Protein AF-0000000083255013 (afdb_homodimer)

Sequence (426 aa):
MEKLIANLANKKSAVIVVDVQNDYCHPDGAIAKIGSDVSAVKTMMPALHGLLASAREHGVPVIFLQTNHEKATDSDVWVSRFADGINPICHTGSWGAEFYEVAPLPSETVVKKHRYSGFIHTRLASVLQTMKIETLIMTGVSTNLCVESTARDGFMLDYRIVLVKDACAAFTQPEHDMTLKTVDAYFGMVADTKQIVDFWQRQGAPAPQLVTTMEKLIANLANKKSAVIVVDVQNDYCHPDGAIAKIGSDVSAVKTMMPALHGLLASAREHGVPVIFLQTNHEKATDSDVWVSRFADGINPICHTGSWGAEFYEVAPLPSETVVKKHRYSGFIHTRLASVLQTMKIETLIMTGVSTNLCVESTARDGFMLDYRIVLVKDACAAFTQPEHDMTLKTVDAYFGMVADTKQIVDFWQRQGAPAPQLVTT

pLDDT: mean 94.53, std 11.44, range [30.5, 99.0]

Organism: NCBI:txid582686

Nearest PDB structures (foldseek):
  3hu5-assembly1_A  TM=8.691E-01  e=1.059E-17  Nitratidesulfovibrio vulgaris str. Hildenborough
  4l07-assembly1_A  TM=9.112E-01  e=6.504E-17  Pseudomonas putida S16
  4l08-assembly3_F  TM=8.973E-01  e=1.416E-16  Pseudomonas putida S16
  6a8l-assembly1_B  TM=8.512E-01  e=1.057E-15  Bacillus subtilis
  3uao-assembly1_A  TM=8.931E-01  e=2.794E-15  Bordetella bronchiseptica

Solvent-accessible surface area (backbone atoms only — not comparable to full-atom values): 22072 Å² total; per-residue (Å²): 109,65,66,58,45,72,56,44,58,98,42,46,48,30,40,37,40,25,36,51,14,19,15,64,44,36,81,85,13,48,44,31,70,76,67,48,49,40,67,45,40,68,66,13,43,63,41,38,53,52,44,53,53,48,28,60,74,70,68,39,48,54,37,37,38,38,52,41,39,49,78,93,67,58,43,74,53,62,25,58,65,31,97,84,49,61,78,77,56,18,40,66,90,40,73,34,35,34,60,46,100,52,75,80,53,94,88,40,51,72,40,62,22,70,46,55,26,55,62,57,89,40,58,43,62,60,53,37,56,74,68,55,50,41,19,39,37,40,29,25,32,36,31,59,46,28,34,37,42,27,44,50,51,38,28,68,69,55,28,37,36,38,36,27,62,48,26,29,24,27,65,42,68,67,50,30,51,50,36,49,53,48,34,38,62,69,39,45,34,64,45,42,51,67,62,55,50,51,50,54,55,57,68,69,44,73,72,77,71,74,70,78,120,110,66,68,58,44,71,55,44,60,100,42,46,47,31,40,36,39,25,36,51,15,21,12,64,45,35,81,85,12,46,42,32,71,74,66,48,50,40,67,45,40,69,66,14,44,64,40,38,54,52,44,54,54,48,29,60,73,71,68,38,47,54,37,36,38,38,53,41,39,48,79,94,67,56,43,74,54,63,25,57,65,30,95,84,49,62,78,77,53,18,40,65,91,39,73,34,37,33,59,45,100,53,76,81,52,94,88,41,51,72,40,62,20,70,48,54,25,53,63,55,90,38,61,44,61,60,52,37,57,74,68,57,51,39,18,40,37,40,28,25,31,37,30,60,46,29,34,38,41,27,45,50,51,38,28,67,70,54,27,37,36,36,36,27,63,48,25,30,25,28,66,42,68,68,49,31,51,50,38,48,53,48,33,37,64,70,40,46,34,65,43,43,51,66,61,53,50,51,50,55,57,56,67,70,44,71,72,77,71,76,71,79,122

Structure (mmCIF, N/CA/C/O backbone):
data_AF-0000000083255013-model_v1
#
loop_
_entity.id
_entity.type
_entity.pdbx_description
1 polymer 'Ureidoacrylate peracid hydrolase'
#
loop_
_atom_site.group_PDB
_atom_site.id
_atom_site.type_symbol
_atom_site.label_atom_id
_atom_site.label_alt_id
_atom_site.label_comp_id
_atom_site.label_asym_id
_atom_site.label_entity_id
_atom_site.label_seq_id
_atom_site.pdbx_PDB_ins_code
_atom_site.Cartn_x
_atom_site.Cartn_y
_atom_site.Cartn_z
_atom_site.occupancy
_atom_site.B_iso_or_equiv
_atom_site.auth_seq_id
_atom_site.auth_comp_id
_atom_site.auth_asym_id
_atom_site.auth_atom_id
_atom_site.pdbx_PDB_model_num
ATOM 1 N N . MET A 1 1 ? 18.578 14.414 11.773 1 78.38 1 MET A N 1
ATOM 2 C CA . MET A 1 1 ? 18.109 15.664 11.188 1 78.38 1 MET A CA 1
ATOM 3 C C . MET A 1 1 ? 18.516 15.766 9.719 1 78.38 1 MET A C 1
ATOM 5 O O . MET A 1 1 ? 17.828 16.406 8.922 1 78.38 1 MET A O 1
ATOM 9 N N . GLU A 1 2 ? 19.484 15.141 9.375 1 88.56 2 GLU A N 1
ATOM 10 C CA . GLU A 1 2 ? 20 15.25 8.023 1 88.56 2 GLU A CA 1
ATOM 11 C C . GLU A 1 2 ? 19.047 14.648 7.004 1 88.56 2 GLU A C 1
ATOM 13 O O . GLU A 1 2 ? 18.812 15.227 5.941 1 88.56 2 GLU A O 1
ATOM 18 N N . LYS A 1 3 ? 18.438 13.609 7.367 1 92.56 3 LYS A N 1
ATOM 19 C CA . LYS A 1 3 ? 17.516 12.953 6.441 1 92.56 3 LYS A CA 1
ATOM 20 C C . LYS A 1 3 ? 16.266 13.797 6.242 1 92.56 3 LYS A C 1
ATOM 22 O O . LYS A 1 3 ? 15.727 13.867 5.133 1 92.56 3 LYS A O 1
ATOM 27 N N . LEU A 1 4 ? 15.789 14.414 7.328 1 96 4 LEU A N 1
ATOM 28 C CA . LEU A 1 4 ? 14.609 15.273 7.246 1 96 4 LEU A CA 1
ATOM 29 C C . LEU A 1 4 ? 14.883 16.469 6.336 1 96 4 LEU A C 1
ATOM 31 O O . LEU A 1 4 ? 14.047 16.812 5.496 1 96 4 LEU A O 1
ATOM 35 N N . ILE A 1 5 ? 16.047 17.047 6.473 1 94.75 5 ILE A N 1
ATOM 36 C CA . ILE A 1 5 ? 16.453 18.203 5.668 1 94.75 5 ILE A CA 1
ATOM 37 C C . ILE A 1 5 ? 16.516 17.797 4.195 1 94.75 5 ILE A C 1
ATOM 39 O O . ILE A 1 5 ? 16.047 18.547 3.326 1 94.75 5 ILE A O 1
ATOM 43 N N . ALA A 1 6 ? 17.016 16.609 3.902 1 93.38 6 ALA A N 1
ATOM 44 C CA . ALA A 1 6 ? 17.141 16.141 2.529 1 93.38 6 ALA A CA 1
ATOM 45 C C . ALA A 1 6 ? 15.758 15.984 1.884 1 93.38 6 ALA A C 1
ATOM 47 O O . ALA A 1 6 ? 15.617 16.125 0.667 1 93.38 6 ALA A O 1
ATOM 48 N N . ASN A 1 7 ? 14.703 15.75 2.74 1 96.38 7 ASN A N 1
ATOM 49 C CA . ASN A 1 7 ? 13.367 15.5 2.215 1 96.38 7 ASN A CA 1
ATOM 50 C C . ASN A 1 7 ? 12.531 16.781 2.172 1 96.38 7 ASN A C 1
ATOM 52 O O . ASN A 1 7 ? 11.508 16.828 1.491 1 96.38 7 ASN A O 1
ATOM 56 N N . LEU A 1 8 ? 13 17.812 2.887 1 96.69 8 LEU A N 1
ATOM 57 C CA . LEU A 1 8 ? 12.141 18.984 3.002 1 96.69 8 LEU A CA 1
ATOM 58 C C . LEU A 1 8 ? 12.828 20.219 2.426 1 96.69 8 LEU A C 1
ATOM 60 O O . LEU A 1 8 ? 12.164 21.109 1.896 1 96.69 8 LEU A O 1
ATOM 64 N N . ALA A 1 9 ? 14.148 20.297 2.531 1 94.69 9 ALA A N 1
ATOM 65 C CA . ALA A 1 9 ? 14.867 21.5 2.131 1 94.69 9 ALA A CA 1
ATOM 66 C C . ALA A 1 9 ? 14.781 21.719 0.621 1 94.69 9 ALA A C 1
ATOM 68 O O . ALA A 1 9 ? 15.023 20.797 -0.156 1 94.69 9 ALA A O 1
ATOM 69 N N . ASN A 1 10 ? 14.414 22.891 0.207 1 93.38 10 ASN A N 1
ATOM 70 C CA . ASN A 1 10 ? 14.328 23.328 -1.186 1 93.38 10 ASN A CA 1
ATOM 71 C C . ASN A 1 10 ? 13.32 22.484 -1.967 1 93.38 10 ASN A C 1
ATOM 73 O O . ASN A 1 10 ? 13.492 22.25 -3.164 1 93.38 10 ASN A O 1
ATOM 77 N N . LYS A 1 11 ? 12.359 21.875 -1.307 1 94.62 11 LYS A N 1
ATOM 78 C CA . LYS A 1 11 ? 11.258 21.109 -1.89 1 94.62 11 LYS A CA 1
ATOM 79 C C . LYS A 1 11 ? 9.914 21.625 -1.396 1 94.62 11 LYS A C 1
ATOM 81 O O . LYS A 1 11 ? 9.742 21.891 -0.205 1 94.62 11 LYS A O 1
ATOM 86 N N . LYS A 1 12 ? 9.062 21.781 -2.307 1 97.62 12 LYS A N 1
ATOM 87 C CA . LYS A 1 12 ? 7.719 22.188 -1.889 1 97.62 12 LYS A CA 1
ATOM 88 C C . LYS A 1 12 ? 6.973 21.016 -1.255 1 97.62 12 LYS A C 1
ATOM 90 O O . LYS A 1 12 ? 6.84 19.953 -1.866 1 97.62 12 LYS A O 1
ATOM 95 N N . SER A 1 13 ? 6.516 21.188 -0.052 1 98.5 13 SER A N 1
ATOM 96 C CA . SER A 1 13 ? 5.848 20.125 0.691 1 98.5 13 SER A CA 1
ATOM 97 C C . SER A 1 13 ? 4.387 20.469 0.959 1 98.5 13 SER A C 1
ATOM 99 O O . SER A 1 13 ? 3.979 21.625 0.821 1 98.5 13 SER A O 1
ATOM 101 N N . ALA A 1 14 ? 3.594 19.484 1.213 1 98.88 14 ALA A N 1
ATOM 102 C CA . ALA A 1 14 ? 2.219 19.625 1.689 1 98.88 14 ALA A CA 1
ATOM 103 C C . ALA A 1 14 ? 1.941 18.672 2.844 1 98.88 14 ALA A C 1
ATOM 105 O O . ALA A 1 14 ? 2.42 17.531 2.844 1 98.88 14 ALA A O 1
ATOM 106 N N . VAL A 1 15 ? 1.225 19.156 3.824 1 98.94 15 VAL A N 1
ATOM 107 C CA . VAL A 1 15 ? 0.709 18.266 4.871 1 98.94 15 VAL A CA 1
ATOM 108 C C . VAL A 1 15 ? -0.558 17.578 4.379 1 98.94 15 VAL A C 1
ATOM 110 O O . VAL A 1 15 ? -1.502 18.234 3.934 1 98.94 15 VAL A O 1
ATOM 113 N N . ILE A 1 16 ? -0.557 16.25 4.395 1 99 16 ILE A N 1
ATOM 114 C CA . ILE A 1 16 ? -1.726 15.469 4.023 1 99 16 ILE A CA 1
ATOM 115 C C . ILE A 1 16 ? -2.418 14.945 5.281 1 99 16 ILE A C 1
ATOM 117 O O . ILE A 1 16 ? -1.817 14.211 6.066 1 99 16 ILE A O 1
ATOM 121 N N . VAL A 1 17 ? -3.639 15.359 5.52 1 99 17 VAL A N 1
ATOM 122 C CA . VAL A 1 17 ? -4.441 14.898 6.648 1 99 17 VAL A CA 1
ATOM 123 C C . VAL A 1 17 ? -5.402 13.805 6.188 1 99 17 VAL A C 1
ATOM 125 O O . VAL A 1 17 ? -6.434 14.094 5.574 1 99 17 VAL A O 1
ATOM 128 N N . VAL A 1 18 ? -5.113 12.594 6.555 1 98.94 18 VAL A N 1
ATOM 129 C CA . VAL A 1 18 ? -5.832 11.445 6.016 1 98.94 18 VAL A CA 1
ATOM 130 C C . VAL A 1 18 ? -6.949 11.031 6.973 1 98.94 18 VAL A C 1
ATOM 132 O O . VAL A 1 18 ? -6.684 10.555 8.078 1 98.94 18 VAL A O 1
ATOM 135 N N . ASP A 1 19 ? -8.125 11.211 6.66 1 98.75 19 ASP A N 1
ATOM 136 C CA . ASP A 1 19 ? -9.32 10.539 7.16 1 98.75 19 ASP A CA 1
ATOM 137 C C . ASP A 1 19 ? -9.547 10.844 8.641 1 98.75 19 ASP A C 1
ATOM 139 O O . ASP A 1 19 ? -9.984 9.984 9.398 1 98.75 19 ASP A O 1
ATOM 143 N N . VAL A 1 20 ? -9.125 12.039 9.086 1 98.88 20 VAL A N 1
ATOM 144 C CA . VAL A 1 20 ? -9.453 12.414 10.461 1 98.88 20 VAL A CA 1
ATOM 145 C C . VAL A 1 20 ? -10.93 12.766 10.562 1 98.88 20 VAL A C 1
ATOM 147 O O . VAL A 1 20 ? -11.297 13.945 10.586 1 98.88 20 VAL A O 1
ATOM 150 N N . GLN A 1 21 ? -11.766 11.742 10.609 1 98.88 21 GLN A N 1
ATOM 151 C CA . GLN A 1 21 ? -13.219 11.828 10.531 1 98.88 21 GLN A CA 1
ATOM 152 C C . GLN A 1 21 ? -13.875 11.156 11.734 1 98.88 21 GLN A C 1
ATOM 154 O O . GLN A 1 21 ? -13.266 10.289 12.383 1 98.88 21 GLN A O 1
ATOM 159 N N . ASN A 1 22 ? -15.133 11.469 11.977 1 98.75 22 ASN A N 1
ATOM 160 C CA . ASN A 1 22 ? -15.836 11.008 13.164 1 98.75 22 ASN A CA 1
ATOM 161 C C . ASN A 1 22 ? -15.906 9.484 13.211 1 98.75 22 ASN A C 1
ATOM 163 O O . ASN A 1 22 ? -15.641 8.875 14.25 1 98.75 22 ASN A O 1
ATOM 167 N N . ASP A 1 23 ? -16.156 8.82 12.172 1 98.5 23 ASP A N 1
ATOM 168 C CA . ASP A 1 23 ? -16.344 7.375 12.18 1 98.5 23 ASP A CA 1
ATOM 169 C C . ASP A 1 23 ? -15.031 6.66 12.5 1 98.5 23 ASP A C 1
ATOM 171 O O . ASP A 1 23 ? -15.039 5.578 13.094 1 98.5 23 ASP A O 1
ATOM 175 N N . TYR A 1 24 ? -13.906 7.293 12.188 1 98.38 24 TYR A N 1
ATOM 176 C CA . TYR A 1 24 ? -12.609 6.676 12.445 1 98.38 24 TYR A CA 1
ATOM 177 C C . TYR A 1 24 ? -12.086 7.07 13.82 1 98.38 24 TYR A C 1
ATOM 179 O O . TYR A 1 24 ? -11.328 6.316 14.445 1 98.38 24 TYR A O 1
ATOM 187 N N . CYS A 1 25 ? -12.508 8.258 14.312 1 98.56 25 CYS A N 1
ATOM 188 C CA . CYS A 1 25 ? -11.742 8.875 15.391 1 98.56 25 CYS A CA 1
ATOM 189 C C . CYS A 1 25 ? -12.578 8.984 16.656 1 98.56 25 CYS A C 1
ATOM 191 O O . CYS A 1 25 ? -12.055 8.852 17.766 1 98.56 25 CYS A O 1
ATOM 193 N N . HIS A 1 26 ? -13.852 9.234 16.5 1 98.19 26 HIS A N 1
ATOM 194 C CA . HIS A 1 26 ? -14.719 9.531 17.641 1 98.19 26 HIS A CA 1
ATOM 195 C C . HIS A 1 26 ? -15.109 8.266 18.391 1 98.19 26 HIS A C 1
ATOM 197 O O . HIS A 1 26 ? -15.398 7.238 17.766 1 98.19 26 HIS A O 1
ATOM 203 N N . PRO A 1 27 ? -15.219 8.336 19.719 1 97.12 27 PRO A N 1
ATOM 204 C CA . PRO A 1 27 ? -15.641 7.172 20.5 1 97.12 27 PRO A CA 1
ATOM 205 C C . PRO A 1 27 ? -17.047 6.699 20.141 1 97.12 27 PRO A C 1
ATOM 207 O O . PRO A 1 27 ? -17.391 5.539 20.391 1 97.12 27 PRO A O 1
ATOM 210 N N . ASP A 1 28 ? -17.828 7.523 19.547 1 97.38 28 ASP A N 1
ATOM 211 C CA . ASP A 1 28 ? -19.172 7.164 19.125 1 97.38 28 ASP A CA 1
ATOM 212 C C . ASP A 1 28 ? -19.219 6.863 17.625 1 97.38 28 ASP A C 1
ATOM 214 O O . ASP A 1 28 ? -20.312 6.68 17.062 1 97.38 28 ASP A O 1
ATOM 218 N N . GLY A 1 29 ? -18.094 6.875 16.969 1 97.75 29 GLY A N 1
ATOM 219 C CA . GLY A 1 29 ? -18.016 6.594 15.539 1 97.75 29 GLY A CA 1
ATOM 220 C C . GLY A 1 29 ? -18.172 5.121 15.219 1 97.75 29 GLY A C 1
ATOM 221 O O . GLY A 1 29 ? -18.172 4.277 16.109 1 97.75 29 GLY A O 1
ATOM 222 N N . ALA A 1 30 ? -18.297 4.816 14 1 96.38 30 ALA A N 1
ATOM 223 C CA . ALA A 1 30 ? -18.578 3.465 13.523 1 96.38 30 ALA A CA 1
ATOM 224 C C . ALA A 1 30 ? -17.469 2.502 13.938 1 96.38 30 ALA A C 1
ATOM 226 O O . ALA A 1 30 ? -17.734 1.376 14.359 1 96.38 30 ALA A O 1
ATOM 227 N N . ILE A 1 31 ? -16.203 2.908 13.875 1 95.69 31 ILE A N 1
ATOM 228 C CA . ILE A 1 31 ? -15.07 2.045 14.164 1 95.69 31 ILE A CA 1
ATOM 229 C C . ILE A 1 31 ? -15.094 1.646 15.641 1 95.69 31 ILE A C 1
ATOM 231 O O . ILE A 1 31 ? -14.914 0.472 15.977 1 95.69 31 ILE A O 1
ATOM 235 N N . ALA A 1 32 ? -15.312 2.615 16.484 1 95.88 32 ALA A N 1
ATOM 236 C CA . ALA A 1 32 ? -15.414 2.324 17.906 1 95.88 32 ALA A CA 1
ATOM 237 C C . ALA A 1 32 ? -16.609 1.416 18.203 1 95.88 32 ALA A C 1
ATOM 239 O O . ALA A 1 32 ? -16.516 0.495 19.016 1 95.88 32 ALA A O 1
ATOM 240 N N . LYS A 1 33 ? -17.656 1.589 17.531 1 94.25 33 LYS A N 1
ATOM 241 C CA . LYS A 1 33 ? -18.891 0.848 17.781 1 94.25 33 LYS A CA 1
ATOM 242 C C . LYS A 1 33 ? -18.734 -0.626 17.406 1 94.25 33 LYS A C 1
ATOM 244 O O . LYS A 1 33 ? -19.391 -1.49 18 1 94.25 33 LYS A O 1
ATOM 249 N N . ILE A 1 34 ? -17.859 -0.867 16.516 1 89.94 34 ILE A N 1
ATOM 250 C CA . ILE A 1 34 ? -17.688 -2.26 16.109 1 89.94 34 ILE A CA 1
ATOM 251 C C . ILE A 1 34 ? -16.547 -2.893 16.906 1 89.94 34 ILE A C 1
ATOM 253 O O . ILE A 1 34 ? -16.094 -3.99 16.594 1 89.94 34 ILE A O 1
ATOM 257 N N . GLY A 1 35 ? -15.961 -2.176 17.828 1 91.12 35 GLY A N 1
ATOM 258 C CA . GLY A 1 35 ? -15.102 -2.818 18.812 1 91.12 35 GLY A CA 1
ATOM 259 C C . GLY A 1 35 ? -13.648 -2.426 18.672 1 91.12 35 GLY A C 1
ATOM 260 O O . GLY A 1 35 ? -12.797 -2.887 19.438 1 91.12 35 GLY A O 1
ATOM 261 N N . SER A 1 36 ? -13.297 -1.614 17.734 1 92.88 36 SER A N 1
ATOM 262 C CA . SER A 1 36 ? -11.914 -1.181 17.578 1 92.88 36 SER A CA 1
ATOM 263 C C . SER A 1 36 ? -11.555 -0.102 18.594 1 92.88 36 SER A C 1
ATOM 265 O O . SER A 1 36 ? -12.406 0.687 19 1 92.88 36 SER A O 1
ATOM 267 N N . ASP A 1 37 ? -10.312 -0.08 18.984 1 95.75 37 ASP A N 1
ATOM 268 C CA . ASP A 1 37 ? -9.805 0.896 19.938 1 95.75 37 ASP A CA 1
ATOM 269 C C . ASP A 1 37 ? -9.375 2.182 19.25 1 95.75 37 ASP A C 1
ATOM 271 O O . ASP A 1 37 ? -8.43 2.174 18.453 1 95.75 37 ASP A O 1
ATOM 275 N N . VAL A 1 38 ? -10.008 3.301 19.562 1 96.38 38 VAL A N 1
ATOM 276 C CA . VAL A 1 38 ? -9.664 4.566 18.906 1 96.38 38 VAL A CA 1
ATOM 277 C C . VAL A 1 38 ? -8.961 5.48 19.906 1 96.38 38 VAL A C 1
ATOM 279 O O . VAL A 1 38 ? -8.836 6.688 19.672 1 96.38 38 VAL A O 1
ATOM 282 N N . SER A 1 39 ? -8.461 4.984 21.016 1 96.69 39 SER A N 1
ATOM 283 C CA . SER A 1 39 ? -7.855 5.789 22.078 1 96.69 39 SER A CA 1
ATOM 284 C C . SER A 1 39 ? -6.574 6.461 21.594 1 96.69 39 SER A C 1
ATOM 286 O O . SER A 1 39 ? -6.227 7.551 22.062 1 96.69 39 SER A O 1
ATOM 288 N N . ALA A 1 40 ? -5.879 5.82 20.641 1 97.62 40 ALA A N 1
ATOM 289 C CA . ALA A 1 40 ? -4.641 6.383 20.109 1 97.62 40 ALA A CA 1
ATOM 290 C C . ALA A 1 40 ? -4.895 7.715 19.406 1 97.62 40 ALA A C 1
ATOM 292 O O . ALA A 1 40 ? -3.98 8.531 19.266 1 97.62 40 ALA A O 1
ATOM 293 N N . VAL A 1 41 ? -6.152 7.941 19 1 97.81 41 VAL A N 1
ATOM 294 C CA . VAL A 1 41 ? -6.523 9.18 18.312 1 97.81 41 VAL A CA 1
ATOM 295 C C . VAL A 1 41 ? -6.375 10.359 19.281 1 97.81 41 VAL A C 1
ATOM 297 O O . VAL A 1 41 ? -5.883 11.422 18.891 1 97.81 41 VAL A O 1
ATOM 300 N N . LYS A 1 42 ? -6.77 10.18 20.5 1 96.06 42 LYS A N 1
ATOM 301 C CA . LYS A 1 42 ? -6.645 11.234 21.5 1 96.06 42 LYS A CA 1
ATOM 302 C C . LYS A 1 42 ? -5.191 11.664 21.672 1 96.06 42 LYS A C 1
ATOM 304 O O . LYS A 1 42 ? -4.902 12.844 21.859 1 96.06 42 LYS A O 1
ATOM 309 N N . THR A 1 43 ? -4.352 10.703 21.578 1 96.56 43 THR A N 1
ATOM 310 C CA . THR A 1 43 ? -2.932 10.945 21.797 1 96.56 43 THR A CA 1
ATOM 311 C C . THR A 1 43 ? -2.32 11.695 20.625 1 96.56 43 THR A C 1
ATOM 313 O O . THR A 1 43 ? -1.429 12.531 20.797 1 96.56 43 THR A O 1
ATOM 316 N N . MET A 1 44 ? -2.805 11.453 19.406 1 98.06 44 MET A N 1
ATOM 317 C CA . MET A 1 44 ? -2.17 12.047 18.234 1 98.06 44 MET A CA 1
ATOM 318 C C . MET A 1 44 ? -2.668 13.469 18 1 98.06 44 MET A C 1
ATOM 320 O O . MET A 1 44 ? -2.016 14.258 17.312 1 98.06 44 MET A O 1
ATOM 324 N N . MET A 1 45 ? -3.854 13.82 18.594 1 98.56 45 MET A N 1
ATOM 325 C CA . MET A 1 45 ? -4.574 15.023 18.188 1 98.56 45 MET A CA 1
ATOM 326 C C . MET A 1 45 ? -3.777 16.281 18.547 1 98.56 45 MET A C 1
ATOM 328 O O . MET A 1 45 ? -3.646 17.188 17.719 1 98.56 45 MET A O 1
ATOM 332 N N . PRO A 1 46 ? -3.141 16.391 19.75 1 98.62 46 PRO A N 1
ATOM 333 C CA . PRO A 1 46 ? -2.367 17.594 20.047 1 98.62 46 PRO A CA 1
ATOM 334 C C . PRO A 1 46 ? -1.225 17.828 19.062 1 98.62 46 PRO A C 1
ATOM 336 O O . PRO A 1 46 ? -0.987 18.969 18.641 1 98.62 46 PRO A O 1
ATOM 339 N N . ALA A 1 47 ? -0.564 16.781 18.703 1 98.81 47 ALA A N 1
ATOM 340 C CA . ALA A 1 47 ? 0.525 16.875 17.734 1 98.81 47 ALA A CA 1
ATOM 341 C C . ALA A 1 47 ? 0.007 17.328 16.359 1 98.81 47 ALA A C 1
ATOM 343 O O . ALA A 1 47 ? 0.606 18.203 15.719 1 98.81 47 ALA A O 1
ATOM 344 N N . LEU A 1 48 ? -1.117 16.781 15.961 1 98.88 48 LEU A N 1
ATOM 345 C CA . LEU A 1 48 ? -1.706 17.156 14.68 1 98.88 48 LEU A CA 1
ATOM 346 C C . LEU A 1 48 ? -2.133 18.625 14.672 1 98.88 48 LEU A C 1
ATOM 348 O O . LEU A 1 48 ? -1.853 19.344 13.719 1 98.88 48 LEU A O 1
ATOM 352 N N . HIS A 1 49 ? -2.797 19.047 15.766 1 98.81 49 HIS A N 1
ATOM 353 C CA . HIS A 1 49 ? -3.199 20.438 15.875 1 98.81 49 HIS A CA 1
ATOM 354 C C . HIS A 1 49 ? -1.999 21.375 15.75 1 98.81 49 HIS A C 1
ATOM 356 O O . HIS A 1 49 ? -2.051 22.359 15.016 1 98.81 49 HIS A O 1
ATOM 362 N N . GLY A 1 50 ? -0.936 21.016 16.484 1 98.69 50 GLY A N 1
ATOM 363 C CA . GLY A 1 50 ? 0.272 21.812 16.438 1 98.69 50 GLY A CA 1
ATOM 364 C C . GLY A 1 50 ? 0.909 21.859 15.062 1 98.69 50 GLY A C 1
ATOM 365 O O . GLY A 1 50 ? 1.359 22.922 14.617 1 98.69 50 GLY A O 1
ATOM 366 N N . LEU A 1 51 ? 0.944 20.75 14.398 1 98.81 51 LEU A N 1
ATOM 367 C CA . LEU A 1 51 ? 1.529 20.672 13.062 1 98.81 51 LEU A CA 1
ATOM 368 C C . LEU A 1 51 ? 0.751 21.531 12.07 1 98.81 51 LEU A C 1
ATOM 370 O O . LEU A 1 51 ? 1.346 22.25 11.273 1 98.81 51 LEU A O 1
ATOM 374 N N . LEU A 1 52 ? -0.611 21.422 12.133 1 98.81 52 LEU A N 1
ATOM 375 C CA . LEU A 1 52 ? -1.462 22.188 11.219 1 98.81 52 LEU A CA 1
ATOM 376 C C . LEU A 1 52 ? -1.316 23.688 11.453 1 98.81 52 LEU A C 1
ATOM 378 O O . LEU A 1 52 ? -1.227 24.453 10.5 1 98.81 52 LEU A O 1
ATOM 382 N N . ALA A 1 53 ? -1.268 24.062 12.719 1 98.5 53 ALA A N 1
ATOM 383 C CA . ALA A 1 53 ? -1.074 25.484 13.047 1 98.5 53 ALA A CA 1
ATOM 384 C C . ALA A 1 53 ? 0.25 26 12.492 1 98.5 53 ALA A C 1
ATOM 386 O O . ALA A 1 53 ? 0.299 27.062 11.875 1 98.5 53 ALA A O 1
ATOM 387 N N . SER A 1 54 ? 1.301 25.234 12.664 1 98.44 54 SER A N 1
ATOM 388 C CA . SER A 1 54 ? 2.621 25.625 12.188 1 98.44 54 SER A CA 1
ATOM 389 C C . SER A 1 54 ? 2.672 25.656 10.664 1 98.44 54 SER A C 1
ATOM 391 O O . SER A 1 54 ? 3.279 26.547 10.07 1 98.44 54 SER A O 1
ATOM 393 N N . ALA A 1 55 ? 2.064 24.656 10.023 1 98.5 55 ALA A N 1
ATOM 394 C CA . ALA A 1 55 ? 2.016 24.625 8.57 1 98.5 55 ALA A CA 1
ATOM 395 C C . ALA A 1 55 ? 1.375 25.891 8.016 1 98.5 55 ALA A C 1
ATOM 397 O O . ALA A 1 55 ? 1.909 26.516 7.094 1 98.5 55 ALA A O 1
ATOM 398 N N . ARG A 1 56 ? 0.262 26.266 8.555 1 97.94 56 ARG A N 1
ATOM 399 C CA . ARG A 1 56 ? -0.466 27.453 8.125 1 97.94 56 ARG A CA 1
ATOM 400 C C . ARG A 1 56 ? 0.349 28.719 8.383 1 97.94 56 ARG A C 1
ATOM 402 O O . ARG A 1 56 ? 0.396 29.625 7.539 1 97.94 56 ARG A O 1
ATOM 409 N N . GLU A 1 57 ? 1.041 28.734 9.539 1 97.12 57 GLU A N 1
ATOM 410 C CA . GLU A 1 57 ? 1.892 29.875 9.891 1 97.12 57 GLU A CA 1
ATOM 411 C C . GLU A 1 57 ? 3.029 30.031 8.891 1 97.12 57 GLU A C 1
ATOM 413 O O . GLU A 1 57 ? 3.436 31.156 8.578 1 97.12 57 GLU A O 1
ATOM 418 N N . HIS A 1 58 ? 3.521 28.953 8.344 1 96.88 58 HIS A N 1
ATOM 419 C CA . HIS A 1 58 ? 4.707 29 7.496 1 96.88 58 HIS A CA 1
ATOM 420 C C . HIS A 1 58 ? 4.34 28.844 6.023 1 96.88 58 HIS A C 1
ATOM 422 O O . HIS A 1 58 ? 5.215 28.672 5.172 1 96.88 58 HIS A O 1
ATOM 428 N N . GLY A 1 59 ? 3.047 28.812 5.738 1 96.5 59 GLY A N 1
ATOM 429 C CA . GLY A 1 59 ? 2.584 28.812 4.359 1 96.5 59 GLY A CA 1
ATOM 430 C C . GLY A 1 59 ? 2.707 27.453 3.695 1 96.5 59 GLY A C 1
ATOM 431 O O . GLY A 1 59 ? 2.744 27.359 2.467 1 96.5 59 GLY A O 1
ATOM 432 N N . VAL A 1 60 ? 2.865 26.391 4.438 1 97.88 60 VAL A N 1
ATOM 433 C CA . VAL A 1 60 ? 2.889 25.031 3.896 1 97.88 60 VAL A CA 1
ATOM 434 C C . VAL A 1 60 ? 1.464 24.562 3.592 1 97.88 60 VAL A C 1
ATOM 436 O O . VAL A 1 60 ? 0.598 24.594 4.469 1 97.88 60 VAL A O 1
ATOM 439 N N . PRO A 1 61 ? 1.192 24.188 2.391 1 98.62 61 PRO A N 1
ATOM 440 C CA . PRO A 1 61 ? -0.163 23.75 2.039 1 98.62 61 PRO A CA 1
ATOM 441 C C . PRO A 1 61 ? -0.646 22.578 2.885 1 98.62 61 PRO A C 1
ATOM 443 O O . PRO A 1 61 ? 0.135 21.672 3.201 1 98.62 61 PRO A O 1
ATOM 446 N N . VAL A 1 62 ? -1.932 22.656 3.215 1 98.88 62 VAL A N 1
ATOM 447 C CA . VAL A 1 62 ? -2.609 21.562 3.904 1 98.88 62 VAL A CA 1
ATOM 448 C C . VAL A 1 62 ? -3.701 20.984 3.008 1 98.88 62 VAL A C 1
ATOM 450 O O . VAL A 1 62 ? -4.539 21.719 2.48 1 98.88 62 VAL A O 1
ATOM 453 N N . ILE A 1 63 ? -3.666 19.688 2.77 1 98.94 63 ILE A N 1
ATOM 454 C CA . ILE A 1 63 ? -4.66 18.984 1.975 1 98.94 63 ILE A CA 1
ATOM 455 C C . ILE A 1 63 ? -5.348 17.922 2.834 1 98.94 63 ILE A C 1
ATOM 457 O O . ILE A 1 63 ? -4.684 17.094 3.461 1 98.94 63 ILE A O 1
ATOM 461 N N . PHE A 1 64 ? -6.645 17.984 2.877 1 98.94 64 PHE A N 1
ATOM 462 C CA . PHE A 1 64 ? -7.434 17 3.611 1 98.94 64 PHE A CA 1
ATOM 463 C C . PHE A 1 64 ? -7.938 15.898 2.682 1 98.94 64 PHE A C 1
ATOM 465 O O . PHE A 1 64 ? -8.469 16.188 1.607 1 98.94 64 PHE A O 1
ATOM 472 N N . LEU A 1 65 ? -7.699 14.664 3.027 1 98.94 65 LEU A N 1
ATOM 473 C CA . LEU A 1 65 ? -8.375 13.539 2.404 1 98.94 65 LEU A CA 1
ATOM 474 C C . LEU A 1 65 ? -9.609 13.133 3.203 1 98.94 65 LEU A C 1
ATOM 476 O O . LEU A 1 65 ? -9.547 13 4.43 1 98.94 65 LEU A O 1
ATOM 480 N N . GLN A 1 66 ? -10.672 13.016 2.535 1 98.88 66 GLN A N 1
ATOM 481 C CA . GLN A 1 66 ? -11.938 12.672 3.178 1 98.88 66 GLN A CA 1
ATOM 482 C C . GLN A 1 66 ? -12.57 11.445 2.537 1 98.88 66 GLN A C 1
ATOM 484 O O . GLN A 1 66 ? -12.914 11.461 1.352 1 98.88 66 GLN A O 1
ATOM 489 N N . THR A 1 67 ? -12.727 10.359 3.299 1 98.69 67 THR A N 1
ATOM 490 C CA . THR A 1 67 ? -13.406 9.164 2.83 1 98.69 67 THR A CA 1
ATOM 491 C C . THR A 1 67 ? -14.914 9.391 2.75 1 98.69 67 THR A C 1
ATOM 493 O O . THR A 1 67 ? -15.523 9.875 3.705 1 98.69 67 THR A O 1
ATOM 496 N N . ASN A 1 68 ? -15.461 9.156 1.66 1 97.88 68 ASN A N 1
ATOM 497 C CA . ASN A 1 68 ? -16.891 9.203 1.406 1 97.88 68 ASN A CA 1
ATOM 498 C C . ASN A 1 68 ? -17.375 7.961 0.664 1 97.88 68 ASN A C 1
ATOM 500 O O . ASN A 1 68 ? -16.859 7.641 -0.414 1 97.88 68 ASN A O 1
ATOM 504 N N . HIS A 1 69 ? -18.328 7.297 1.243 1 96.62 69 HIS A N 1
ATOM 505 C CA . HIS A 1 69 ? -18.875 6.102 0.612 1 96.62 69 HIS A CA 1
ATOM 506 C C . HIS A 1 69 ? -20.312 6.332 0.155 1 96.62 69 HIS A C 1
ATOM 508 O O . HIS A 1 69 ? -21.094 7.012 0.836 1 96.62 69 HIS A O 1
ATOM 514 N N . GLU A 1 70 ? -20.625 5.816 -0.939 1 94.94 70 GLU A N 1
ATOM 515 C CA . GLU A 1 70 ? -21.969 5.812 -1.509 1 94.94 70 GLU A CA 1
ATOM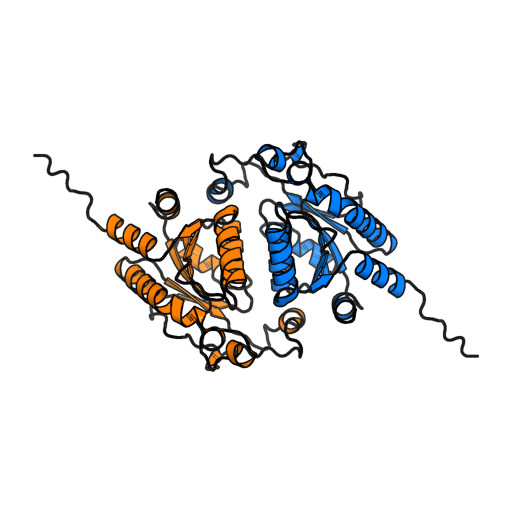 516 C C . GLU A 1 70 ? -22.188 4.574 -2.373 1 94.94 70 GLU A C 1
ATOM 518 O O . GLU A 1 70 ? -21.25 3.846 -2.684 1 94.94 70 GLU A O 1
ATOM 523 N N . LYS A 1 71 ? -23.391 4.348 -2.779 1 92.81 71 LYS A N 1
ATOM 524 C CA . LYS A 1 71 ? -23.766 3.154 -3.535 1 92.81 71 LYS A CA 1
ATOM 525 C C . LYS A 1 71 ? -22.953 3.055 -4.828 1 92.81 71 LYS A C 1
ATOM 527 O O . LYS A 1 71 ? -22.547 1.964 -5.223 1 92.81 71 LYS A O 1
ATOM 532 N N . ALA A 1 72 ? -22.672 4.152 -5.434 1 93.75 72 ALA A N 1
ATOM 533 C CA . ALA A 1 72 ? -22 4.188 -6.73 1 93.75 72 ALA A CA 1
ATOM 534 C C . ALA A 1 72 ? -20.547 3.725 -6.609 1 93.75 72 ALA A C 1
ATOM 536 O O . ALA A 1 72 ? -19.938 3.289 -7.59 1 93.75 72 ALA A O 1
ATOM 537 N N . THR A 1 73 ? -19.969 3.734 -5.395 1 93.19 73 THR A N 1
ATOM 538 C CA . THR A 1 73 ? -18.547 3.436 -5.254 1 93.19 73 THR A CA 1
ATOM 539 C C . THR A 1 73 ? -18.344 2.205 -4.375 1 93.19 73 THR A C 1
ATOM 541 O O . THR A 1 73 ? -17.203 1.732 -4.223 1 93.19 73 THR A O 1
ATOM 544 N N . ASP A 1 74 ? -19.375 1.689 -3.846 1 94.69 74 ASP A N 1
ATOM 545 C CA . ASP A 1 74 ? -19.281 0.494 -3.014 1 94.69 74 ASP A CA 1
ATOM 546 C C . ASP A 1 74 ? -19.391 -0.773 -3.859 1 94.69 74 ASP A C 1
ATOM 548 O O . ASP A 1 74 ? -20.438 -1.396 -3.926 1 94.69 74 ASP A O 1
ATOM 552 N N . SER A 1 75 ? -18.281 -1.16 -4.422 1 95.25 75 SER A N 1
ATOM 553 C CA . SER A 1 75 ? -18.266 -2.371 -5.238 1 95.25 75 SER A CA 1
ATOM 554 C C . SER A 1 75 ? -18.438 -3.619 -4.379 1 95.25 75 SER A C 1
ATOM 556 O O . SER A 1 75 ? -18.266 -3.568 -3.16 1 95.25 75 SER A O 1
ATOM 558 N N . ASP A 1 76 ? -18.797 -4.73 -4.996 1 94.19 76 ASP A N 1
ATOM 559 C CA . ASP A 1 76 ? -18.938 -6.012 -4.305 1 94.19 76 ASP A CA 1
ATOM 560 C C . ASP A 1 76 ? -17.641 -6.387 -3.584 1 94.19 76 ASP A C 1
ATOM 562 O O . ASP A 1 76 ? -17.672 -6.859 -2.445 1 94.19 76 ASP A O 1
ATOM 566 N N . VAL A 1 77 ? -16.547 -6.145 -4.227 1 95.81 77 VAL A N 1
ATOM 567 C CA . VAL A 1 77 ? -15.25 -6.469 -3.641 1 95.81 77 VAL A CA 1
ATOM 568 C C . VAL A 1 77 ? -14.984 -5.57 -2.436 1 95.81 77 VAL A C 1
ATOM 570 O O . VAL A 1 77 ? -14.594 -6.047 -1.368 1 95.81 77 VAL A O 1
ATOM 573 N N . TRP A 1 78 ? -15.25 -4.27 -2.551 1 95.62 78 TRP A N 1
ATOM 574 C CA . TRP A 1 78 ? -14.984 -3.307 -1.49 1 95.62 78 TRP A CA 1
ATOM 575 C C . TRP A 1 78 ? -15.773 -3.641 -0.232 1 95.62 78 TRP A C 1
ATOM 577 O O . TRP A 1 78 ? -15.227 -3.637 0.874 1 95.62 78 TRP A O 1
ATOM 587 N N . VAL A 1 79 ? -17.047 -4.059 -0.414 1 94.19 79 VAL A N 1
ATOM 588 C CA . VAL A 1 79 ? -17.891 -4.254 0.758 1 94.19 79 VAL A CA 1
ATOM 589 C C . VAL A 1 79 ? -17.703 -5.668 1.303 1 94.19 79 VAL A C 1
ATOM 591 O O . VAL A 1 79 ? -18.141 -5.977 2.414 1 94.19 79 VAL A O 1
ATOM 594 N N . SER A 1 80 ? -16.969 -6.52 0.542 1 90.62 80 SER A N 1
ATOM 595 C CA . SER A 1 80 ? -16.719 -7.887 0.984 1 90.62 80 SER A CA 1
ATOM 596 C C . SER A 1 80 ? -15.836 -7.918 2.225 1 90.62 80 SER A C 1
ATOM 598 O O . SER A 1 80 ? -15.758 -8.938 2.914 1 90.62 80 SER A O 1
ATOM 600 N N . ARG A 1 81 ? -15.195 -6.789 2.545 1 87 81 ARG A N 1
ATOM 601 C CA . ARG A 1 81 ? -14.328 -6.723 3.715 1 87 81 ARG A CA 1
ATOM 602 C C . ARG A 1 81 ? -15.141 -6.699 5.004 1 87 81 ARG A C 1
ATOM 604 O O . ARG A 1 81 ? -14.602 -6.906 6.09 1 87 81 ARG A O 1
ATOM 611 N N . PHE A 1 82 ? -16.406 -6.414 4.812 1 86.81 82 PHE A N 1
ATOM 612 C CA . PHE A 1 82 ? -17.312 -6.406 5.957 1 86.81 82 PHE A CA 1
ATOM 613 C C . PHE A 1 82 ? -18.078 -7.723 6.059 1 86.81 82 PHE A C 1
ATOM 615 O O . PHE A 1 82 ? -18.578 -8.234 5.051 1 86.81 82 PHE A O 1
ATOM 622 N N . ALA A 1 83 ? -18.156 -8.289 7.207 1 81.25 83 ALA A N 1
ATOM 623 C CA . ALA A 1 83 ? -18.719 -9.617 7.434 1 81.25 83 ALA A CA 1
ATOM 624 C C . ALA A 1 83 ? -20.125 -9.719 6.859 1 81.25 83 ALA A C 1
ATOM 626 O O . ALA A 1 83 ? -20.5 -10.742 6.266 1 81.25 83 ALA A O 1
ATOM 627 N N . ASP A 1 84 ? -20.906 -8.656 6.977 1 84.69 84 ASP A N 1
ATOM 628 C CA . ASP A 1 84 ? -22.297 -8.727 6.508 1 84.69 84 ASP A CA 1
ATOM 629 C C . ASP A 1 84 ? -22.453 -8.039 5.152 1 84.69 84 ASP A C 1
ATOM 631 O O . ASP A 1 84 ? -23.562 -7.887 4.648 1 84.69 84 ASP A O 1
ATOM 635 N N . GLY A 1 85 ? -21.359 -7.516 4.641 1 86.44 85 GLY A N 1
ATOM 636 C CA . GLY A 1 85 ? -21.344 -6.883 3.332 1 86.44 85 GLY A CA 1
ATOM 637 C C . GLY A 1 85 ? -21.875 -5.465 3.354 1 86.44 85 GLY A C 1
ATOM 638 O O . GLY A 1 85 ? -22.125 -4.871 2.301 1 86.44 85 GLY A O 1
ATOM 639 N N . ILE A 1 86 ? -22.062 -4.938 4.559 1 87.44 86 ILE A N 1
ATOM 640 C CA . ILE A 1 86 ? -22.594 -3.586 4.688 1 87.44 86 ILE A CA 1
ATOM 641 C C . ILE A 1 86 ? -21.516 -2.66 5.25 1 87.44 86 ILE A C 1
ATOM 643 O O . ILE A 1 86 ? -20.984 -2.906 6.336 1 87.44 86 ILE A O 1
ATOM 647 N N . ASN A 1 87 ? -21.219 -1.608 4.492 1 90.5 87 ASN A N 1
ATOM 648 C CA . ASN A 1 87 ? -20.234 -0.616 4.91 1 90.5 87 ASN A CA 1
ATOM 649 C C . ASN A 1 87 ? -20.844 0.404 5.871 1 90.5 87 ASN A C 1
ATOM 651 O O . ASN A 1 87 ? -21.656 1.227 5.473 1 90.5 87 ASN A O 1
ATOM 655 N N . PRO A 1 88 ? -20.438 0.429 7.074 1 91 88 PRO A N 1
ATOM 656 C CA . PRO A 1 88 ? -21.031 1.348 8.055 1 91 88 PRO A CA 1
ATOM 657 C C . PRO A 1 88 ? -20.266 2.662 8.164 1 91 88 PRO A C 1
ATOM 659 O O . PRO A 1 88 ? -20.594 3.514 8.992 1 91 88 PRO A O 1
ATOM 662 N N . ILE A 1 89 ? -19.281 2.801 7.359 1 95.31 89 ILE A N 1
ATOM 663 C CA . ILE A 1 89 ? -18.297 3.834 7.637 1 95.31 89 ILE A CA 1
ATOM 664 C C . ILE A 1 89 ? -18.422 4.969 6.625 1 95.31 89 ILE A C 1
ATOM 666 O O . ILE A 1 89 ? -18.547 4.723 5.422 1 95.31 89 ILE A O 1
ATOM 670 N N . CYS A 1 90 ? -18.453 6.168 7.109 1 97.81 90 CYS A N 1
ATOM 671 C CA . CYS A 1 90 ? -18.25 7.402 6.355 1 97.81 90 CYS A CA 1
ATOM 672 C C . CYS A 1 90 ? -19.219 7.473 5.172 1 97.81 90 CYS A C 1
ATOM 674 O O . CYS A 1 90 ? -18.797 7.746 4.043 1 97.81 90 CYS A O 1
ATOM 676 N N . HIS A 1 91 ? -20.469 7.242 5.406 1 97.06 91 HIS A N 1
ATOM 677 C CA . HIS A 1 91 ? -21.469 7.477 4.367 1 97.06 91 HIS A CA 1
ATOM 678 C C . HIS A 1 91 ? -21.562 8.961 4.023 1 97.06 91 HIS A C 1
ATOM 680 O O . HIS A 1 91 ? -21.594 9.812 4.918 1 97.06 91 HIS A O 1
ATOM 686 N N . THR A 1 92 ? -21.672 9.211 2.777 1 96.69 92 THR A N 1
ATOM 687 C CA . THR A 1 92 ? -21.688 10.594 2.316 1 96.69 92 THR A CA 1
ATOM 688 C C . THR A 1 92 ? -22.844 11.367 2.965 1 96.69 92 THR A C 1
ATOM 690 O O . THR A 1 92 ? -23.984 10.922 2.932 1 96.69 92 THR A O 1
ATOM 693 N N . GLY A 1 93 ? -22.469 12.484 3.582 1 96.5 93 GLY A N 1
ATOM 694 C CA . GLY A 1 93 ? -23.469 13.352 4.188 1 96.5 93 GLY A CA 1
ATOM 695 C C . GLY A 1 93 ? -23.766 13 5.629 1 96.5 93 GLY A C 1
ATOM 696 O O . GLY A 1 93 ? -24.5 13.727 6.312 1 96.5 93 GLY A O 1
ATOM 697 N N . SER A 1 94 ? -23.234 11.953 6.172 1 97.88 94 SER A N 1
ATOM 698 C CA . SER A 1 94 ? -23.469 11.523 7.551 1 97.88 94 SER A CA 1
ATOM 699 C C . SER A 1 94 ? -22.516 12.234 8.516 1 97.88 94 SER A C 1
ATOM 701 O O . SER A 1 94 ? -21.484 12.766 8.094 1 97.88 94 SER A O 1
ATOM 703 N N . TRP A 1 95 ? -22.875 12.234 9.773 1 98.38 95 TRP A N 1
ATOM 704 C CA . TRP A 1 95 ? -22.016 12.727 10.836 1 98.38 95 TRP A CA 1
ATOM 705 C C . TRP A 1 95 ? -20.688 11.969 10.844 1 98.38 95 TRP A C 1
ATOM 707 O O . TRP A 1 95 ? -19.625 12.562 11.062 1 98.38 95 TRP A O 1
ATOM 717 N N . GLY A 1 96 ? -20.734 10.742 10.547 1 98.62 96 GLY A N 1
ATOM 718 C CA . GLY A 1 96 ? -19.562 9.891 10.539 1 98.62 96 GLY A CA 1
ATOM 719 C C . GLY A 1 96 ? -18.516 10.328 9.531 1 98.62 96 GLY A C 1
ATOM 720 O O . GLY A 1 96 ? -17.312 10.133 9.742 1 98.62 96 GLY A O 1
ATOM 721 N N . ALA A 1 97 ? -18.969 10.961 8.461 1 98.5 97 ALA A N 1
ATOM 722 C CA . ALA A 1 97 ? -18.078 11.367 7.375 1 98.5 97 ALA A CA 1
ATOM 723 C C . ALA A 1 97 ? -17.484 12.75 7.637 1 98.5 97 ALA A C 1
ATOM 725 O O . ALA A 1 97 ? -16.578 13.188 6.938 1 98.5 97 ALA A O 1
ATOM 726 N N . GLU A 1 98 ? -17.953 13.453 8.633 1 98.62 98 GLU A N 1
ATOM 727 C CA . GLU A 1 98 ? -17.438 14.781 8.961 1 98.62 98 GLU A CA 1
ATOM 728 C C . GLU A 1 98 ? -16.078 14.688 9.648 1 98.62 98 GLU A C 1
ATOM 730 O O . GLU A 1 98 ? -15.742 13.664 10.234 1 98.62 98 GLU A O 1
ATOM 735 N N . PHE A 1 99 ? -15.344 15.703 9.539 1 98.75 99 PHE A N 1
ATOM 736 C CA . PHE A 1 99 ? -14.023 15.75 10.156 1 98.75 99 PHE A CA 1
ATOM 737 C C . PHE A 1 99 ? -14.141 15.758 11.68 1 98.75 99 PHE A C 1
ATOM 739 O O . PHE A 1 99 ? -15.148 16.203 12.227 1 98.75 99 PHE A O 1
ATOM 746 N N . TYR A 1 100 ? -13.141 15.258 12.336 1 98.75 100 TYR A N 1
ATOM 747 C CA . TYR A 1 100 ? -13.062 15.133 13.789 1 98.75 100 TYR A CA 1
ATOM 748 C C . TYR A 1 100 ? -12.016 16.078 14.359 1 98.75 100 TYR A C 1
ATOM 750 O O . TYR A 1 100 ? -10.812 15.867 14.172 1 98.75 100 TYR A O 1
ATOM 758 N N . GLU A 1 101 ? -12.352 17.125 15.078 1 98.31 101 GLU A N 1
ATOM 759 C CA . GLU A 1 101 ? -11.539 18.062 15.852 1 98.31 101 GLU A CA 1
ATOM 760 C C . GLU A 1 101 ? -10.711 18.953 14.938 1 98.31 101 GLU A C 1
ATOM 762 O O . GLU A 1 101 ? -10.18 19.969 15.375 1 98.31 101 GLU A O 1
ATOM 767 N N . VAL A 1 102 ? -10.539 18.578 13.711 1 98.25 102 VAL A N 1
ATOM 768 C CA . VAL A 1 102 ? -9.867 19.422 12.727 1 98.25 102 VAL A CA 1
ATOM 769 C C . VAL A 1 102 ? -10.82 19.734 11.57 1 98.25 102 VAL A C 1
ATOM 771 O O . VAL A 1 102 ? -11.773 18.984 11.328 1 98.25 102 VAL A O 1
ATOM 774 N N . ALA A 1 103 ? -10.609 20.828 10.914 1 96.88 103 ALA A N 1
ATOM 775 C CA . ALA A 1 103 ? -11.43 21.234 9.773 1 96.88 103 ALA A CA 1
ATOM 776 C C . ALA A 1 103 ? -10.594 22 8.742 1 96.88 103 ALA A C 1
ATOM 778 O O . ALA A 1 103 ? -9.734 22.797 9.109 1 96.88 103 ALA A O 1
ATOM 779 N N . PRO A 1 104 ? -10.914 21.688 7.531 1 98.56 104 PRO A N 1
ATOM 780 C CA . PRO A 1 104 ? -10.227 22.484 6.508 1 98.56 104 PRO A CA 1
ATOM 781 C C . PRO A 1 104 ? -10.617 23.953 6.547 1 98.56 104 PRO A C 1
ATOM 783 O O . PRO A 1 104 ? -11.789 24.281 6.762 1 98.56 104 PRO A O 1
ATOM 786 N N . LEU A 1 105 ? -9.656 24.812 6.367 1 97.94 105 LEU A N 1
ATOM 787 C CA . LEU A 1 105 ? -9.953 26.203 6.09 1 97.94 105 LEU A CA 1
ATOM 788 C C . LEU A 1 105 ? -10.539 26.375 4.691 1 97.94 105 LEU A C 1
ATOM 790 O O . LEU A 1 105 ? -10.336 25.531 3.826 1 97.94 105 LEU A O 1
ATOM 794 N N . PRO A 1 106 ? -11.234 27.469 4.441 1 97 106 PRO A N 1
ATOM 795 C CA . PRO A 1 106 ? -11.852 27.688 3.133 1 97 106 PRO A CA 1
ATOM 796 C C . PRO A 1 106 ? -10.852 27.609 1.983 1 97 106 PRO A C 1
ATOM 798 O O . PRO A 1 106 ? -11.195 27.156 0.888 1 97 106 PRO A O 1
ATOM 801 N N . SER A 1 107 ? -9.641 27.953 2.156 1 96.44 107 SER A N 1
ATOM 802 C CA . SER A 1 107 ? -8.625 27.984 1.111 1 96.44 107 SER A CA 1
ATOM 803 C C . SER A 1 107 ? -7.93 26.641 0.969 1 96.44 107 SER A C 1
ATOM 805 O O . SER A 1 107 ? -7.156 26.422 0.033 1 96.44 107 SER A O 1
ATOM 807 N N . GLU A 1 108 ? -8.203 25.75 1.873 1 98.25 108 GLU A N 1
ATOM 808 C CA . GLU A 1 108 ? -7.516 24.453 1.868 1 98.25 108 GLU A CA 1
ATOM 809 C C . GLU A 1 108 ? -8.273 23.422 1.038 1 98.25 108 GLU A C 1
ATOM 811 O O . GLU A 1 108 ? -9.508 23.422 1.015 1 98.25 108 GLU A O 1
ATOM 816 N N . THR A 1 109 ? -7.574 22.594 0.376 1 98.5 109 THR A N 1
ATOM 817 C CA . THR A 1 109 ? -8.133 21.609 -0.544 1 98.5 109 THR A CA 1
ATOM 818 C C . THR A 1 109 ? -8.625 20.391 0.214 1 98.5 109 THR A C 1
ATOM 820 O O . THR A 1 109 ? -7.953 19.906 1.13 1 98.5 109 THR A O 1
ATOM 823 N N . VAL A 1 110 ? -9.781 19.953 -0.16 1 98.75 110 VAL A N 1
ATOM 824 C CA . VAL A 1 110 ? -10.32 18.672 0.294 1 98.75 110 VAL A CA 1
ATOM 825 C C . VAL A 1 110 ? -10.43 17.703 -0.886 1 98.75 110 VAL A C 1
ATOM 827 O O . VAL A 1 110 ? -11.039 18.031 -1.906 1 98.75 110 VAL A O 1
ATOM 830 N N . VAL A 1 111 ? -9.828 16.578 -0.827 1 98.81 111 VAL A N 1
ATOM 831 C CA . VAL A 1 111 ? -9.953 15.516 -1.817 1 98.81 111 VAL A CA 1
ATOM 832 C C . VAL A 1 111 ? -10.805 14.383 -1.254 1 98.81 111 VAL A C 1
ATOM 834 O O . VAL A 1 111 ? -10.43 13.75 -0.266 1 98.81 111 VAL A O 1
ATOM 837 N N . LYS A 1 112 ? -11.922 14.172 -1.826 1 98.5 112 LYS A N 1
ATOM 838 C CA . LYS A 1 112 ? -12.773 13.047 -1.449 1 98.5 112 LYS A CA 1
ATOM 839 C C . LYS A 1 112 ? -12.266 11.742 -2.062 1 98.5 112 LYS A C 1
ATOM 841 O O . LYS A 1 112 ? -11.836 11.719 -3.219 1 98.5 112 LYS A O 1
ATOM 846 N N . LYS A 1 113 ? -12.297 10.695 -1.253 1 98.38 113 LYS A N 1
ATOM 847 C CA . LYS A 1 113 ? -11.844 9.383 -1.728 1 98.38 113 LYS A CA 1
ATOM 848 C C . LYS A 1 113 ? -12.812 8.281 -1.304 1 98.38 113 LYS A C 1
ATOM 850 O O . LYS A 1 113 ? -13.602 8.461 -0.368 1 98.38 113 LYS A O 1
ATOM 855 N N . HIS A 1 114 ? -12.641 7.066 -1.989 1 97.19 114 HIS A N 1
ATOM 856 C CA . HIS A 1 114 ? -13.562 5.969 -1.716 1 97.19 114 HIS A CA 1
ATOM 857 C C . HIS A 1 114 ? -12.805 4.664 -1.486 1 97.19 114 HIS A C 1
ATOM 859 O O . HIS A 1 114 ? -13.422 3.617 -1.274 1 97.19 114 HIS A O 1
ATOM 865 N N . ARG A 1 115 ? -11.531 4.719 -1.622 1 98.19 115 ARG A N 1
ATOM 866 C CA . ARG A 1 115 ? -10.617 3.625 -1.317 1 98.19 115 ARG A CA 1
ATOM 867 C C . ARG A 1 115 ? -9.609 4.031 -0.243 1 98.19 115 ARG A C 1
ATOM 869 O O . ARG A 1 115 ? -9.633 5.168 0.237 1 98.19 115 ARG A O 1
ATOM 876 N N . TYR A 1 116 ? -8.719 3.125 0.114 1 98.5 116 TYR A N 1
ATOM 877 C CA . TYR A 1 116 ? -7.75 3.436 1.156 1 98.5 116 TYR A CA 1
ATOM 878 C C . TYR A 1 116 ? -6.758 4.492 0.683 1 98.5 116 TYR A C 1
ATOM 880 O O . TYR A 1 116 ? -6.527 5.488 1.371 1 98.5 116 TYR A O 1
ATOM 888 N N . SER A 1 117 ? -6.234 4.344 -0.499 1 98.88 117 SER A N 1
ATOM 889 C CA . SER A 1 117 ? -5.254 5.289 -1.029 1 98.88 117 SER A CA 1
ATOM 890 C C . SER A 1 117 ? -5.93 6.559 -1.54 1 98.88 117 SER A C 1
ATOM 892 O O . SER A 1 117 ? -6.938 6.488 -2.244 1 98.88 117 SER A O 1
ATOM 894 N N . GLY A 1 118 ? -5.344 7.664 -1.23 1 98.88 118 GLY A N 1
ATOM 895 C CA . GLY A 1 118 ? -5.828 8.945 -1.717 1 98.88 118 GLY A CA 1
ATOM 896 C C . GLY A 1 118 ? -5.566 9.164 -3.195 1 98.88 118 GLY A C 1
ATOM 897 O O . GLY A 1 118 ? -6.098 10.102 -3.795 1 98.88 118 GLY A O 1
ATOM 898 N N . PHE A 1 119 ? -4.891 8.227 -3.834 1 98.88 119 PHE A N 1
ATOM 899 C CA . PHE A 1 119 ? -4.508 8.43 -5.227 1 98.88 119 PHE A CA 1
ATOM 900 C C . PHE A 1 119 ? -5.441 7.664 -6.16 1 98.88 119 PHE A C 1
ATOM 902 O O . PHE A 1 119 ? -5.457 7.914 -7.367 1 98.88 119 PHE A O 1
ATOM 909 N N . ILE A 1 120 ? -6.188 6.641 -5.637 1 98.19 120 ILE A N 1
ATOM 910 C CA . ILE A 1 120 ? -6.969 5.762 -6.5 1 98.19 120 ILE A CA 1
ATOM 911 C C . ILE A 1 120 ? -8.336 6.379 -6.766 1 98.19 120 ILE A C 1
ATOM 913 O O . ILE A 1 120 ? -9.133 6.555 -5.84 1 98.19 120 ILE A O 1
ATOM 917 N N . HIS A 1 121 ? -8.609 6.746 -7.965 1 97.12 121 HIS A N 1
ATOM 918 C CA . HIS A 1 121 ? -9.875 7.289 -8.445 1 97.12 121 HIS A CA 1
ATOM 919 C C . HIS A 1 121 ? -10.188 8.633 -7.785 1 97.12 121 HIS A C 1
ATOM 921 O O . HIS A 1 121 ? -11.312 8.867 -7.355 1 97.12 121 HIS A O 1
ATOM 927 N N . THR A 1 122 ? -9.172 9.516 -7.586 1 98.44 122 THR A N 1
ATOM 928 C CA . THR A 1 122 ? -9.344 10.828 -6.98 1 98.44 122 THR A CA 1
ATOM 929 C C . THR A 1 122 ? -8.594 11.898 -7.773 1 98.44 122 THR A C 1
ATOM 931 O O . THR A 1 122 ? -7.914 11.586 -8.75 1 98.44 122 THR A O 1
ATOM 934 N N . ARG A 1 123 ? -8.688 13.07 -7.352 1 98.31 123 ARG A N 1
ATOM 935 C CA . ARG A 1 123 ? -7.992 14.172 -8.008 1 98.31 123 ARG A CA 1
ATOM 936 C C . ARG A 1 123 ? -6.691 14.516 -7.289 1 98.31 123 ARG A C 1
ATOM 938 O O . ARG A 1 123 ? -6.078 15.547 -7.555 1 98.31 123 ARG A O 1
ATOM 945 N N . LEU A 1 124 ? -6.215 13.703 -6.371 1 98.81 124 LEU A N 1
ATOM 946 C CA . LEU A 1 124 ? -5.07 14.062 -5.535 1 98.81 124 LEU A CA 1
ATOM 947 C C . LEU A 1 124 ? -3.834 14.32 -6.387 1 98.81 124 LEU A C 1
ATOM 949 O O . LEU A 1 124 ? -3.143 15.32 -6.195 1 98.81 124 LEU A O 1
ATOM 953 N N . ALA A 1 125 ? -3.586 13.438 -7.328 1 98.5 125 ALA A N 1
ATOM 954 C CA . ALA A 1 125 ? -2.4 13.594 -8.172 1 98.5 125 ALA A CA 1
ATOM 955 C C . ALA A 1 125 ? -2.434 14.922 -8.914 1 98.5 125 ALA A C 1
ATOM 957 O O . ALA A 1 125 ? -1.425 15.633 -8.984 1 98.5 125 ALA A O 1
ATOM 958 N N . SER A 1 126 ? -3.574 15.266 -9.492 1 98.56 126 SER A N 1
ATOM 959 C CA . SER A 1 126 ? -3.727 16.516 -10.234 1 98.56 126 SER A CA 1
ATOM 960 C C . SER A 1 126 ? -3.514 17.719 -9.328 1 98.56 126 SER A C 1
ATOM 962 O O . SER A 1 126 ? -2.879 18.703 -9.727 1 98.56 126 SER A O 1
ATOM 964 N N . VAL A 1 127 ? -4.031 17.641 -8.141 1 98.75 127 VAL A N 1
ATOM 965 C CA . VAL A 1 127 ? -3.898 18.719 -7.164 1 98.75 127 VAL A CA 1
ATOM 966 C C . VAL A 1 127 ? -2.424 18.922 -6.816 1 98.75 127 VAL A C 1
ATOM 968 O O . VAL A 1 127 ? -1.922 20.047 -6.852 1 98.75 127 VAL A O 1
ATOM 971 N N . LEU A 1 128 ? -1.734 17.844 -6.535 1 98.81 128 LEU A N 1
ATOM 972 C CA . LEU A 1 128 ? -0.332 17.906 -6.137 1 98.81 128 LEU A CA 1
ATOM 973 C C . LEU A 1 128 ? 0.533 18.422 -7.277 1 98.81 128 LEU A C 1
ATOM 975 O O . LEU A 1 128 ? 1.453 19.219 -7.055 1 98.81 128 LEU A O 1
ATOM 979 N N . GLN A 1 129 ? 0.219 18.016 -8.492 1 98.5 129 GLN A N 1
ATOM 980 C CA . GLN A 1 129 ? 0.947 18.484 -9.664 1 98.5 129 GLN A CA 1
ATOM 981 C C . GLN A 1 129 ? 0.748 19.984 -9.875 1 98.5 129 GLN A C 1
ATOM 983 O O . GLN A 1 129 ? 1.705 20.703 -10.156 1 98.5 129 GLN A O 1
ATOM 988 N N . THR A 1 130 ? -0.443 20.391 -9.742 1 98.31 130 THR A N 1
ATOM 989 C CA . THR A 1 130 ? -0.774 21.797 -9.914 1 98.31 130 THR A CA 1
ATOM 990 C C . THR A 1 130 ? -0.019 22.672 -8.906 1 98.31 130 THR A C 1
ATOM 992 O O . THR A 1 130 ? 0.466 23.75 -9.25 1 98.31 130 THR A O 1
ATOM 995 N N . MET A 1 131 ? 0.157 22.156 -7.715 1 98.12 131 MET A N 1
ATOM 996 C CA . MET A 1 131 ? 0.809 22.891 -6.641 1 98.12 131 MET A CA 1
ATOM 997 C C . MET A 1 131 ? 2.318 22.688 -6.672 1 98.12 131 MET A C 1
ATOM 999 O O . MET A 1 131 ? 3.049 23.266 -5.875 1 98.12 131 MET A O 1
ATOM 1003 N N . LYS A 1 132 ? 2.775 21.734 -7.57 1 98.5 132 LYS A N 1
ATOM 1004 C CA . LYS A 1 132 ? 4.188 21.406 -7.742 1 98.5 132 LYS A CA 1
ATOM 1005 C C . LYS A 1 132 ? 4.781 20.844 -6.457 1 98.5 132 LYS A C 1
ATOM 1007 O O . LYS A 1 132 ? 5.918 21.156 -6.102 1 98.5 132 LYS A O 1
ATOM 1012 N N . ILE A 1 133 ? 3.959 20.109 -5.773 1 98.75 133 ILE A N 1
ATOM 1013 C CA . ILE A 1 133 ? 4.395 19.5 -4.52 1 98.75 133 ILE A CA 1
ATOM 1014 C C . ILE A 1 133 ? 5.406 18.391 -4.809 1 98.75 133 ILE A C 1
ATOM 1016 O O . ILE A 1 133 ? 5.227 17.609 -5.742 1 98.75 133 ILE A O 1
ATOM 1020 N N . GLU A 1 134 ? 6.441 18.266 -3.941 1 98.69 134 GLU A N 1
ATOM 1021 C CA . GLU A 1 134 ? 7.488 17.25 -4.094 1 98.69 134 GLU A CA 1
ATOM 1022 C C . GLU A 1 134 ? 7.535 16.312 -2.889 1 98.69 134 GLU A C 1
ATOM 1024 O O . GLU A 1 134 ? 8.008 15.188 -2.992 1 98.69 134 GLU A O 1
ATOM 1029 N N . THR A 1 135 ? 7.133 16.797 -1.688 1 98.75 135 THR A N 1
ATOM 1030 C CA . THR A 1 135 ? 7.18 16.016 -0.452 1 98.75 135 THR A CA 1
ATOM 1031 C C . THR A 1 135 ? 5.812 16 0.222 1 98.75 135 THR A C 1
ATOM 1033 O O . THR A 1 135 ? 5.164 17.031 0.363 1 98.75 135 THR A O 1
ATOM 1036 N N . LEU A 1 136 ? 5.348 14.797 0.557 1 98.94 136 LEU A N 1
ATOM 1037 C CA . LEU A 1 136 ? 4.117 14.625 1.319 1 98.94 136 LEU A CA 1
ATOM 1038 C C . LEU A 1 136 ? 4.418 14.367 2.791 1 98.94 136 LEU A C 1
ATOM 1040 O O . LEU A 1 136 ? 5.098 13.398 3.131 1 98.94 136 LEU A O 1
ATOM 1044 N N . ILE A 1 137 ? 4.008 15.273 3.627 1 98.94 137 ILE A N 1
ATOM 1045 C CA . ILE A 1 137 ? 4.039 15.086 5.074 1 98.94 137 ILE A CA 1
ATOM 1046 C C . ILE A 1 137 ? 2.742 14.422 5.535 1 98.94 137 ILE A C 1
ATOM 1048 O O . ILE A 1 137 ? 1.693 15.07 5.594 1 98.94 137 ILE A O 1
ATOM 1052 N N . MET A 1 138 ? 2.812 13.156 5.902 1 99 138 MET A N 1
ATOM 1053 C CA . MET A 1 138 ? 1.656 12.281 6.039 1 99 138 MET A CA 1
ATOM 1054 C C . MET A 1 138 ? 1.18 12.234 7.488 1 99 138 MET A C 1
ATOM 1056 O O . MET A 1 138 ? 1.967 11.961 8.398 1 99 138 MET A O 1
ATOM 1060 N N . THR A 1 139 ? -0.08 12.484 7.699 1 98.94 139 THR A N 1
ATOM 1061 C CA . THR A 1 139 ? -0.72 12.414 9.008 1 98.94 139 THR A CA 1
ATOM 1062 C C . THR A 1 139 ? -2.096 11.766 8.906 1 98.94 139 THR A C 1
ATOM 1064 O O . THR A 1 139 ? -2.611 11.562 7.801 1 98.94 139 THR A O 1
ATOM 1067 N N . GLY A 1 140 ? -2.623 11.406 10.062 1 98.88 140 GLY A N 1
ATOM 1068 C CA . GLY A 1 140 ? -4.016 10.992 10.086 1 98.88 140 GLY A CA 1
ATOM 1069 C C . GLY A 1 140 ? -4.203 9.539 10.477 1 98.88 140 GLY A C 1
ATOM 1070 O O . GLY A 1 140 ? -3.438 9 11.281 1 98.88 140 GLY A O 1
ATOM 1071 N N . VAL A 1 141 ? -5.352 8.953 10.008 1 98.69 141 VAL A N 1
ATOM 1072 C CA . VAL A 1 141 ? -5.754 7.617 10.438 1 98.69 141 VAL A CA 1
ATOM 1073 C C . VAL A 1 141 ? -6.266 6.82 9.242 1 98.69 141 VAL A C 1
ATOM 1075 O O . VAL A 1 141 ? -6.793 7.395 8.289 1 98.69 141 VAL A O 1
ATOM 1078 N N . SER A 1 142 ? -6.199 5.422 9.391 1 98 142 SER A N 1
ATOM 1079 C CA . SER A 1 142 ? -5.309 4.738 10.32 1 98 142 SER A CA 1
ATOM 1080 C C . SER A 1 142 ? -3.914 4.57 9.727 1 98 142 SER A C 1
ATOM 1082 O O . SER A 1 142 ? -3.756 4.508 8.508 1 98 142 SER A O 1
ATOM 1084 N N . THR A 1 143 ? -2.916 4.5 10.477 1 98.81 143 THR A N 1
ATOM 1085 C CA . THR A 1 143 ? -1.517 4.516 10.062 1 98.81 143 THR A CA 1
ATOM 1086 C C . THR A 1 143 ? -1.237 3.41 9.047 1 98.81 143 THR A C 1
ATOM 1088 O O . THR A 1 143 ? -0.628 3.66 8.008 1 98.81 143 THR A O 1
ATOM 1091 N N . ASN A 1 144 ? -1.81 2.201 9.25 1 98.38 144 ASN A N 1
ATOM 1092 C CA . ASN A 1 144 ? -1.429 1.024 8.477 1 98.38 144 ASN A CA 1
ATOM 1093 C C . ASN A 1 144 ? -2.373 0.798 7.297 1 98.38 144 ASN A C 1
ATOM 1095 O O . ASN A 1 144 ? -2.162 -0.11 6.492 1 98.38 144 ASN A O 1
ATOM 1099 N N . LEU A 1 145 ? -3.414 1.619 7.164 1 98.25 145 LEU A N 1
ATOM 1100 C CA . LEU A 1 145 ? -4.406 1.395 6.117 1 98.25 145 LEU A CA 1
ATOM 1101 C C . LEU A 1 145 ? -4.398 2.541 5.109 1 98.25 145 LEU A C 1
ATOM 1103 O O . LEU A 1 145 ? -3.586 2.557 4.184 1 98.25 145 LEU A O 1
ATOM 1107 N N . CYS A 1 146 ? -5.191 3.574 5.406 1 98.81 146 CYS A N 1
ATOM 1108 C CA . CYS A 1 146 ? -5.336 4.664 4.445 1 98.81 146 CYS A CA 1
ATOM 1109 C C . CYS A 1 146 ? -4.062 5.496 4.375 1 98.81 146 CYS A C 1
ATOM 1111 O O . CYS A 1 146 ? -3.643 5.906 3.289 1 98.81 146 CYS A O 1
ATOM 1113 N N . VAL A 1 147 ? -3.41 5.734 5.52 1 98.94 147 VAL A N 1
ATOM 1114 C CA . VAL A 1 147 ? -2.191 6.535 5.543 1 98.94 147 VAL A CA 1
ATOM 1115 C C . VAL A 1 147 ? -1.08 5.809 4.789 1 98.94 147 VAL A C 1
ATOM 1117 O O . VAL A 1 147 ? -0.466 6.371 3.881 1 98.94 147 VAL A O 1
ATOM 1120 N N . GLU A 1 148 ? -0.907 4.574 5.129 1 98.94 148 GLU A N 1
ATOM 1121 C CA . GLU A 1 148 ? 0.166 3.814 4.492 1 98.94 148 GLU A CA 1
ATOM 1122 C C . GLU A 1 148 ? -0.116 3.598 3.01 1 98.94 148 GLU A C 1
ATOM 1124 O O . GLU A 1 148 ? 0.788 3.709 2.178 1 98.94 148 GLU A O 1
ATOM 1129 N N . SER A 1 149 ? -1.377 3.252 2.664 1 98.94 149 SER A N 1
ATOM 1130 C CA . SER A 1 149 ? -1.707 3.045 1.259 1 98.94 149 SER A CA 1
ATOM 1131 C C . SER A 1 149 ? -1.439 4.301 0.436 1 98.94 149 SER A C 1
ATOM 1133 O O . SER A 1 149 ? -0.92 4.219 -0.679 1 98.94 149 SER A O 1
ATOM 1135 N N . THR A 1 150 ? -1.753 5.453 0.997 1 98.94 150 THR A N 1
ATOM 1136 C CA . THR A 1 150 ? -1.501 6.719 0.316 1 98.94 150 THR A CA 1
ATOM 1137 C C . THR A 1 150 ? -0.004 7.004 0.238 1 98.94 150 THR A C 1
ATOM 1139 O O . THR A 1 150 ? 0.495 7.449 -0.797 1 98.94 150 THR A O 1
ATOM 1142 N N . ALA A 1 151 ? 0.713 6.699 1.314 1 98.94 151 ALA A N 1
ATOM 1143 C CA . ALA A 1 151 ? 2.156 6.918 1.361 1 98.94 151 ALA A CA 1
ATOM 1144 C C . ALA A 1 151 ? 2.879 6.039 0.344 1 98.94 151 ALA A C 1
ATOM 1146 O O . ALA A 1 151 ? 3.77 6.508 -0.368 1 98.94 151 ALA A O 1
ATOM 1147 N N . ARG A 1 152 ? 2.457 4.773 0.252 1 98.81 152 ARG A N 1
ATOM 1148 C CA . ARG A 1 152 ? 3.061 3.859 -0.712 1 98.81 152 ARG A CA 1
ATOM 1149 C C . ARG A 1 152 ? 2.857 4.355 -2.139 1 98.81 152 ARG A C 1
ATOM 1151 O O . ARG A 1 152 ? 3.816 4.469 -2.906 1 98.81 152 ARG A O 1
ATOM 1158 N N . ASP A 1 153 ? 1.624 4.715 -2.434 1 98.88 153 ASP A N 1
ATOM 1159 C CA . ASP A 1 153 ? 1.337 5.211 -3.777 1 98.88 153 ASP A CA 1
ATOM 1160 C C . ASP A 1 153 ? 2.1 6.504 -4.059 1 98.88 153 ASP A C 1
ATOM 1162 O O . ASP A 1 153 ? 2.672 6.672 -5.137 1 98.88 153 ASP A O 1
ATOM 1166 N N . GLY A 1 154 ? 2.143 7.348 -3.088 1 98.88 154 GLY A N 1
ATOM 1167 C CA . GLY A 1 154 ? 2.883 8.586 -3.254 1 98.88 154 GLY A CA 1
ATOM 1168 C C . GLY A 1 154 ? 4.352 8.367 -3.572 1 98.88 154 GLY A C 1
ATOM 1169 O O . GLY A 1 154 ? 4.883 8.961 -4.516 1 98.88 154 GLY A O 1
ATOM 1170 N N . PHE A 1 155 ? 4.945 7.488 -2.822 1 98.81 155 PHE A N 1
ATOM 1171 C CA . PHE A 1 155 ? 6.352 7.18 -3.047 1 98.81 155 PHE A CA 1
ATOM 1172 C C . PHE A 1 155 ? 6.566 6.613 -4.445 1 98.81 155 PHE A C 1
ATOM 1174 O O . PHE A 1 155 ? 7.484 7.027 -5.156 1 98.81 155 PHE A O 1
ATOM 1181 N N . MET A 1 156 ? 5.652 5.754 -4.84 1 98.5 156 MET A N 1
ATOM 1182 C CA . MET A 1 156 ? 5.797 5.082 -6.129 1 98.5 156 MET A CA 1
ATOM 1183 C C . MET A 1 156 ? 5.434 6.023 -7.273 1 98.5 156 MET A C 1
ATOM 1185 O O . MET A 1 156 ? 5.758 5.75 -8.43 1 98.5 156 MET A O 1
ATOM 1189 N N . LEU A 1 157 ? 4.844 7.148 -6.957 1 98.44 157 LEU A N 1
ATOM 1190 C CA . LEU A 1 157 ? 4.57 8.203 -7.926 1 98.44 157 LEU A CA 1
ATOM 1191 C C . LEU A 1 157 ? 5.605 9.312 -7.824 1 98.44 157 LEU A C 1
ATOM 1193 O O . LEU A 1 157 ? 5.41 10.406 -8.367 1 98.44 157 LEU A O 1
ATOM 1197 N N . ASP A 1 158 ? 6.656 9.141 -7.066 1 97.94 158 ASP A N 1
ATOM 1198 C CA . ASP A 1 158 ? 7.883 9.93 -7.012 1 97.94 158 ASP A CA 1
ATOM 1199 C C . ASP A 1 158 ? 7.699 11.164 -6.137 1 97.94 158 ASP A C 1
ATOM 1201 O O . ASP A 1 158 ? 8.281 12.219 -6.41 1 97.94 158 ASP A O 1
ATOM 1205 N N . TYR A 1 159 ? 6.812 11.062 -5.129 1 98.75 159 TYR A N 1
ATOM 1206 C CA . TYR A 1 159 ? 6.812 12.023 -4.027 1 98.75 159 TYR A CA 1
ATOM 1207 C C . TYR A 1 159 ? 7.695 11.531 -2.885 1 98.75 159 TYR A C 1
ATOM 1209 O O . TYR A 1 159 ? 7.73 10.336 -2.584 1 98.75 159 TYR A O 1
ATOM 1217 N N . ARG A 1 160 ? 8.398 12.445 -2.312 1 98.56 160 ARG A N 1
ATOM 1218 C CA . ARG A 1 160 ? 9.062 12.117 -1.056 1 98.56 160 ARG A CA 1
ATOM 1219 C C . ARG A 1 160 ? 8.055 12.016 0.085 1 98.56 160 ARG A C 1
ATOM 1221 O O . ARG A 1 160 ? 7.09 12.781 0.14 1 98.56 160 ARG A O 1
ATOM 1228 N N . ILE A 1 161 ? 8.281 11.07 1.012 1 98.88 161 ILE A N 1
ATOM 1229 C CA . ILE A 1 161 ? 7.312 10.797 2.068 1 98.88 161 ILE A CA 1
ATOM 1230 C C . ILE A 1 161 ? 7.945 11.062 3.432 1 98.88 161 ILE A C 1
ATOM 1232 O O . ILE A 1 161 ? 9.023 10.547 3.732 1 98.88 161 ILE A O 1
ATOM 1236 N N . VAL A 1 162 ? 7.336 11.883 4.203 1 98.88 162 VAL A N 1
ATOM 1237 C CA . VAL A 1 162 ? 7.637 12.047 5.621 1 98.88 162 VAL A CA 1
ATOM 1238 C C . VAL A 1 162 ? 6.422 11.648 6.457 1 98.88 162 VAL A C 1
ATOM 1240 O O . VAL A 1 162 ? 5.418 12.359 6.477 1 98.88 162 VAL A O 1
ATOM 1243 N N . LEU A 1 163 ? 6.504 10.5 7.094 1 98.94 163 LEU A N 1
ATOM 1244 C CA . LEU A 1 163 ? 5.43 10.031 7.961 1 98.94 163 LEU A CA 1
ATOM 1245 C C . LEU A 1 163 ? 5.586 10.578 9.375 1 98.94 163 LEU A C 1
ATOM 1247 O O . LEU A 1 163 ? 6.617 10.367 10.016 1 98.94 163 LEU A O 1
ATOM 1251 N N . VAL A 1 164 ? 4.555 11.258 9.836 1 98.94 164 VAL A N 1
ATOM 1252 C CA . VAL A 1 164 ? 4.633 11.93 11.133 1 98.94 164 VAL A CA 1
ATOM 1253 C C . VAL A 1 164 ? 4.133 10.984 12.227 1 98.94 164 VAL A C 1
ATOM 1255 O O . VAL A 1 164 ? 2.934 10.93 12.508 1 98.94 164 VAL A O 1
ATOM 1258 N N . LYS A 1 165 ? 5.027 10.375 12.891 1 98.88 165 LYS A N 1
ATOM 1259 C CA . LYS A 1 165 ? 4.715 9.234 13.75 1 98.88 165 LYS A CA 1
ATOM 1260 C C . LYS A 1 165 ? 3.77 9.641 14.875 1 98.88 165 LYS A C 1
ATOM 1262 O O . LYS A 1 165 ? 2.928 8.844 15.305 1 98.88 165 LYS A O 1
ATOM 1267 N N . ASP A 1 166 ? 3.902 10.883 15.398 1 98.88 166 ASP A N 1
ATOM 1268 C CA . ASP A 1 166 ? 3.104 11.273 16.562 1 98.88 166 ASP A CA 1
ATOM 1269 C C . ASP A 1 166 ? 1.828 11.992 16.125 1 98.88 166 ASP A C 1
ATOM 1271 O O . ASP A 1 166 ? 1.042 12.43 16.969 1 98.88 166 ASP A O 1
ATOM 1275 N N . ALA A 1 167 ? 1.579 12.125 14.789 1 98.88 167 ALA A N 1
ATOM 1276 C CA . ALA A 1 167 ? 0.34 12.688 14.258 1 98.88 167 ALA A CA 1
ATOM 1277 C C . ALA A 1 167 ? -0.41 11.664 13.406 1 98.88 167 ALA A C 1
ATOM 1279 O O . ALA A 1 167 ? -1.162 12.039 12.508 1 98.88 167 ALA A O 1
ATOM 1280 N N . CYS A 1 168 ? -0.126 10.391 13.625 1 98.88 168 CYS A N 1
ATOM 1281 C CA . CYS A 1 168 ? -0.839 9.25 13.062 1 98.88 168 CYS A CA 1
ATOM 1282 C C . CYS A 1 168 ? -1.296 8.297 14.164 1 98.88 168 CYS A C 1
ATOM 1284 O O . CYS A 1 168 ? -0.693 8.25 15.234 1 98.88 168 CYS A O 1
ATOM 1286 N N . ALA A 1 169 ? -2.314 7.613 13.875 1 98.62 169 ALA A N 1
ATOM 1287 C CA . ALA A 1 169 ? -2.801 6.602 14.812 1 98.62 169 ALA A CA 1
ATOM 1288 C C . ALA A 1 169 ? -3.371 5.398 14.062 1 98.62 169 ALA A C 1
ATOM 1290 O O . ALA A 1 169 ? -3.885 5.535 12.953 1 98.62 169 ALA A O 1
ATOM 1291 N N . ALA A 1 170 ? -3.176 4.25 14.625 1 97.94 170 ALA A N 1
ATOM 1292 C CA . ALA A 1 170 ? -3.791 3.006 14.172 1 97.94 170 ALA A CA 1
ATOM 1293 C C . ALA A 1 170 ? -4.691 2.416 15.258 1 97.94 170 ALA A C 1
ATOM 1295 O O . ALA A 1 170 ? -4.758 2.943 16.375 1 97.94 170 ALA A O 1
ATOM 1296 N N . PHE A 1 171 ? -5.398 1.366 14.891 1 95.25 171 PHE A N 1
ATOM 1297 C CA . PHE A 1 171 ? -6.332 0.763 15.836 1 95.25 171 PHE A CA 1
ATOM 1298 C C . PHE A 1 171 ? -5.59 -0.091 16.859 1 95.25 171 PHE A C 1
ATOM 1300 O O . PHE A 1 171 ? -6.121 -0.385 17.922 1 95.25 171 PHE A O 1
ATOM 1307 N N . THR A 1 172 ? -4.348 -0.518 16.5 1 95.81 172 THR A N 1
ATOM 1308 C CA . THR A 1 172 ? -3.463 -1.188 17.453 1 95.81 172 THR A CA 1
ATOM 1309 C C . THR A 1 172 ? -2.043 -0.641 17.359 1 95.81 172 THR A C 1
ATOM 1311 O O . THR A 1 172 ? -1.628 -0.173 16.297 1 95.81 172 THR A O 1
ATOM 1314 N N . GLN A 1 173 ? -1.296 -0.752 18.453 1 96.88 173 GLN A N 1
ATOM 1315 C CA . GLN A 1 173 ? 0.07 -0.241 18.484 1 96.88 173 GLN A CA 1
ATOM 1316 C C . GLN A 1 173 ? 0.973 -1.023 17.531 1 96.88 173 GLN A C 1
ATOM 1318 O O . GLN A 1 173 ? 1.805 -0.439 16.844 1 96.88 173 GLN A O 1
ATOM 1323 N N . PRO A 1 174 ? 0.787 -2.371 17.469 1 96.75 174 PRO A N 1
ATOM 1324 C CA . PRO A 1 174 ? 1.629 -3.117 16.531 1 96.75 174 PRO A CA 1
ATOM 1325 C C . PRO A 1 174 ? 1.415 -2.695 15.086 1 96.75 174 PRO A C 1
ATOM 1327 O O . PRO A 1 174 ? 2.375 -2.609 14.312 1 96.75 174 PRO A O 1
ATOM 1330 N N . GLU A 1 175 ? 0.216 -2.369 14.711 1 97.25 175 GLU A N 1
ATOM 1331 C CA . GLU A 1 175 ? -0.076 -1.91 13.359 1 97.25 175 GLU A CA 1
ATOM 1332 C C . GLU A 1 175 ? 0.594 -0.569 13.07 1 97.25 175 GLU A C 1
ATOM 1334 O O . GLU A 1 175 ? 1.136 -0.359 11.984 1 97.25 175 GLU A O 1
ATOM 1339 N N . HIS A 1 176 ? 0.56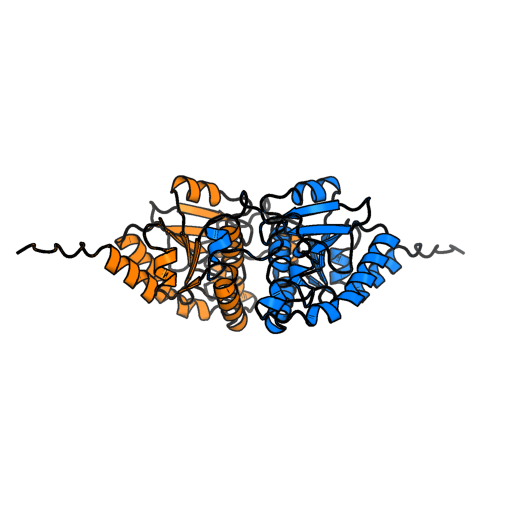3 0.299 14.055 1 98.44 176 HIS A N 1
ATOM 1340 C CA . HIS A 1 176 ? 1.232 1.591 13.953 1 98.44 176 HIS A CA 1
ATOM 1341 C C . HIS A 1 176 ? 2.74 1.42 13.805 1 98.44 176 HIS A C 1
ATOM 1343 O O . HIS A 1 176 ? 3.342 1.952 12.867 1 98.44 176 HIS A O 1
ATOM 1349 N N . ASP A 1 177 ? 3.32 0.613 14.609 1 98.12 177 ASP A N 1
ATOM 1350 C CA . ASP A 1 177 ? 4.766 0.438 14.672 1 98.12 177 ASP A CA 1
ATOM 1351 C C . ASP A 1 177 ? 5.293 -0.221 13.398 1 98.12 177 ASP A C 1
ATOM 1353 O O . ASP A 1 177 ? 6.359 0.144 12.898 1 98.12 177 ASP A O 1
ATOM 1357 N N . MET A 1 178 ? 4.543 -1.133 12.906 1 96.94 178 MET A N 1
ATOM 1358 C CA . MET A 1 178 ? 4.984 -1.834 11.703 1 96.94 178 MET A CA 1
ATOM 1359 C C . MET A 1 178 ? 5.012 -0.893 10.508 1 96.94 178 MET A C 1
ATOM 1361 O O . MET A 1 178 ? 5.93 -0.949 9.688 1 96.94 178 MET A O 1
ATOM 1365 N N . THR A 1 179 ? 4.016 -0.076 10.445 1 98.5 179 THR A N 1
ATOM 1366 C CA . THR A 1 179 ? 3.98 0.889 9.352 1 98.5 179 THR A CA 1
ATOM 1367 C C . THR A 1 179 ? 5.137 1.879 9.469 1 98.5 179 THR A C 1
ATOM 1369 O O . THR A 1 179 ? 5.77 2.221 8.469 1 98.5 179 THR A O 1
ATOM 1372 N N . LEU A 1 180 ? 5.426 2.318 10.703 1 98.75 180 LEU A N 1
ATOM 1373 C CA . LEU A 1 180 ? 6.551 3.227 10.906 1 98.75 180 LEU A CA 1
ATOM 1374 C C . LEU A 1 180 ? 7.848 2.605 10.406 1 98.75 180 LEU A C 1
ATOM 1376 O O . LEU A 1 180 ? 8.609 3.246 9.672 1 98.75 180 LEU A O 1
ATOM 1380 N N . LYS A 1 181 ? 8.023 1.366 10.719 1 97.81 181 LYS A N 1
ATOM 1381 C CA . LYS A 1 181 ? 9.234 0.662 10.305 1 97.81 181 LYS A CA 1
ATOM 1382 C C . LYS A 1 181 ? 9.289 0.512 8.789 1 97.81 181 LYS A C 1
ATOM 1384 O O . LYS A 1 181 ? 10.32 0.766 8.172 1 97.81 181 LYS A O 1
ATOM 1389 N N . THR A 1 182 ? 8.203 0.155 8.227 1 97.81 182 THR A N 1
ATOM 1390 C CA . THR A 1 182 ? 8.125 -0.108 6.793 1 97.81 182 THR A CA 1
ATOM 1391 C C . THR A 1 182 ? 8.367 1.171 5.992 1 97.81 182 THR A C 1
ATOM 1393 O O . THR A 1 182 ? 9.18 1.188 5.066 1 97.81 182 THR A O 1
ATOM 1396 N N . VAL A 1 183 ? 7.715 2.227 6.398 1 98.31 183 VAL A N 1
ATOM 1397 C CA . VAL A 1 183 ? 7.832 3.486 5.672 1 98.31 183 VAL A CA 1
ATOM 1398 C C . VAL A 1 183 ? 9.242 4.047 5.836 1 98.31 183 VAL A C 1
ATOM 1400 O O . VAL A 1 183 ? 9.852 4.504 4.863 1 98.31 183 VAL A O 1
ATOM 1403 N N . ASP A 1 184 ? 9.773 3.941 7.031 1 97.69 184 ASP A N 1
ATOM 1404 C CA . ASP A 1 184 ? 11.102 4.48 7.301 1 97.69 184 ASP A CA 1
ATOM 1405 C C . ASP A 1 184 ? 12.164 3.756 6.484 1 97.69 184 ASP A C 1
ATOM 1407 O O . ASP A 1 184 ? 13.125 4.375 6.012 1 97.69 184 ASP A O 1
ATOM 1411 N N . ALA A 1 185 ? 11.922 2.525 6.266 1 95 185 ALA A N 1
ATOM 1412 C CA . ALA A 1 185 ? 12.938 1.696 5.621 1 95 185 ALA A CA 1
ATOM 1413 C C . ALA A 1 185 ? 12.797 1.743 4.102 1 95 185 ALA A C 1
ATOM 1415 O O . ALA A 1 185 ? 13.797 1.705 3.377 1 95 185 ALA A O 1
ATOM 1416 N N . TYR A 1 186 ? 11.492 1.865 3.613 1 96.12 186 TYR A N 1
ATOM 1417 C CA . TYR A 1 186 ? 11.359 1.487 2.211 1 96.12 186 TYR A CA 1
ATOM 1418 C C . TYR A 1 186 ? 10.641 2.57 1.419 1 96.12 186 TYR A C 1
ATOM 1420 O O . TYR A 1 186 ? 10.695 2.592 0.187 1 96.12 186 TYR A O 1
ATOM 1428 N N . PHE A 1 187 ? 9.953 3.486 2.129 1 97.88 187 PHE A N 1
ATOM 1429 C CA . PHE A 1 187 ? 9.047 4.344 1.369 1 97.88 187 PHE A CA 1
ATOM 1430 C C . PHE A 1 187 ? 9.305 5.812 1.677 1 97.88 187 PHE A C 1
ATOM 1432 O O . PHE A 1 187 ? 8.586 6.691 1.192 1 97.88 187 PHE A O 1
ATOM 1439 N N . GLY A 1 188 ? 10.281 6.109 2.488 1 97.44 188 GLY A N 1
ATOM 1440 C CA . GLY A 1 188 ? 10.547 7.477 2.904 1 97.44 188 GLY A CA 1
ATOM 1441 C C . GLY A 1 188 ? 11.242 7.562 4.25 1 97.44 188 GLY A C 1
ATOM 1442 O O . GLY A 1 188 ? 12.297 6.961 4.453 1 97.44 188 GLY A O 1
ATOM 1443 N N . MET A 1 189 ? 10.641 8.359 5.148 1 98.06 189 MET A N 1
ATOM 1444 C CA . MET A 1 189 ? 11.195 8.508 6.492 1 98.06 189 MET A CA 1
ATOM 1445 C C . MET A 1 189 ? 10.086 8.758 7.512 1 98.06 189 MET A C 1
ATOM 1447 O O . MET A 1 189 ? 8.969 9.102 7.141 1 98.06 189 MET A O 1
ATOM 1451 N N . VAL A 1 190 ? 10.422 8.555 8.719 1 98.75 190 VAL A N 1
ATOM 1452 C CA . VAL A 1 190 ? 9.539 8.867 9.836 1 98.75 190 VAL A CA 1
ATOM 1453 C C . VAL A 1 190 ? 10.117 10.016 10.656 1 98.75 190 VAL A C 1
ATOM 1455 O O . VAL A 1 190 ? 11.336 10.078 10.875 1 98.75 190 VAL A O 1
ATOM 1458 N N . ALA A 1 191 ? 9.328 10.961 10.984 1 98.81 191 ALA A N 1
ATOM 1459 C CA . ALA A 1 191 ? 9.695 12.086 11.844 1 98.81 191 ALA A CA 1
ATOM 1460 C C . ALA A 1 191 ? 8.586 12.383 12.859 1 98.81 191 ALA A C 1
ATOM 1462 O O . ALA A 1 191 ? 7.508 11.789 12.797 1 98.81 191 ALA A O 1
ATOM 1463 N N . ASP A 1 192 ? 8.867 13.148 13.812 1 98.62 192 ASP A N 1
ATOM 1464 C CA . ASP A 1 192 ? 7.809 13.641 14.695 1 98.62 192 ASP A CA 1
ATOM 1465 C C . ASP A 1 192 ? 7.492 15.102 14.414 1 98.62 192 ASP A C 1
ATOM 1467 O O . ASP A 1 192 ? 8.195 15.766 13.648 1 98.62 192 ASP A O 1
ATOM 1471 N N . THR A 1 193 ? 6.434 15.594 14.953 1 98.75 193 THR A N 1
ATOM 1472 C CA . THR A 1 193 ? 5.938 16.938 14.688 1 98.75 193 THR A CA 1
ATOM 1473 C C . THR A 1 193 ? 6.965 17.984 15.094 1 98.75 193 THR A C 1
ATOM 1475 O O . THR A 1 193 ? 7.156 18.984 14.398 1 98.75 193 THR A O 1
ATOM 1478 N N . LYS A 1 194 ? 7.66 17.766 16.172 1 98.38 194 LYS A N 1
ATOM 1479 C CA . LYS A 1 194 ? 8.648 18.719 16.641 1 98.38 194 LYS A CA 1
ATOM 1480 C C . LYS A 1 194 ? 9.766 18.922 15.625 1 98.38 194 LYS A C 1
ATOM 1482 O O . LYS A 1 194 ? 10.18 20.062 15.367 1 98.38 194 LYS A O 1
ATOM 1487 N N . GLN A 1 195 ? 10.258 17.875 15.055 1 98.44 195 GLN A N 1
ATOM 1488 C CA . GLN A 1 195 ? 11.32 17.938 14.055 1 98.44 195 GLN A CA 1
ATOM 1489 C C . GLN A 1 195 ? 10.891 18.766 12.844 1 98.44 195 GLN A C 1
ATOM 1491 O O . GLN A 1 195 ? 11.664 19.562 12.32 1 98.44 195 GLN A O 1
ATOM 1496 N N . ILE A 1 196 ? 9.672 18.578 12.422 1 98.56 196 ILE A N 1
ATOM 1497 C CA . ILE A 1 196 ? 9.164 19.234 11.219 1 98.56 196 ILE A CA 1
ATOM 1498 C C . ILE A 1 196 ? 8.945 20.719 11.5 1 98.56 196 ILE A C 1
ATOM 1500 O O . ILE A 1 196 ? 9.344 21.578 10.703 1 98.56 196 ILE A O 1
ATOM 1504 N N . VAL A 1 197 ? 8.352 21.016 12.664 1 98.06 197 VAL A N 1
ATOM 1505 C CA . VAL A 1 197 ? 8.086 22.391 13.047 1 98.06 197 VAL A CA 1
ATOM 1506 C C . 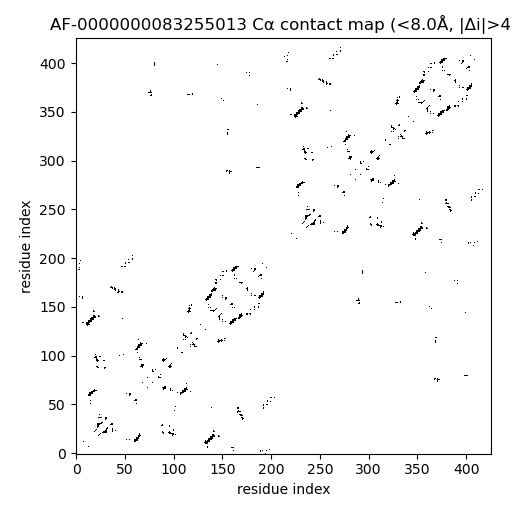VAL A 1 197 ? 9.398 23.141 13.242 1 98.06 197 VAL A C 1
ATOM 1508 O O . VAL A 1 197 ? 9.539 24.281 12.812 1 98.06 197 VAL A O 1
ATOM 1511 N N . ASP A 1 198 ? 10.367 22.438 13.891 1 97.31 198 ASP A N 1
ATOM 1512 C CA . ASP A 1 198 ? 11.695 23.047 14.062 1 97.31 198 ASP A CA 1
ATOM 1513 C C . ASP A 1 198 ? 12.328 23.375 12.719 1 97.31 198 ASP A C 1
ATOM 1515 O O . ASP A 1 198 ? 12.945 24.422 12.555 1 97.31 198 ASP A O 1
ATOM 1519 N N . PHE A 1 199 ? 12.203 22.516 11.758 1 97.44 199 PHE A N 1
ATOM 1520 C CA . PHE A 1 199 ? 12.734 22.75 10.414 1 97.44 199 PHE A CA 1
ATOM 1521 C C . PHE A 1 199 ? 12.109 24 9.797 1 97.44 199 PHE A C 1
ATOM 1523 O O . PHE A 1 199 ? 12.82 24.828 9.234 1 97.44 199 PHE A O 1
ATOM 1530 N N . TRP A 1 200 ? 10.734 24.125 9.914 1 96.25 200 TRP A N 1
ATOM 1531 C CA . TRP A 1 200 ? 10.039 25.266 9.32 1 96.25 200 TRP A CA 1
ATOM 1532 C C . TRP A 1 200 ? 10.469 26.562 9.992 1 96.25 200 TRP A C 1
ATOM 1534 O O . TRP A 1 200 ? 10.609 27.594 9.328 1 96.25 200 TRP A O 1
ATOM 1544 N N . GLN A 1 201 ? 10.68 26.516 11.297 1 94.75 201 GLN A N 1
ATOM 1545 C CA . GLN A 1 201 ? 11.078 27.703 12.055 1 94.75 201 GLN A CA 1
ATOM 1546 C C . GLN A 1 201 ? 12.477 28.156 11.664 1 94.75 201 GLN A C 1
ATOM 1548 O O . GLN A 1 201 ? 12.758 29.359 11.625 1 94.75 201 GLN A O 1
ATOM 1553 N N . ARG A 1 202 ? 13.281 27.25 11.336 1 91.06 202 ARG A N 1
ATOM 1554 C CA . ARG A 1 202 ? 14.656 27.562 10.969 1 91.06 202 ARG A CA 1
ATOM 1555 C C . ARG A 1 202 ? 14.734 28.109 9.539 1 91.06 202 ARG A C 1
ATOM 1557 O O . ARG A 1 202 ? 15.617 28.891 9.211 1 91.06 202 ARG A O 1
ATOM 1564 N N . GLN A 1 203 ? 13.945 27.578 8.672 1 83.56 203 GLN A N 1
ATOM 1565 C CA . GLN A 1 203 ? 13.938 28.062 7.297 1 83.56 203 GLN A CA 1
ATOM 1566 C C . GLN A 1 203 ? 13.398 29.5 7.227 1 83.56 203 GLN A C 1
ATOM 1568 O O . GLN A 1 203 ? 13.82 30.281 6.371 1 83.56 203 GLN A O 1
ATOM 1573 N N . GLY A 1 204 ? 12.375 29.812 8.016 1 65.31 204 GLY A N 1
ATOM 1574 C CA . GLY A 1 204 ? 11.805 31.156 8.055 1 65.31 204 GLY A CA 1
ATOM 1575 C C . GLY A 1 204 ? 12.727 32.156 8.703 1 65.31 204 GLY A C 1
ATOM 1576 O O . GLY A 1 204 ? 12.469 33.375 8.648 1 65.31 204 GLY A O 1
ATOM 1577 N N . ALA A 1 205 ? 13.734 31.75 9.5 1 53.97 205 ALA A N 1
ATOM 1578 C CA . ALA A 1 205 ? 14.664 32.688 10.133 1 53.97 205 ALA A CA 1
ATOM 1579 C C . ALA A 1 205 ? 15.57 33.344 9.102 1 53.97 205 ALA A C 1
ATOM 1581 O O . ALA A 1 205 ? 16.156 32.656 8.258 1 53.97 205 ALA A O 1
ATOM 1582 N N . PRO A 1 206 ? 15.367 34.562 8.914 1 50.75 206 PRO A N 1
ATOM 1583 C CA . PRO A 1 206 ? 16.203 35.312 7.988 1 50.75 206 PRO A CA 1
ATOM 1584 C C . PRO A 1 206 ? 17.672 34.938 8.062 1 50.75 206 PRO A C 1
ATOM 1586 O O . PRO A 1 206 ? 18.156 34.5 9.117 1 50.75 206 PRO A O 1
ATOM 1589 N N . ALA A 1 207 ? 18.312 34.344 6.902 1 49.06 207 ALA A N 1
ATOM 1590 C CA . ALA A 1 207 ? 19.75 34.125 6.879 1 49.06 207 ALA A CA 1
ATOM 1591 C C . ALA A 1 207 ? 20.469 35.156 7.734 1 49.06 207 ALA A C 1
ATOM 1593 O O . ALA A 1 207 ? 20.109 36.344 7.723 1 49.06 207 ALA A O 1
ATOM 1594 N N . PRO A 1 208 ? 21.219 34.75 8.703 1 43.97 208 PRO A N 1
ATOM 1595 C CA . PRO A 1 208 ? 21.938 35.781 9.43 1 43.97 208 PRO A CA 1
ATOM 1596 C C . PRO A 1 208 ? 22.594 36.812 8.5 1 43.97 208 PRO A C 1
ATOM 1598 O O . PRO A 1 208 ? 23.109 36.438 7.441 1 43.97 208 PRO A O 1
ATOM 1601 N N . GLN A 1 209 ? 22.031 37.906 8.383 1 42.97 209 GLN A N 1
ATOM 1602 C CA . GLN A 1 209 ? 22.734 39 7.723 1 42.97 209 GLN A CA 1
ATOM 1603 C C . GLN A 1 209 ? 24.203 39.031 8.133 1 42.97 209 GLN A C 1
ATOM 1605 O O . GLN A 1 209 ? 24.516 39.156 9.32 1 42.97 209 GLN A O 1
ATOM 1610 N N . LEU A 1 210 ? 24.969 38.156 7.594 1 41.81 210 LEU A N 1
ATOM 1611 C CA . LEU A 1 210 ? 26.391 38.469 7.824 1 41.81 210 LEU A CA 1
ATOM 1612 C C . LEU A 1 210 ? 26.656 39.969 7.734 1 41.81 210 LEU A C 1
ATOM 1614 O O . LEU A 1 210 ? 26.438 40.562 6.688 1 41.81 210 LEU A O 1
ATOM 1618 N N . VAL A 1 211 ? 26.344 40.656 8.797 1 39.06 211 VAL A N 1
ATOM 1619 C CA . VAL A 1 211 ? 26.844 42.031 8.945 1 39.06 211 VAL A CA 1
ATOM 1620 C C . VAL A 1 211 ? 28.312 42.094 8.57 1 39.06 211 VAL A C 1
ATOM 1622 O O . VAL A 1 211 ? 29.156 41.469 9.25 1 39.06 211 VAL A O 1
ATOM 1625 N N . THR A 1 212 ? 28.594 41.969 7.254 1 39.28 212 THR A N 1
ATOM 1626 C CA . THR A 1 212 ? 29.938 42.406 6.875 1 39.28 212 THR A CA 1
ATOM 1627 C C . THR A 1 212 ? 30.328 43.656 7.617 1 39.28 212 THR A C 1
ATOM 1629 O O . THR A 1 212 ? 29.688 44.719 7.449 1 39.28 212 THR A O 1
ATOM 1632 N N . THR A 1 213 ? 30.75 43.438 8.844 1 30.5 213 THR A N 1
ATOM 1633 C CA . THR A 1 213 ? 31.531 44.562 9.375 1 30.5 213 THR A CA 1
ATOM 1634 C C . THR A 1 213 ? 32.719 44.875 8.477 1 30.5 213 THR A C 1
ATOM 1636 O O . THR A 1 213 ? 33.344 43.938 7.941 1 30.5 213 THR A O 1
ATOM 1639 N N . MET B 1 1 ? -12.539 -22.594 5.043 1 78.44 1 MET B N 1
ATOM 1640 C CA . MET B 1 1 ? -12.734 -22.969 3.646 1 78.44 1 MET B CA 1
ATOM 1641 C C . MET B 1 1 ? -13.82 -22.109 2.998 1 78.44 1 MET B C 1
ATOM 1643 O O . MET B 1 1 ? -13.758 -21.828 1.801 1 78.44 1 MET B O 1
ATOM 1647 N N . GLU B 1 2 ? -14.664 -21.656 3.721 1 88.44 2 GLU B N 1
ATOM 1648 C CA . GLU B 1 2 ? -15.797 -20.906 3.182 1 88.44 2 GLU B CA 1
ATOM 1649 C C . GLU B 1 2 ? -15.352 -19.578 2.584 1 88.44 2 GLU B C 1
ATOM 1651 O O . GLU B 1 2 ? -15.805 -19.188 1.503 1 88.44 2 GLU B O 1
ATOM 1656 N N . LYS B 1 3 ? -14.438 -18.969 3.203 1 92.5 3 LYS B N 1
ATOM 1657 C CA . LYS B 1 3 ? -13.969 -17.688 2.707 1 92.5 3 LYS B CA 1
ATOM 1658 C C . LYS B 1 3 ? -13.195 -17.844 1.404 1 92.5 3 LYS B C 1
ATOM 1660 O O . LYS B 1 3 ? -13.305 -17.016 0.502 1 92.5 3 LYS B O 1
ATOM 1665 N N . LEU B 1 4 ? -12.398 -18.922 1.321 1 96 4 LEU B N 1
ATOM 1666 C CA . LEU B 1 4 ? -11.641 -19.203 0.106 1 96 4 LEU B CA 1
ATOM 1667 C C . LEU B 1 4 ? -12.57 -19.453 -1.071 1 96 4 LEU B C 1
ATOM 1669 O O . LEU B 1 4 ? -12.359 -18.938 -2.166 1 96 4 LEU B O 1
ATOM 1673 N N . ILE B 1 5 ? -13.617 -20.203 -0.825 1 94.69 5 ILE B N 1
ATOM 1674 C CA . ILE B 1 5 ? -14.602 -20.531 -1.854 1 94.69 5 ILE B CA 1
ATOM 1675 C C . ILE B 1 5 ? -15.281 -19.25 -2.338 1 94.69 5 ILE B C 1
ATOM 1677 O O . ILE B 1 5 ? -15.477 -19.062 -3.541 1 94.69 5 ILE B O 1
ATOM 1681 N N . ALA B 1 6 ? -15.594 -18.344 -1.421 1 93.25 6 ALA B N 1
ATOM 1682 C CA . ALA B 1 6 ? -16.25 -17.094 -1.763 1 93.25 6 ALA B CA 1
ATOM 1683 C C . ALA B 1 6 ? -15.383 -16.234 -2.674 1 93.25 6 ALA B C 1
ATOM 1685 O O . ALA B 1 6 ? -15.891 -15.461 -3.488 1 93.25 6 ALA B O 1
ATOM 1686 N N . ASN B 1 7 ? -14.031 -16.438 -2.574 1 96.38 7 ASN B N 1
ATOM 1687 C CA . ASN B 1 7 ? -13.102 -15.602 -3.334 1 96.38 7 ASN B CA 1
ATOM 1688 C C . ASN B 1 7 ? -12.703 -16.266 -4.648 1 96.38 7 ASN B C 1
ATOM 1690 O O . ASN B 1 7 ? -12.18 -15.609 -5.547 1 96.38 7 ASN B O 1
ATOM 1694 N N . LEU B 1 8 ? -12.984 -17.578 -4.77 1 96.69 8 LEU B N 1
ATOM 1695 C CA . LEU B 1 8 ? -12.461 -18.281 -5.938 1 96.69 8 LEU B CA 1
ATOM 1696 C C . LEU B 1 8 ? -13.594 -18.891 -6.762 1 96.69 8 LEU B C 1
ATOM 1698 O O . LEU B 1 8 ? -13.492 -18.984 -7.984 1 96.69 8 LEU B O 1
ATOM 1702 N N . ALA B 1 9 ? -14.68 -19.297 -6.113 1 94.69 9 ALA B N 1
ATOM 1703 C CA . ALA B 1 9 ? -15.742 -20.016 -6.812 1 94.69 9 ALA B CA 1
ATOM 1704 C C . ALA B 1 9 ? -16.453 -19.094 -7.805 1 94.69 9 ALA B C 1
ATOM 1706 O O . ALA B 1 9 ? -16.844 -17.984 -7.457 1 94.69 9 ALA B O 1
ATOM 1707 N N . ASN B 1 10 ? -16.594 -19.531 -9.023 1 93.31 10 ASN B N 1
ATOM 1708 C CA . ASN B 1 10 ? -17.297 -18.844 -10.102 1 93.31 10 ASN B CA 1
ATOM 1709 C C . ASN B 1 10 ? -16.641 -17.516 -10.43 1 93.31 10 ASN B C 1
ATOM 1711 O O . ASN B 1 10 ? -17.328 -16.562 -10.82 1 93.31 10 ASN B O 1
ATOM 1715 N N . LYS B 1 11 ? -15.375 -17.328 -10.117 1 94.75 11 LYS B N 1
ATOM 1716 C CA . LYS B 1 11 ? -14.562 -16.156 -10.43 1 94.75 11 LYS B CA 1
ATOM 1717 C C . LYS B 1 11 ? -13.297 -16.547 -11.18 1 94.75 11 LYS B C 1
ATOM 1719 O O . LYS B 1 11 ? -12.633 -17.516 -10.82 1 94.75 11 LYS B O 1
ATOM 1724 N N . LYS B 1 12 ? -13.062 -15.852 -12.188 1 97.62 12 LYS B N 1
ATOM 1725 C CA . LYS B 1 12 ? -11.812 -16.109 -12.898 1 97.62 12 LYS B CA 1
ATOM 1726 C C . LYS B 1 12 ? -10.609 -15.586 -12.117 1 97.62 12 LYS B C 1
ATOM 1728 O O . LYS B 1 12 ? -10.562 -14.398 -11.781 1 97.62 12 LYS B O 1
ATOM 1733 N N . SER B 1 13 ? -9.68 -16.438 -11.836 1 98.5 13 SER B N 1
ATOM 1734 C CA . SER B 1 13 ? -8.523 -16.078 -11.023 1 98.5 13 SER B CA 1
ATOM 1735 C C . SER B 1 13 ? -7.234 -16.172 -11.836 1 98.5 13 SER B C 1
ATOM 1737 O O . SER B 1 13 ? -7.211 -16.781 -12.906 1 98.5 13 SER B O 1
ATOM 1739 N N . ALA B 1 14 ? -6.227 -15.5 -11.414 1 98.88 14 ALA B N 1
ATOM 1740 C CA . ALA B 1 14 ? -4.863 -15.617 -11.93 1 98.88 14 ALA B CA 1
ATOM 1741 C C . ALA B 1 14 ? -3.852 -15.695 -10.789 1 98.88 14 ALA B C 1
ATOM 1743 O O . ALA B 1 14 ? -4 -15.016 -9.766 1 98.88 14 ALA B O 1
ATOM 1744 N N . VAL B 1 15 ? -2.873 -16.531 -10.945 1 98.94 15 VAL B N 1
ATOM 1745 C CA . VAL B 1 15 ? -1.731 -16.547 -10.031 1 98.94 15 VAL B CA 1
ATOM 1746 C C . VAL B 1 15 ? -0.748 -15.445 -10.43 1 98.94 15 VAL B C 1
ATOM 1748 O O . VAL B 1 15 ? -0.318 -15.375 -11.586 1 98.94 15 VAL B O 1
ATOM 1751 N N . ILE B 1 16 ? -0.448 -14.555 -9.516 1 99 16 ILE B N 1
ATOM 1752 C CA . ILE B 1 16 ? 0.531 -13.492 -9.742 1 99 16 ILE B CA 1
ATOM 1753 C C . ILE B 1 16 ? 1.845 -13.852 -9.047 1 99 16 ILE B C 1
ATOM 1755 O O . ILE B 1 16 ? 1.886 -14.023 -7.828 1 99 16 ILE B O 1
ATOM 1759 N N . VAL B 1 17 ? 2.9 -14.023 -9.805 1 99 17 VAL B N 1
ATOM 1760 C CA . VAL B 1 17 ? 4.23 -14.312 -9.281 1 99 17 VAL B CA 1
ATOM 1761 C C . VAL B 1 17 ? 5.059 -13.023 -9.242 1 99 17 VAL B C 1
ATOM 1763 O O . VAL B 1 17 ? 5.559 -12.57 -10.273 1 99 17 VAL B O 1
ATOM 1766 N N . VAL B 1 18 ? 5.266 -12.523 -8.062 1 98.94 18 VAL B N 1
ATOM 1767 C CA . VAL B 1 18 ? 5.859 -11.195 -7.914 1 98.94 18 VAL B CA 1
ATOM 1768 C C . VAL B 1 18 ? 7.359 -11.328 -7.664 1 98.94 18 VAL B C 1
ATOM 1770 O O . VAL B 1 18 ? 7.781 -11.828 -6.617 1 98.94 18 VAL B O 1
ATOM 1773 N N . ASP B 1 19 ? 8.164 -10.961 -8.523 1 98.75 19 ASP B N 1
ATOM 1774 C CA . ASP B 1 19 ? 9.562 -10.586 -8.375 1 98.75 19 ASP B CA 1
ATOM 1775 C C . ASP B 1 19 ? 10.406 -11.773 -7.918 1 98.75 19 ASP B C 1
ATOM 1777 O O . ASP B 1 19 ? 11.344 -11.609 -7.133 1 98.75 19 ASP B O 1
ATOM 1781 N N . VAL B 1 20 ? 10 -13 -8.289 1 98.88 20 VAL B N 1
ATOM 1782 C CA . VAL B 1 20 ? 10.867 -14.133 -7.98 1 98.88 20 VAL B CA 1
ATOM 1783 C C . VAL B 1 20 ? 12.086 -14.117 -8.898 1 98.88 20 VAL B C 1
ATOM 1785 O O . VAL B 1 20 ? 12.141 -14.867 -9.883 1 98.88 20 VAL B O 1
ATOM 1788 N N . GLN B 1 21 ? 13.039 -13.258 -8.578 1 98.81 21 GLN B N 1
ATOM 1789 C CA . GLN B 1 21 ? 14.211 -12.938 -9.391 1 98.81 21 GLN B CA 1
ATOM 1790 C C . GLN B 1 21 ? 15.5 -13.164 -8.609 1 98.81 21 GLN B C 1
ATOM 1792 O O . GLN B 1 21 ? 15.5 -13.148 -7.379 1 98.81 21 GLN B O 1
ATOM 1797 N N . ASN B 1 22 ? 16.609 -13.266 -9.32 1 98.75 22 ASN B N 1
ATOM 1798 C CA . ASN B 1 22 ? 17.891 -13.602 -8.711 1 98.75 22 ASN B CA 1
ATOM 1799 C C . ASN B 1 22 ? 18.312 -12.57 -7.664 1 98.75 22 ASN B C 1
ATOM 1801 O O . ASN B 1 22 ? 18.734 -12.938 -6.566 1 98.75 22 ASN B O 1
ATOM 1805 N N . ASP B 1 23 ? 18.156 -11.344 -7.891 1 98.5 23 ASP B N 1
ATOM 1806 C CA . ASP B 1 23 ? 18.641 -10.312 -6.973 1 98.5 23 ASP B CA 1
ATOM 1807 C C . ASP B 1 23 ? 17.844 -10.328 -5.668 1 98.5 23 ASP B C 1
ATOM 1809 O O . ASP B 1 23 ? 18.375 -9.992 -4.609 1 98.5 23 ASP B O 1
ATOM 1813 N N . TYR B 1 24 ? 16.609 -10.805 -5.723 1 98.38 24 TYR B N 1
ATOM 1814 C CA . TYR B 1 24 ? 15.781 -10.844 -4.52 1 98.38 24 TYR B CA 1
ATOM 1815 C C . TYR B 1 24 ? 15.922 -12.18 -3.805 1 98.38 24 TYR B C 1
ATOM 1817 O O . TYR B 1 24 ? 15.758 -12.258 -2.584 1 98.38 24 TYR B O 1
ATOM 1825 N N . CYS B 1 25 ? 16.25 -13.242 -4.57 1 98.56 25 CYS B N 1
ATOM 1826 C CA . CYS B 1 25 ? 16 -14.578 -4.043 1 98.56 25 CYS B CA 1
ATOM 1827 C C . CYS B 1 25 ? 17.297 -15.352 -3.857 1 98.56 25 CYS B C 1
ATOM 1829 O O . CYS B 1 25 ? 17.438 -16.141 -2.924 1 98.56 25 CYS B O 1
ATOM 1831 N N . HIS B 1 26 ? 18.25 -15.133 -4.734 1 98.12 26 HIS B N 1
ATOM 1832 C CA . HIS B 1 26 ? 19.469 -15.938 -4.766 1 98.12 26 HIS B CA 1
ATOM 1833 C C . HIS B 1 26 ? 20.453 -15.492 -3.686 1 98.12 26 HIS B C 1
ATOM 1835 O O . HIS B 1 26 ? 20.609 -14.297 -3.447 1 98.12 26 HIS B O 1
ATOM 1841 N N . PRO B 1 27 ? 21.172 -16.438 -3.076 1 97.06 27 PRO B N 1
ATOM 1842 C CA . PRO B 1 27 ? 22.172 -16.094 -2.064 1 97.06 27 PRO B CA 1
ATOM 1843 C C . PRO B 1 27 ? 23.281 -15.203 -2.617 1 97.06 27 PRO B C 1
ATOM 1845 O O . PRO B 1 27 ? 23.953 -14.5 -1.856 1 97.06 27 PRO B O 1
ATOM 1848 N N . ASP B 1 28 ? 23.469 -15.18 -3.889 1 97.31 28 ASP B N 1
ATOM 1849 C CA . ASP B 1 28 ? 24.484 -14.344 -4.523 1 97.31 28 ASP B CA 1
ATOM 1850 C C . ASP B 1 28 ? 23.859 -13.094 -5.137 1 97.31 28 ASP B C 1
ATOM 1852 O O . ASP B 1 28 ? 24.531 -12.336 -5.836 1 97.31 28 ASP B O 1
ATOM 1856 N N . GLY B 1 29 ? 22.562 -12.891 -4.934 1 97.75 29 GLY B N 1
ATOM 1857 C CA . GLY B 1 29 ? 21.859 -11.727 -5.461 1 97.75 29 GLY B CA 1
ATOM 1858 C C . GLY B 1 29 ? 22.156 -10.453 -4.691 1 97.75 29 GLY B C 1
ATOM 1859 O O . GLY B 1 29 ? 22.781 -10.5 -3.631 1 97.75 29 GLY B O 1
ATOM 1860 N N . ALA B 1 30 ? 21.75 -9.383 -5.188 1 96.44 30 ALA B N 1
ATOM 1861 C CA . ALA B 1 30 ? 22.031 -8.062 -4.645 1 96.44 30 ALA B CA 1
ATOM 1862 C C . ALA B 1 30 ? 21.516 -7.93 -3.213 1 96.44 30 ALA B C 1
ATOM 1864 O O . ALA B 1 30 ? 22.203 -7.387 -2.346 1 96.44 30 ALA B O 1
ATOM 1865 N N . ILE B 1 31 ? 20.328 -8.438 -2.924 1 95.69 31 ILE B N 1
ATOM 1866 C CA . ILE B 1 31 ? 19.703 -8.297 -1.613 1 95.69 31 ILE B CA 1
ATOM 1867 C C . ILE B 1 31 ? 20.531 -9.039 -0.565 1 95.69 31 ILE B C 1
ATOM 1869 O O . ILE B 1 31 ? 20.797 -8.508 0.514 1 95.69 31 ILE B O 1
ATOM 1873 N N . ALA B 1 32 ? 20.922 -10.242 -0.892 1 95.88 32 ALA B N 1
ATOM 1874 C CA . ALA B 1 32 ? 21.766 -11.008 0.017 1 95.88 32 ALA B CA 1
ATOM 1875 C C . ALA B 1 32 ? 23.109 -10.32 0.218 1 95.88 32 ALA B C 1
ATOM 1877 O O . ALA B 1 32 ? 23.641 -10.273 1.336 1 95.88 32 ALA B O 1
ATOM 1878 N N . LYS B 1 33 ? 23.641 -9.75 -0.776 1 94.25 33 LYS B N 1
ATOM 1879 C CA . LYS B 1 33 ? 24.969 -9.133 -0.737 1 94.25 33 LYS B CA 1
ATOM 1880 C C . LYS B 1 33 ? 24.984 -7.906 0.168 1 94.25 33 LYS B C 1
ATOM 1882 O O . LYS B 1 33 ? 26.016 -7.57 0.754 1 94.25 33 LYS B O 1
ATOM 1887 N N . ILE B 1 34 ? 23.844 -7.309 0.278 1 89.88 34 ILE B N 1
ATOM 1888 C CA . ILE B 1 34 ? 23.828 -6.109 1.107 1 89.88 34 ILE B CA 1
ATOM 1889 C C . ILE B 1 34 ? 23.406 -6.477 2.529 1 89.88 34 ILE B C 1
ATOM 1891 O O . ILE B 1 34 ? 23.094 -5.598 3.338 1 89.88 34 ILE B O 1
ATOM 1895 N N . GLY B 1 35 ? 23.188 -7.734 2.816 1 91.06 35 GLY B N 1
ATOM 1896 C CA . GLY B 1 35 ? 23.078 -8.156 4.203 1 91.06 35 GLY B CA 1
ATOM 1897 C C . GLY B 1 35 ? 21.703 -8.656 4.574 1 91.06 35 GLY B C 1
ATOM 1898 O O . GLY B 1 35 ? 21.469 -9.055 5.715 1 91.06 35 GLY B O 1
ATOM 1899 N N . SER B 1 36 ? 20.766 -8.648 3.691 1 92.81 36 SER B N 1
ATOM 1900 C CA . SER B 1 36 ? 19.438 -9.141 3.986 1 92.81 36 SER B CA 1
ATOM 1901 C C . SER B 1 36 ? 19.391 -10.664 3.959 1 92.81 36 SER B C 1
ATOM 1903 O O . SER B 1 36 ? 20.141 -11.305 3.219 1 92.81 36 SER B O 1
ATOM 1905 N N . ASP B 1 37 ? 18.531 -11.227 4.758 1 95.69 37 ASP B N 1
ATOM 1906 C CA . ASP B 1 37 ? 18.359 -12.672 4.84 1 95.69 37 ASP B CA 1
ATOM 1907 C C . ASP B 1 37 ? 17.359 -13.172 3.791 1 95.69 37 ASP B C 1
ATOM 1909 O O . ASP B 1 37 ? 16.188 -12.82 3.834 1 95.69 37 ASP B O 1
ATOM 1913 N N . VAL B 1 38 ? 17.797 -14.016 2.873 1 96.31 38 VAL B N 1
ATOM 1914 C CA . VAL B 1 38 ? 16.922 -14.516 1.82 1 96.31 38 VAL B CA 1
ATOM 1915 C C . VAL B 1 38 ? 16.609 -15.984 2.062 1 96.31 38 VAL B C 1
ATOM 1917 O O . VAL B 1 38 ? 16.125 -16.688 1.166 1 96.31 38 VAL B O 1
ATOM 1920 N N . SER B 1 39 ? 16.844 -16.531 3.244 1 96.62 39 SER B N 1
ATOM 1921 C CA . SER B 1 39 ? 16.672 -17.938 3.545 1 96.62 39 SER B CA 1
ATOM 1922 C C . SER B 1 39 ? 15.203 -18.359 3.451 1 96.62 39 SER B C 1
ATOM 1924 O O . SER B 1 39 ? 14.898 -19.5 3.123 1 96.62 39 SER B O 1
ATOM 1926 N N . ALA B 1 40 ? 14.297 -17.406 3.723 1 97.56 40 ALA B N 1
ATOM 1927 C CA . ALA B 1 40 ? 12.867 -17.703 3.66 1 97.56 40 ALA B CA 1
ATOM 1928 C C . ALA B 1 40 ? 12.445 -18.078 2.244 1 97.56 40 ALA B C 1
ATOM 1930 O O . ALA B 1 40 ? 11.422 -18.75 2.051 1 97.56 40 ALA B O 1
ATOM 1931 N N . VAL B 1 41 ? 13.242 -17.656 1.257 1 97.75 41 VAL B N 1
ATOM 1932 C CA . VAL B 1 41 ? 12.953 -17.969 -0.14 1 97.75 41 VAL B CA 1
ATOM 1933 C C . VAL B 1 41 ? 13.031 -19.469 -0.37 1 97.75 41 VAL B C 1
ATOM 1935 O O . VAL B 1 41 ? 12.188 -20.047 -1.061 1 97.75 41 VAL B O 1
ATOM 1938 N N . LYS B 1 42 ? 14.016 -20.109 0.208 1 95.94 42 LYS B N 1
ATOM 1939 C CA . LYS B 1 42 ? 14.172 -21.547 0.07 1 95.94 42 LYS B CA 1
ATOM 1940 C C . LYS B 1 42 ? 12.938 -22.281 0.582 1 95.94 42 LYS B C 1
ATOM 1942 O O . LYS B 1 42 ? 12.523 -23.297 0.004 1 95.94 42 LYS B O 1
ATOM 1947 N N . THR B 1 43 ? 12.391 -21.75 1.604 1 96.5 43 THR B N 1
ATOM 1948 C CA . THR B 1 43 ? 11.25 -22.375 2.25 1 96.5 43 THR B CA 1
ATOM 1949 C C . THR B 1 43 ? 9.992 -22.219 1.403 1 96.5 43 THR B C 1
ATOM 1951 O O . THR B 1 43 ? 9.148 -23.125 1.363 1 96.5 43 THR B O 1
ATOM 1954 N N . MET B 1 44 ? 9.852 -21.109 0.688 1 98 44 MET B N 1
ATOM 1955 C CA . MET B 1 44 ? 8.609 -20.859 -0.032 1 98 44 MET B CA 1
ATOM 1956 C C . MET B 1 44 ? 8.602 -21.562 -1.382 1 98 44 MET B C 1
ATOM 1958 O O . MET B 1 44 ? 7.543 -21.766 -1.978 1 98 44 MET B O 1
ATOM 1962 N N . MET B 1 45 ? 9.812 -21.953 -1.889 1 98.56 45 MET B N 1
ATOM 1963 C CA . MET B 1 45 ? 9.961 -22.344 -3.287 1 98.56 45 MET B CA 1
ATOM 1964 C C . MET B 1 45 ? 9.188 -23.625 -3.576 1 98.56 45 MET B C 1
ATOM 1966 O O . MET B 1 45 ? 8.477 -23.719 -4.578 1 98.56 45 MET B O 1
ATOM 1970 N N . PRO B 1 46 ? 9.219 -24.688 -2.707 1 98.62 46 PRO B N 1
ATOM 1971 C CA . PRO B 1 46 ? 8.445 -25.891 -3.002 1 98.62 46 PRO B CA 1
ATOM 1972 C C . PRO B 1 46 ? 6.945 -25.625 -3.127 1 98.62 46 PRO B C 1
ATOM 1974 O O . PRO B 1 46 ? 6.289 -26.156 -4.02 1 98.62 46 PRO B O 1
ATOM 1977 N N . ALA B 1 47 ? 6.438 -24.781 -2.275 1 98.81 47 ALA B N 1
ATOM 1978 C CA . ALA B 1 47 ? 5.023 -24.422 -2.328 1 98.81 47 ALA B CA 1
ATOM 1979 C C . ALA B 1 47 ? 4.695 -23.688 -3.619 1 98.81 47 ALA B C 1
ATOM 1981 O O . ALA B 1 47 ? 3.682 -23.969 -4.266 1 98.81 47 ALA B O 1
ATOM 1982 N N . LEU B 1 48 ? 5.562 -22.781 -3.998 1 98.88 48 LEU B N 1
ATOM 1983 C CA . LEU B 1 48 ? 5.348 -22.016 -5.223 1 98.88 48 LEU B CA 1
ATOM 1984 C C . LEU B 1 48 ? 5.383 -22.922 -6.445 1 98.88 48 LEU B C 1
ATOM 1986 O O . LEU B 1 48 ? 4.52 -22.828 -7.32 1 98.88 48 LEU B O 1
ATOM 1990 N N . HIS B 1 49 ? 6.387 -23.812 -6.496 1 98.81 49 HIS B N 1
ATOM 1991 C CA . HIS B 1 49 ? 6.477 -24.766 -7.598 1 98.81 49 HIS B CA 1
ATOM 1992 C C . HIS B 1 49 ? 5.195 -25.594 -7.719 1 98.81 49 HIS B C 1
ATOM 1994 O O . HIS B 1 49 ? 4.66 -25.75 -8.82 1 98.81 49 HIS B O 1
ATOM 2000 N N . GLY B 1 50 ? 4.746 -26.094 -6.551 1 98.69 50 GLY B N 1
ATOM 2001 C CA . GLY B 1 50 ? 3.525 -26.875 -6.539 1 98.69 50 GLY B CA 1
ATOM 2002 C C . GLY B 1 50 ? 2.305 -26.109 -6.992 1 98.69 50 GLY B C 1
ATOM 2003 O O . GLY B 1 50 ? 1.473 -26.625 -7.742 1 98.69 50 GLY B O 1
ATOM 2004 N N . LEU B 1 51 ? 2.197 -24.891 -6.562 1 98.81 51 LEU B N 1
ATOM 2005 C CA . LEU B 1 51 ? 1.068 -24.031 -6.926 1 98.81 51 LEU B CA 1
ATOM 2006 C C . LEU B 1 51 ? 1.05 -23.766 -8.43 1 98.81 51 LEU B C 1
ATOM 2008 O O . LEU B 1 51 ? -0.004 -23.844 -9.062 1 98.81 51 LEU B O 1
ATOM 2012 N N . LEU B 1 52 ? 2.246 -23.453 -9 1 98.81 52 LEU B N 1
ATOM 2013 C CA . LEU B 1 52 ? 2.35 -23.141 -10.422 1 98.81 52 LEU B CA 1
ATOM 2014 C C . LEU B 1 52 ? 2.008 -24.375 -11.266 1 98.81 52 LEU B C 1
ATOM 2016 O O . LEU B 1 52 ? 1.291 -24.266 -12.258 1 98.81 52 LEU B O 1
ATOM 2020 N N . ALA B 1 53 ? 2.504 -25.531 -10.828 1 98.5 53 ALA B N 1
ATOM 2021 C CA . ALA B 1 53 ? 2.189 -26.766 -11.539 1 98.5 53 ALA B CA 1
ATOM 2022 C C . ALA B 1 53 ? 0.686 -27.031 -11.539 1 98.5 53 ALA B C 1
ATOM 2024 O O . ALA B 1 53 ? 0.106 -27.344 -12.586 1 98.5 53 ALA B O 1
ATOM 2025 N N . SER B 1 54 ? 0.057 -26.859 -10.406 1 98.44 54 SER B N 1
ATOM 2026 C CA . SER B 1 54 ? -1.379 -27.078 -10.289 1 98.44 54 SER B CA 1
ATOM 2027 C C . SER B 1 54 ? -2.174 -26.062 -11.086 1 98.44 54 SER B C 1
ATOM 2029 O O . SER B 1 54 ? -3.172 -26.406 -11.727 1 98.44 54 SER B O 1
ATOM 2031 N N . ALA B 1 55 ? -1.758 -24.812 -11.031 1 98.5 55 ALA B N 1
ATOM 2032 C CA . ALA B 1 55 ? -2.426 -23.766 -11.812 1 98.5 55 ALA B CA 1
ATOM 2033 C C . ALA B 1 55 ? -2.438 -24.125 -13.297 1 98.5 55 ALA B C 1
ATOM 2035 O O . ALA B 1 55 ? -3.475 -24.031 -13.953 1 98.5 55 ALA B O 1
ATOM 2036 N N . ARG B 1 56 ? -1.321 -24.5 -13.82 1 97.94 56 ARG B N 1
ATOM 2037 C CA . ARG B 1 56 ? -1.181 -24.859 -15.227 1 97.94 56 ARG B CA 1
ATOM 2038 C C . ARG B 1 56 ? -2.02 -26.094 -15.562 1 97.94 56 ARG B C 1
ATOM 2040 O O . ARG B 1 56 ? -2.674 -26.141 -16.609 1 97.94 56 ARG B O 1
ATOM 2047 N N . GLU B 1 57 ? -2.035 -27.047 -14.617 1 97.12 57 GLU B N 1
ATOM 2048 C CA . GLU B 1 57 ? -2.832 -28.25 -14.797 1 97.12 57 GLU B CA 1
ATOM 2049 C C . GLU B 1 57 ? -4.32 -27.922 -14.891 1 97.12 57 GLU B C 1
ATOM 2051 O O . GLU B 1 57 ? -5.062 -28.578 -15.625 1 97.12 57 GLU B O 1
ATOM 2056 N N . HIS B 1 58 ? -4.758 -26.906 -14.188 1 96.88 58 HIS B N 1
ATOM 2057 C CA . HIS B 1 58 ? -6.184 -26.625 -14.086 1 96.88 58 HIS B CA 1
ATOM 2058 C C . HIS B 1 58 ? -6.559 -25.422 -14.953 1 96.88 58 HIS B C 1
ATOM 2060 O O . HIS B 1 58 ? -7.676 -24.906 -14.859 1 96.88 58 HIS B O 1
ATOM 2066 N N . GLY B 1 59 ? -5.602 -24.906 -15.719 1 96.5 59 GLY B N 1
ATOM 2067 C CA . GLY B 1 59 ? -5.883 -23.859 -16.672 1 96.5 59 GLY B CA 1
ATOM 2068 C C . GLY B 1 59 ? -6.016 -22.484 -16.031 1 96.5 59 GLY B C 1
ATOM 2069 O O . GLY B 1 59 ? -6.629 -21.578 -16.594 1 96.5 59 GLY B O 1
ATOM 2070 N N . VAL B 1 60 ? -5.551 -22.297 -14.812 1 97.88 60 VAL B N 1
ATOM 2071 C CA . VAL B 1 60 ? -5.535 -21 -14.156 1 97.88 60 VAL B CA 1
ATOM 2072 C C . VAL B 1 60 ? -4.383 -20.156 -14.695 1 97.88 60 VAL B C 1
ATOM 2074 O O . VAL B 1 60 ? -3.227 -20.594 -14.672 1 97.88 60 VAL B O 1
ATOM 2077 N N . PRO B 1 61 ? -4.652 -19 -15.203 1 98.62 61 PRO B N 1
ATOM 2078 C CA . PRO B 1 61 ? -3.588 -18.172 -15.758 1 98.62 61 PRO B CA 1
ATOM 2079 C C . PRO B 1 61 ? -2.504 -17.844 -14.734 1 98.62 61 PRO B C 1
ATOM 2081 O O . PRO B 1 61 ? -2.809 -17.609 -13.562 1 98.62 61 PRO B O 1
ATOM 2084 N N . VAL B 1 62 ? -1.287 -17.828 -15.242 1 98.88 62 VAL B N 1
ATOM 2085 C CA . VAL B 1 62 ? -0.135 -17.406 -14.453 1 98.88 62 VAL B CA 1
ATOM 2086 C C . VAL B 1 62 ? 0.473 -16.141 -15.062 1 98.88 62 VAL B C 1
ATOM 2088 O O . VAL B 1 62 ? 0.758 -16.109 -16.266 1 98.88 62 VAL B O 1
ATOM 2091 N N . ILE B 1 63 ? 0.623 -15.109 -14.281 1 98.94 63 ILE B N 1
ATOM 2092 C CA . ILE B 1 63 ? 1.229 -13.844 -14.695 1 98.94 63 ILE B CA 1
ATOM 2093 C C . ILE B 1 63 ? 2.463 -13.562 -13.844 1 98.94 63 ILE B C 1
ATOM 2095 O O . ILE B 1 63 ? 2.391 -13.57 -12.609 1 98.94 63 ILE B O 1
ATOM 2099 N N . PHE B 1 64 ? 3.561 -13.336 -14.492 1 98.94 64 PHE B N 1
ATOM 2100 C CA . PHE B 1 64 ? 4.805 -13 -13.812 1 98.94 64 PHE B CA 1
ATOM 2101 C C . PHE B 1 64 ? 5.016 -11.484 -13.797 1 98.94 64 PHE B C 1
ATOM 2103 O O . PHE B 1 64 ? 4.875 -10.828 -14.828 1 98.94 64 PHE B O 1
ATOM 2110 N N . LEU B 1 65 ? 5.254 -10.938 -12.641 1 98.94 65 LEU B N 1
ATOM 2111 C CA . LEU B 1 65 ? 5.77 -9.57 -12.523 1 98.94 65 LEU B CA 1
ATOM 2112 C C . LEU B 1 65 ? 7.289 -9.578 -12.414 1 98.94 65 LEU B C 1
ATOM 2114 O O . LEU B 1 65 ? 7.863 -10.344 -11.641 1 98.94 65 LEU B O 1
ATOM 2118 N N . GLN B 1 66 ? 7.891 -8.789 -13.211 1 98.88 66 GLN B N 1
ATOM 2119 C CA . GLN B 1 66 ? 9.352 -8.719 -13.258 1 98.88 66 GLN B CA 1
ATOM 2120 C C . GLN B 1 66 ? 9.836 -7.289 -13.055 1 98.88 66 GLN B C 1
ATOM 2122 O O . GLN B 1 66 ? 9.539 -6.406 -13.867 1 98.88 66 GLN B O 1
ATOM 2127 N N . THR B 1 67 ? 10.57 -7.047 -11.984 1 98.69 67 THR B N 1
ATOM 2128 C CA . THR B 1 67 ? 11.188 -5.746 -11.742 1 98.69 67 THR B CA 1
ATOM 2129 C C . THR B 1 67 ? 12.367 -5.52 -12.68 1 98.69 67 THR B C 1
ATOM 2131 O O . THR B 1 67 ? 13.242 -6.379 -12.805 1 98.69 67 THR B O 1
ATOM 2134 N N . ASN B 1 68 ? 12.352 -4.473 -13.359 1 97.88 68 ASN B N 1
ATOM 2135 C CA . ASN B 1 68 ? 13.43 -4.016 -14.227 1 97.88 68 ASN B CA 1
ATOM 2136 C C . ASN B 1 68 ? 13.742 -2.537 -14 1 97.88 68 ASN B C 1
ATOM 2138 O O . ASN B 1 68 ? 12.859 -1.687 -14.109 1 97.88 68 ASN B O 1
ATOM 2142 N N . HIS B 1 69 ? 14.977 -2.279 -13.695 1 96.56 69 HIS B N 1
ATOM 2143 C CA . HIS B 1 69 ? 15.398 -0.899 -13.477 1 96.56 69 HIS B CA 1
ATOM 2144 C C . HIS B 1 69 ? 16.328 -0.423 -14.586 1 96.56 69 HIS B C 1
ATOM 2146 O O . HIS B 1 69 ? 17.156 -1.193 -15.078 1 96.56 69 HIS B O 1
ATOM 2152 N N . GLU B 1 70 ? 16.172 0.764 -14.953 1 94.94 70 GLU B N 1
ATOM 2153 C CA . GLU B 1 70 ? 17.031 1.46 -15.906 1 94.94 70 GLU B CA 1
ATOM 2154 C C . GLU B 1 70 ? 17.062 2.957 -15.617 1 94.94 70 GLU B C 1
ATOM 2156 O O . GLU B 1 70 ? 16.281 3.465 -14.812 1 94.94 70 GLU B O 1
ATOM 2161 N N . LYS B 1 71 ? 17.938 3.65 -16.281 1 92.81 71 LYS B N 1
ATOM 2162 C CA . LYS B 1 71 ? 18.141 5.078 -16.031 1 92.81 71 LYS B CA 1
ATOM 2163 C C . LYS B 1 71 ? 16.844 5.859 -16.266 1 92.81 71 LYS B C 1
ATOM 2165 O O . LYS B 1 71 ? 16.531 6.789 -15.508 1 92.81 71 LYS B O 1
ATOM 2170 N N . ALA B 1 72 ? 16.062 5.465 -17.203 1 93.62 72 ALA B N 1
ATOM 2171 C CA . ALA B 1 72 ? 14.859 6.184 -17.578 1 93.62 72 ALA B CA 1
ATOM 2172 C C . ALA B 1 72 ? 13.797 6.094 -16.484 1 93.62 72 ALA B C 1
ATOM 2174 O O . ALA B 1 72 ? 12.898 6.938 -16.422 1 93.62 72 ALA B O 1
ATOM 2175 N N . THR B 1 73 ? 13.898 5.117 -15.57 1 93 73 THR B N 1
ATOM 2176 C CA . THR B 1 73 ? 12.836 4.91 -14.594 1 93 73 THR B CA 1
ATOM 2177 C C . THR B 1 73 ? 13.359 5.113 -13.172 1 93 73 THR B C 1
ATOM 2179 O O . THR B 1 73 ? 12.586 5.07 -12.211 1 93 73 THR B O 1
ATOM 2182 N N . ASP B 1 74 ? 14.609 5.34 -13.047 1 94.69 74 ASP B N 1
ATOM 2183 C CA . ASP B 1 74 ? 15.195 5.57 -11.734 1 94.69 74 ASP B CA 1
ATOM 2184 C C . ASP B 1 74 ? 15.148 7.051 -11.359 1 94.69 74 ASP B C 1
ATOM 2186 O O . ASP B 1 74 ? 16.141 7.762 -11.492 1 94.69 74 ASP B O 1
ATOM 2190 N N . SER B 1 75 ? 14.031 7.461 -10.859 1 95.31 75 SER B N 1
ATOM 2191 C CA . SER B 1 75 ? 13.875 8.852 -10.445 1 95.31 75 SER B CA 1
ATOM 2192 C C . SER B 1 75 ? 14.719 9.156 -9.211 1 95.31 75 SER B C 1
ATOM 2194 O O . SER B 1 75 ? 15.156 8.234 -8.508 1 95.31 75 SER B O 1
ATOM 2196 N N . ASP B 1 76 ? 14.969 10.422 -8.945 1 94.25 76 ASP B N 1
ATOM 2197 C CA . ASP B 1 76 ? 15.703 10.859 -7.754 1 94.25 76 ASP B CA 1
ATOM 2198 C C . ASP B 1 76 ? 15.047 10.328 -6.48 1 94.25 76 ASP B C 1
ATOM 2200 O O . ASP B 1 76 ? 15.727 9.875 -5.562 1 94.25 76 ASP B O 1
ATOM 2204 N N . VAL B 1 77 ? 13.758 10.359 -6.473 1 95.88 77 VAL B N 1
ATOM 2205 C CA . VAL B 1 77 ? 13.016 9.891 -5.305 1 95.88 77 VAL B CA 1
ATOM 2206 C C . VAL B 1 77 ? 13.188 8.383 -5.156 1 95.88 77 VAL B C 1
ATOM 2208 O O . VAL B 1 77 ? 13.484 7.891 -4.062 1 95.88 77 VAL B O 1
ATOM 2211 N N . TRP B 1 78 ? 13.062 7.637 -6.246 1 95.88 78 TRP B N 1
ATOM 2212 C CA . TRP B 1 78 ? 13.133 6.18 -6.215 1 95.88 78 TRP B CA 1
ATOM 2213 C C . TRP B 1 78 ? 14.492 5.711 -5.699 1 95.88 78 TRP B C 1
ATOM 2215 O O . TRP B 1 78 ? 14.57 4.816 -4.852 1 95.88 78 TRP B O 1
ATOM 2225 N N . VAL B 1 79 ? 15.57 6.406 -6.121 1 94.25 79 VAL B N 1
ATOM 2226 C CA . VAL B 1 79 ? 16.891 5.918 -5.77 1 94.25 79 VAL B CA 1
ATOM 2227 C C . VAL B 1 79 ? 17.312 6.477 -4.41 1 94.25 79 VAL B C 1
ATOM 2229 O O . VAL B 1 79 ? 18.297 6.023 -3.822 1 94.25 79 VAL B O 1
ATOM 2232 N N . SER B 1 80 ? 16.5 7.414 -3.865 1 90.81 80 SER B N 1
ATOM 2233 C CA . SER B 1 80 ? 16.812 7.996 -2.564 1 90.81 80 SER B CA 1
ATOM 2234 C C . SER B 1 80 ? 16.672 6.965 -1.449 1 90.81 80 SER B C 1
ATOM 2236 O O . SER B 1 80 ? 17.172 7.176 -0.339 1 90.81 80 SER B O 1
ATOM 2238 N N . ARG B 1 81 ? 16.047 5.824 -1.744 1 87.25 81 ARG B N 1
ATOM 2239 C CA . ARG B 1 81 ? 15.867 4.777 -0.743 1 87.25 81 ARG B CA 1
ATOM 2240 C C . ARG B 1 81 ? 17.188 4.055 -0.469 1 87.25 81 ARG B C 1
ATOM 2242 O O . ARG B 1 81 ? 17.312 3.33 0.521 1 87.25 81 ARG B O 1
ATOM 2249 N N . PHE B 1 82 ? 18.109 4.281 -1.388 1 87 82 PHE B N 1
ATOM 2250 C CA . PHE B 1 82 ? 19.422 3.689 -1.224 1 87 82 PHE B CA 1
ATOM 2251 C C . PHE B 1 82 ? 20.406 4.699 -0.628 1 87 82 PHE B C 1
ATOM 2253 O O . PHE B 1 82 ? 20.438 5.855 -1.049 1 87 82 PHE B O 1
ATOM 2260 N N . ALA B 1 83 ? 21.156 4.309 0.329 1 81.56 83 ALA B N 1
ATOM 2261 C CA . ALA B 1 83 ? 22.031 5.195 1.098 1 81.56 83 ALA B CA 1
ATOM 2262 C C . ALA B 1 83 ? 22.969 5.98 0.179 1 81.56 83 ALA B C 1
ATOM 2264 O O . ALA B 1 83 ? 23.203 7.172 0.394 1 81.56 83 ALA B O 1
ATOM 2265 N N . ASP B 1 84 ? 23.453 5.344 -0.875 1 84.94 84 ASP B N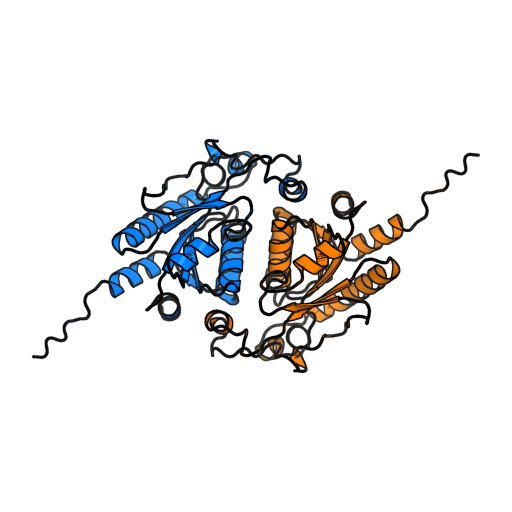 1
ATOM 2266 C CA . ASP B 1 84 ? 24.406 6.027 -1.749 1 84.94 84 ASP B CA 1
ATOM 2267 C C . ASP B 1 84 ? 23.719 6.523 -3.021 1 84.94 84 ASP B C 1
ATOM 2269 O O . ASP B 1 84 ? 24.375 7.012 -3.939 1 84.94 84 ASP B O 1
ATOM 2273 N N . GLY B 1 85 ? 22.438 6.254 -3.137 1 86.69 85 GLY B N 1
ATOM 2274 C CA . GLY B 1 85 ? 21.656 6.719 -4.273 1 86.69 85 GLY B CA 1
ATOM 2275 C C . GLY B 1 85 ? 21.797 5.844 -5.5 1 86.69 85 GLY B C 1
ATOM 2276 O O . GLY B 1 85 ? 21.359 6.211 -6.59 1 86.69 85 GLY B O 1
ATOM 2277 N N . ILE B 1 86 ? 22.438 4.699 -5.309 1 87.69 86 ILE B N 1
ATOM 2278 C CA . ILE B 1 86 ? 22.656 3.797 -6.434 1 87.69 86 ILE B CA 1
ATOM 2279 C C . ILE B 1 86 ? 21.828 2.529 -6.246 1 87.69 86 ILE B C 1
ATOM 2281 O O . ILE B 1 86 ? 21.969 1.828 -5.242 1 87.69 86 ILE B O 1
ATOM 2285 N N . ASN B 1 87 ? 20.969 2.248 -7.23 1 90.62 87 ASN B N 1
ATOM 2286 C CA . ASN B 1 87 ? 20.125 1.055 -7.211 1 90.62 87 ASN B CA 1
ATOM 2287 C C . ASN B 1 87 ? 20.891 -0.173 -7.707 1 90.62 87 ASN B C 1
ATOM 2289 O O . ASN B 1 87 ? 21.203 -0.276 -8.891 1 90.62 87 ASN B O 1
ATOM 2293 N N . PRO B 1 88 ? 21.141 -1.104 -6.887 1 91.06 88 PRO B N 1
ATOM 2294 C CA . PRO B 1 88 ? 21.906 -2.279 -7.293 1 91.06 88 PRO B CA 1
ATOM 2295 C C . PRO B 1 88 ? 21.031 -3.432 -7.77 1 91.06 88 PRO B C 1
ATOM 2297 O O . PRO B 1 88 ? 21.531 -4.512 -8.086 1 91.06 88 PRO B O 1
ATOM 2300 N N . ILE B 1 89 ? 19.781 -3.193 -7.805 1 95.31 89 ILE B N 1
ATOM 2301 C CA . ILE B 1 89 ? 18.844 -4.316 -7.887 1 95.31 89 ILE B CA 1
ATOM 2302 C C . ILE B 1 89 ? 18.219 -4.363 -9.273 1 95.31 89 ILE B C 1
ATOM 2304 O O . ILE B 1 89 ? 17.781 -3.336 -9.805 1 95.31 89 ILE B O 1
ATOM 2308 N N . CYS B 1 90 ? 18.203 -5.523 -9.859 1 97.81 90 CYS B N 1
ATOM 2309 C CA . CYS B 1 90 ? 17.391 -5.895 -11.016 1 97.81 90 CYS B CA 1
ATOM 2310 C C . CYS B 1 90 ? 17.594 -4.914 -12.164 1 97.81 90 CYS B C 1
ATOM 2312 O O . CYS B 1 90 ? 16.641 -4.418 -12.75 1 97.81 90 CYS B O 1
ATOM 2314 N N . HIS B 1 91 ? 18.828 -4.633 -12.5 1 97.06 91 HIS B N 1
ATOM 2315 C CA . HIS B 1 91 ? 19.109 -3.857 -13.703 1 97.06 91 HIS B CA 1
ATOM 2316 C C . HIS B 1 91 ? 18.688 -4.621 -14.953 1 97.06 91 HIS B C 1
ATOM 2318 O O . HIS B 1 91 ? 18.953 -5.816 -15.078 1 97.06 91 HIS B O 1
ATOM 2324 N N . THR B 1 92 ? 18.109 -3.916 -15.852 1 96.62 92 THR B N 1
ATOM 2325 C CA . THR B 1 92 ? 17.594 -4.547 -17.062 1 96.62 92 THR B CA 1
ATOM 2326 C C . THR B 1 92 ? 18.719 -5.27 -17.812 1 96.62 92 THR B C 1
ATOM 2328 O O . THR B 1 92 ? 19.766 -4.688 -18.078 1 96.62 92 THR B O 1
ATOM 2331 N N . GLY B 1 93 ? 18.469 -6.547 -18.078 1 96.44 93 GLY B N 1
ATOM 2332 C CA . GLY B 1 93 ? 19.422 -7.34 -18.844 1 96.44 93 GLY B CA 1
ATOM 2333 C C . GLY B 1 93 ? 20.453 -8.031 -17.984 1 96.44 93 GLY B C 1
ATOM 2334 O O . GLY B 1 93 ? 21.25 -8.836 -18.469 1 96.44 93 GLY B O 1
ATOM 2335 N N . SER B 1 94 ? 20.5 -7.805 -16.703 1 97.88 94 SER B N 1
ATOM 2336 C CA . SER B 1 94 ? 21.453 -8.414 -15.781 1 97.88 94 SER B CA 1
ATOM 2337 C C . SER B 1 94 ? 20.969 -9.773 -15.297 1 97.88 94 SER B C 1
ATOM 2339 O O . SER B 1 94 ? 19.781 -10.086 -15.391 1 97.88 94 SER B O 1
ATOM 2341 N N . TRP B 1 95 ? 21.891 -10.562 -14.805 1 98.38 95 TRP B N 1
ATOM 2342 C CA . TRP B 1 95 ? 21.562 -11.828 -14.148 1 98.38 95 TRP B CA 1
ATOM 2343 C C . TRP B 1 95 ? 20.625 -11.602 -12.977 1 98.38 95 TRP B C 1
ATOM 2345 O O . TRP B 1 95 ? 19.703 -12.398 -12.75 1 98.38 95 TRP B O 1
ATOM 2355 N N . GLY B 1 96 ? 20.797 -10.539 -12.32 1 98.62 96 GLY B N 1
ATOM 2356 C CA . GLY B 1 96 ? 19.984 -10.203 -11.156 1 98.62 96 GLY B CA 1
ATOM 2357 C C . GLY B 1 96 ? 18.516 -10.039 -11.484 1 98.62 96 GLY B C 1
ATOM 2358 O O . GLY B 1 96 ? 17.656 -10.312 -10.648 1 98.62 96 GLY B O 1
ATOM 2359 N N . ALA B 1 97 ? 18.234 -9.648 -12.711 1 98.5 97 ALA B N 1
ATOM 2360 C CA . ALA B 1 97 ? 16.875 -9.367 -13.133 1 98.5 97 ALA B CA 1
ATOM 2361 C C . ALA B 1 97 ? 16.188 -10.633 -13.664 1 98.5 97 ALA B C 1
ATOM 2363 O O . ALA B 1 97 ? 14.977 -10.648 -13.875 1 98.5 97 ALA B O 1
ATOM 2364 N N . GLU B 1 98 ? 16.922 -11.695 -13.844 1 98.62 98 GLU B N 1
ATOM 2365 C CA . GLU B 1 98 ? 16.359 -12.945 -14.336 1 98.62 98 GLU B CA 1
ATOM 2366 C C . GLU B 1 98 ? 15.562 -13.664 -13.242 1 98.62 98 GLU B C 1
ATOM 2368 O O . GLU B 1 98 ? 15.789 -13.43 -12.055 1 98.62 98 GLU B O 1
ATOM 2373 N N . PHE B 1 99 ? 14.664 -14.453 -13.641 1 98.75 99 PHE B N 1
ATOM 2374 C CA . PHE B 1 99 ? 13.836 -15.203 -12.703 1 98.75 99 PHE B CA 1
ATOM 2375 C C . PHE B 1 99 ? 14.672 -16.234 -11.953 1 98.75 99 PHE B C 1
ATOM 2377 O O . PHE B 1 99 ? 15.703 -16.688 -12.461 1 98.75 99 PHE B O 1
ATOM 2384 N N . TYR B 1 100 ? 14.273 -16.547 -10.758 1 98.75 100 TYR B N 1
ATOM 2385 C CA . TYR B 1 100 ? 14.953 -17.484 -9.867 1 98.75 100 TYR B CA 1
ATOM 2386 C C . TYR B 1 100 ? 14.141 -18.766 -9.695 1 98.75 100 TYR B C 1
ATOM 2388 O O . TYR B 1 100 ? 13.078 -18.75 -9.07 1 98.75 100 TYR B O 1
ATOM 2396 N N . GLU B 1 101 ? 14.531 -19.891 -10.203 1 98.31 101 GLU B N 1
ATOM 2397 C CA . GLU B 1 101 ? 14.031 -21.25 -10.047 1 98.31 101 GLU B CA 1
ATOM 2398 C C . GLU B 1 101 ? 12.68 -21.422 -10.734 1 98.31 101 GLU B C 1
ATOM 2400 O O . GLU B 1 101 ? 12.211 -22.547 -10.922 1 98.31 101 GLU B O 1
ATOM 2405 N N . VAL B 1 102 ? 12.008 -20.375 -11.062 1 98.25 102 VAL B N 1
ATOM 2406 C CA . VAL B 1 102 ? 10.773 -20.422 -11.836 1 98.25 102 VAL B CA 1
ATOM 2407 C C . VAL B 1 102 ? 10.945 -19.625 -13.133 1 98.25 102 VAL B C 1
ATOM 2409 O O . VAL B 1 102 ? 11.797 -18.734 -13.211 1 98.25 102 VAL B O 1
ATOM 2412 N N . ALA B 1 103 ? 10.203 -19.984 -14.133 1 96.94 103 ALA B N 1
ATOM 2413 C CA . ALA B 1 103 ? 10.242 -19.297 -15.422 1 96.94 103 ALA B CA 1
ATOM 2414 C C . ALA B 1 103 ? 8.867 -19.281 -16.078 1 96.94 103 ALA B C 1
ATOM 2416 O O . ALA B 1 103 ? 8.133 -20.281 -16.016 1 96.94 103 ALA B O 1
ATOM 2417 N N . PRO B 1 104 ? 8.617 -18.156 -16.656 1 98.56 104 PRO B N 1
ATOM 2418 C CA . PRO B 1 104 ? 7.359 -18.156 -17.422 1 98.56 104 PRO B CA 1
ATOM 2419 C C . PRO B 1 104 ? 7.383 -19.109 -18.609 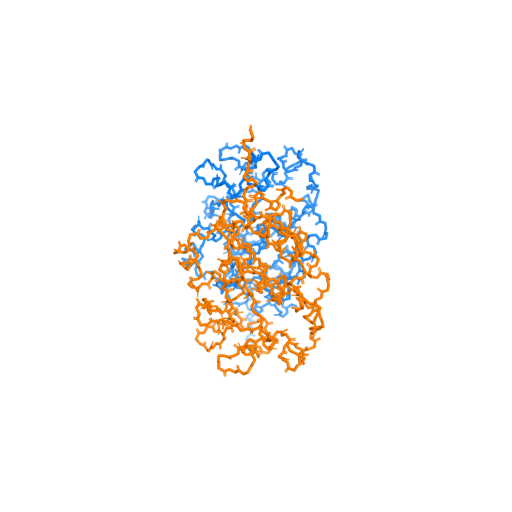1 98.56 104 PRO B C 1
ATOM 2421 O O . PRO B 1 104 ? 8.398 -19.219 -19.297 1 98.56 104 PRO B O 1
ATOM 2424 N N . LEU B 1 105 ? 6.297 -19.766 -18.828 1 97.94 105 LEU B N 1
ATOM 2425 C CA . LEU B 1 105 ? 6.102 -20.484 -20.094 1 97.94 105 LEU B CA 1
ATOM 2426 C C . LEU B 1 105 ? 5.875 -19.5 -21.234 1 97.94 105 LEU B C 1
ATOM 2428 O O . LEU B 1 105 ? 5.465 -18.359 -21.016 1 97.94 105 LEU B O 1
ATOM 2432 N N . PRO B 1 106 ? 6.105 -19.922 -22.469 1 97 106 PRO B N 1
ATOM 2433 C CA . PRO B 1 106 ? 5.938 -19.016 -23.625 1 97 106 PRO B CA 1
ATOM 2434 C C . PRO B 1 106 ? 4.543 -18.406 -23.688 1 97 106 PRO B C 1
ATOM 2436 O O . PRO B 1 106 ? 4.395 -17.266 -24.125 1 97 106 PRO B O 1
ATOM 2439 N N . SER B 1 107 ? 3.541 -19.031 -23.234 1 96.44 107 SER B N 1
ATOM 2440 C CA . SER B 1 107 ? 2.162 -18.562 -23.312 1 96.44 107 SER B CA 1
ATOM 2441 C C . SER B 1 107 ? 1.805 -17.703 -22.109 1 96.44 107 SER B C 1
ATOM 2443 O O . SER B 1 107 ? 0.74 -17.078 -22.094 1 96.44 107 SER B O 1
ATOM 2445 N N . GLU B 1 108 ? 2.672 -17.641 -21.156 1 98.25 108 GLU B N 1
ATOM 2446 C CA . GLU B 1 108 ? 2.373 -16.906 -19.922 1 98.25 108 GLU B CA 1
ATOM 2447 C C . GLU B 1 108 ? 2.834 -15.453 -20.031 1 98.25 108 GLU B C 1
ATOM 2449 O O . GLU B 1 108 ? 3.859 -15.164 -20.656 1 98.25 108 GLU B O 1
ATOM 2454 N N . THR B 1 109 ? 2.109 -14.578 -19.469 1 98.5 109 THR B N 1
ATOM 2455 C CA . THR B 1 109 ? 2.348 -13.148 -19.547 1 98.5 109 THR B CA 1
ATOM 2456 C C . THR B 1 109 ? 3.404 -12.711 -18.547 1 98.5 109 THR B C 1
ATOM 2458 O O . THR B 1 109 ? 3.391 -13.164 -17.391 1 98.5 109 THR B O 1
ATOM 2461 N N . VAL B 1 110 ? 4.285 -11.906 -19 1 98.81 110 VAL B N 1
ATOM 2462 C CA . VAL B 1 110 ? 5.242 -11.219 -18.141 1 98.81 110 VAL B CA 1
ATOM 2463 C C . VAL B 1 110 ? 4.973 -9.719 -18.156 1 98.81 110 VAL B C 1
ATOM 2465 O O . VAL B 1 110 ? 4.914 -9.102 -19.219 1 98.81 110 VAL B O 1
ATOM 2468 N N . VAL B 1 111 ? 4.742 -9.117 -17.047 1 98.81 111 VAL B N 1
ATOM 2469 C CA . VAL B 1 111 ? 4.594 -7.676 -16.906 1 98.81 111 VAL B CA 1
ATOM 2470 C C . VAL B 1 111 ? 5.84 -7.094 -16.234 1 98.81 111 VAL B C 1
ATOM 2472 O O . VAL B 1 111 ? 6.145 -7.418 -15.094 1 98.81 111 VAL B O 1
ATOM 2475 N N . LYS B 1 112 ? 6.551 -6.297 -16.938 1 98.5 112 LYS B N 1
ATOM 2476 C CA . LYS B 1 112 ? 7.703 -5.594 -16.375 1 98.5 112 LYS B CA 1
ATOM 2477 C C . LYS B 1 112 ? 7.262 -4.383 -15.562 1 98.5 112 LYS B C 1
ATOM 2479 O O . LYS B 1 112 ? 6.34 -3.664 -15.953 1 98.5 112 LYS B O 1
ATOM 2484 N N . LYS B 1 113 ? 7.902 -4.23 -14.422 1 98.38 113 LYS B N 1
ATOM 2485 C CA . LYS B 1 113 ? 7.582 -3.102 -13.555 1 98.38 113 LYS B CA 1
ATOM 2486 C C . LYS B 1 113 ? 8.852 -2.42 -13.047 1 98.38 113 LYS B C 1
ATOM 2488 O O . LYS B 1 113 ? 9.93 -3.012 -13.07 1 98.38 113 LYS B O 1
ATOM 2493 N N . HIS B 1 114 ? 8.633 -1.142 -12.477 1 97.19 114 HIS B N 1
ATOM 2494 C CA . HIS B 1 114 ? 9.781 -0.361 -12.039 1 97.19 114 HIS B CA 1
ATOM 2495 C C . HIS B 1 114 ? 9.562 0.203 -10.641 1 97.19 114 HIS B C 1
ATOM 2497 O O . HIS B 1 114 ? 10.43 0.888 -10.094 1 97.19 114 HIS B O 1
ATOM 2503 N N . ARG B 1 115 ? 8.406 -0.017 -10.125 1 98.19 115 ARG B N 1
ATOM 2504 C CA . ARG B 1 115 ? 8.031 0.322 -8.75 1 98.19 115 ARG B CA 1
ATOM 2505 C C . ARG B 1 115 ? 7.621 -0.923 -7.973 1 98.19 115 ARG B C 1
ATOM 2507 O O . ARG B 1 115 ? 7.629 -2.031 -8.516 1 98.19 115 ARG B O 1
ATOM 2514 N N . TYR B 1 116 ? 7.25 -0.746 -6.723 1 98.5 116 TYR B N 1
ATOM 2515 C CA . TYR B 1 116 ? 6.871 -1.896 -5.91 1 98.5 116 TYR B CA 1
ATOM 2516 C C . TYR B 1 116 ? 5.57 -2.514 -6.41 1 98.5 116 TYR B C 1
ATOM 2518 O O . TYR B 1 116 ? 5.492 -3.727 -6.621 1 98.5 116 TYR B O 1
ATOM 2526 N N . SER B 1 117 ? 4.578 -1.717 -6.664 1 98.88 117 SER B N 1
ATOM 2527 C CA . SER B 1 117 ? 3.283 -2.219 -7.117 1 98.88 117 SER B CA 1
ATOM 2528 C C . SER B 1 117 ? 3.322 -2.59 -8.594 1 98.88 117 SER B C 1
ATOM 2530 O O . SER B 1 117 ? 3.842 -1.835 -9.422 1 98.88 117 SER B O 1
ATOM 2532 N N . GLY B 1 118 ? 2.736 -3.691 -8.914 1 98.88 118 GLY B N 1
ATOM 2533 C CA . GLY B 1 118 ? 2.623 -4.133 -10.297 1 98.88 118 GLY B CA 1
ATOM 2534 C C . GLY B 1 118 ? 1.631 -3.32 -11.102 1 98.88 118 GLY B C 1
ATOM 2535 O O . GLY B 1 118 ? 1.586 -3.43 -12.336 1 98.88 118 GLY B O 1
ATOM 2536 N N . PHE B 1 119 ? 0.957 -2.387 -10.461 1 98.88 119 PHE B N 1
ATOM 2537 C CA . PHE B 1 119 ? -0.093 -1.652 -11.156 1 98.88 119 PHE B CA 1
ATOM 2538 C C . PHE B 1 119 ? 0.402 -0.275 -11.586 1 98.88 119 PHE B C 1
ATOM 2540 O O . PHE B 1 119 ? -0.225 0.386 -12.414 1 98.88 119 PHE B O 1
ATOM 2547 N N . ILE B 1 120 ? 1.504 0.234 -10.961 1 98.19 120 ILE B N 1
ATOM 2548 C CA . ILE B 1 120 ? 1.933 1.608 -11.195 1 98.19 120 ILE B CA 1
ATOM 2549 C C . ILE B 1 120 ? 2.82 1.667 -12.438 1 98.19 120 ILE B C 1
ATOM 2551 O O . ILE B 1 120 ? 3.908 1.083 -12.461 1 98.19 120 ILE B O 1
ATOM 2555 N N . HIS B 1 121 ? 2.381 2.318 -13.453 1 97.19 121 HIS B N 1
ATOM 2556 C CA . HIS B 1 121 ? 3.09 2.553 -14.703 1 97.19 121 HIS B CA 1
ATOM 2557 C C . HIS B 1 121 ? 3.379 1.243 -15.43 1 97.19 121 HIS B C 1
ATOM 2559 O O . HIS B 1 121 ? 4.492 1.029 -15.914 1 97.19 121 HIS B O 1
ATOM 2565 N N . THR B 1 122 ? 2.428 0.264 -15.438 1 98.44 122 THR B N 1
ATOM 2566 C CA . THR B 1 122 ? 2.582 -1.021 -16.109 1 98.44 122 THR B CA 1
ATOM 2567 C C . THR B 1 122 ? 1.325 -1.372 -16.906 1 98.44 122 THR B C 1
ATOM 2569 O O . THR B 1 122 ? 0.336 -0.637 -16.875 1 98.44 122 THR B O 1
ATOM 2572 N N . ARG B 1 123 ? 1.356 -2.443 -17.547 1 98.31 123 ARG B N 1
ATOM 2573 C CA . ARG B 1 123 ? 0.205 -2.898 -18.312 1 98.31 123 ARG B CA 1
ATOM 2574 C C . ARG B 1 123 ? -0.614 -3.916 -17.531 1 98.31 123 ARG B C 1
ATOM 2576 O O . ARG B 1 123 ? -1.495 -4.574 -18.094 1 98.31 123 ARG B O 1
ATOM 2583 N N . LEU B 1 124 ? -0.389 -4.113 -16.25 1 98.81 124 LEU B N 1
ATOM 2584 C CA . LEU B 1 124 ? -1.023 -5.188 -15.5 1 98.81 124 LEU B CA 1
ATOM 2585 C C . LEU B 1 124 ? -2.543 -5.051 -15.531 1 98.81 124 LEU B C 1
ATOM 2587 O O . LEU B 1 124 ? -3.254 -6.027 -15.781 1 98.81 124 LEU B O 1
ATOM 2591 N N . ALA B 1 125 ? -3.029 -3.846 -15.289 1 98.5 125 ALA B N 1
ATOM 2592 C CA . ALA B 1 125 ? -4.473 -3.637 -15.266 1 98.5 125 ALA B CA 1
ATOM 2593 C C . ALA B 1 125 ? -5.109 -4.023 -16.594 1 98.5 125 ALA B C 1
ATOM 2595 O O . ALA B 1 125 ? -6.145 -4.691 -16.625 1 98.5 125 ALA B O 1
ATOM 2596 N N . SER B 1 126 ? -4.492 -3.605 -17.703 1 98.62 126 SER B N 1
ATOM 2597 C CA . SER B 1 126 ? -5.004 -3.916 -19.031 1 98.62 126 SER B CA 1
ATOM 2598 C C . SER B 1 126 ? -5.008 -5.418 -19.281 1 98.62 126 SER B C 1
ATOM 2600 O O . SER B 1 126 ? -5.957 -5.957 -19.859 1 98.62 126 SER B O 1
ATOM 2602 N N . VAL B 1 127 ? -3.973 -6.078 -18.844 1 98.75 127 VAL B N 1
ATOM 2603 C CA . VAL B 1 127 ? -3.846 -7.523 -19.016 1 98.75 127 VAL B CA 1
ATOM 2604 C C . VAL B 1 127 ? -4.965 -8.227 -18.25 1 98.75 127 VAL B C 1
ATOM 2606 O O . VAL B 1 127 ? -5.656 -9.086 -18.797 1 98.75 127 VAL B O 1
ATOM 2609 N N . LEU B 1 128 ? -5.172 -7.84 -17.016 1 98.81 128 LEU B N 1
ATOM 2610 C CA . LEU B 1 128 ? -6.176 -8.469 -16.156 1 98.81 128 LEU B CA 1
ATOM 2611 C C . LEU B 1 128 ? -7.582 -8.227 -16.703 1 98.81 128 LEU B C 1
ATOM 2613 O O . LEU B 1 128 ? -8.422 -9.133 -16.688 1 98.81 128 LEU B O 1
ATOM 2617 N N . GLN B 1 129 ? -7.809 -7.031 -17.219 1 98.5 129 GLN B N 1
ATOM 2618 C CA . GLN B 1 129 ? -9.102 -6.699 -17.812 1 98.5 129 GLN B CA 1
ATOM 2619 C C . GLN B 1 129 ? -9.367 -7.539 -19.047 1 98.5 129 GLN B C 1
ATOM 2621 O O . GLN B 1 129 ? -10.477 -8.055 -19.234 1 98.5 129 GLN B O 1
ATOM 2626 N N . THR B 1 130 ? -8.391 -7.656 -19.844 1 98.31 130 THR B N 1
ATOM 2627 C CA . THR B 1 130 ? -8.508 -8.43 -21.078 1 98.31 130 THR B CA 1
ATOM 2628 C C . THR B 1 130 ? -8.844 -9.883 -20.766 1 98.31 130 THR B C 1
ATOM 2630 O O . THR B 1 130 ? -9.656 -10.5 -21.469 1 98.31 130 THR B O 1
ATOM 2633 N N . MET B 1 131 ? -8.297 -10.391 -19.688 1 98.12 131 MET B N 1
ATOM 2634 C CA . MET B 1 131 ? -8.484 -11.789 -19.312 1 98.12 131 MET B CA 1
ATOM 2635 C C . MET B 1 131 ? -9.727 -11.953 -18.453 1 98.12 131 MET B C 1
ATOM 2637 O O . MET B 1 131 ? -10.086 -13.07 -18.078 1 98.12 131 MET B O 1
ATOM 2641 N N . LYS B 1 132 ? -10.344 -10.797 -18.047 1 98.5 132 LYS B N 1
ATOM 2642 C CA . LYS B 1 132 ? -11.539 -10.758 -17.219 1 98.5 132 LYS B CA 1
ATOM 2643 C C . LYS B 1 132 ? -11.289 -11.391 -15.844 1 98.5 132 LYS B C 1
ATOM 2645 O O . LYS B 1 132 ? -12.141 -12.102 -15.32 1 98.5 132 LYS B O 1
ATOM 2650 N N . ILE B 1 133 ? -10.102 -11.18 -15.383 1 98.75 133 ILE B N 1
ATOM 2651 C CA . ILE B 1 133 ? -9.719 -11.719 -14.086 1 98.75 133 ILE B CA 1
ATOM 2652 C C . ILE B 1 133 ? -10.469 -10.984 -12.977 1 98.75 133 ILE B C 1
ATOM 2654 O O . ILE B 1 133 ? -10.602 -9.758 -13.023 1 98.75 133 ILE B O 1
ATOM 2658 N N . GLU B 1 134 ? -10.883 -11.727 -11.914 1 98.69 134 GLU B N 1
ATOM 2659 C CA . GLU B 1 134 ? -11.609 -11.156 -10.781 1 98.69 134 GLU B CA 1
ATOM 2660 C C . GLU B 1 134 ? -10.852 -11.359 -9.477 1 98.69 134 GLU B C 1
ATOM 2662 O O . GLU B 1 134 ? -11.055 -10.609 -8.516 1 98.69 134 GLU B O 1
ATOM 2667 N N . THR B 1 135 ? -10.031 -12.422 -9.367 1 98.75 135 THR B N 1
ATOM 2668 C CA . THR B 1 135 ? -9.297 -12.758 -8.148 1 98.75 135 THR B CA 1
ATOM 2669 C C . THR B 1 135 ? -7.805 -12.906 -8.445 1 98.75 135 THR B C 1
ATOM 2671 O O . THR B 1 135 ? -7.418 -13.57 -9.406 1 98.75 135 THR B O 1
ATOM 2674 N N . LEU B 1 136 ? -6.992 -12.203 -7.664 1 98.94 136 LEU B N 1
ATOM 2675 C CA . LEU B 1 136 ? -5.539 -12.344 -7.742 1 98.94 136 LEU B CA 1
ATOM 2676 C C . LEU B 1 136 ? -5.02 -13.25 -6.633 1 98.94 136 LEU B C 1
ATOM 2678 O O . LEU B 1 136 ? -5.207 -12.961 -5.449 1 98.94 136 LEU B O 1
ATOM 2682 N N . ILE B 1 137 ? -4.461 -14.344 -7.004 1 98.94 137 ILE B N 1
ATOM 2683 C CA . ILE B 1 137 ? -3.736 -15.227 -6.09 1 98.94 137 ILE B CA 1
ATOM 2684 C C . ILE B 1 137 ? -2.271 -14.797 -6.02 1 98.94 137 ILE B C 1
ATOM 2686 O O . ILE B 1 137 ? -1.499 -15.055 -6.945 1 98.94 137 ILE B O 1
ATOM 2690 N N . MET B 1 138 ? -1.872 -14.211 -4.922 1 99 138 MET B N 1
ATOM 2691 C CA . MET B 1 138 ? -0.634 -13.445 -4.805 1 99 138 MET B CA 1
ATOM 2692 C C . MET B 1 138 ? 0.488 -14.312 -4.234 1 99 138 MET B C 1
ATOM 2694 O O . MET B 1 138 ? 0.331 -14.922 -3.178 1 99 138 MET B O 1
ATOM 2698 N N . THR B 1 139 ? 1.599 -14.344 -4.918 1 98.94 139 THR B N 1
ATOM 2699 C CA . THR B 1 139 ? 2.795 -15.062 -4.488 1 98.94 139 THR B CA 1
ATOM 2700 C C . THR B 1 139 ? 4.047 -14.234 -4.766 1 98.94 139 THR B C 1
ATOM 2702 O O . THR B 1 139 ? 3.986 -13.219 -5.465 1 98.94 139 THR B O 1
ATOM 2705 N N . GLY B 1 140 ? 5.141 -14.672 -4.152 1 98.88 140 GLY B N 1
ATOM 2706 C CA . GLY B 1 140 ? 6.422 -14.102 -4.535 1 98.88 140 GLY B CA 1
ATOM 2707 C C . GLY B 1 140 ? 7.09 -13.328 -3.416 1 98.88 140 GLY B C 1
ATOM 2708 O O . GLY B 1 140 ? 6.949 -13.68 -2.242 1 98.88 140 GLY B O 1
ATOM 2709 N N . VAL B 1 141 ? 7.957 -12.336 -3.82 1 98.69 141 VAL B N 1
ATOM 2710 C CA . VAL B 1 141 ? 8.797 -11.625 -2.869 1 98.69 141 VAL B CA 1
ATOM 2711 C C . VAL B 1 141 ? 8.812 -10.133 -3.205 1 98.69 141 VAL B C 1
ATOM 2713 O O . VAL B 1 141 ? 8.656 -9.75 -4.367 1 98.69 141 VAL B O 1
ATOM 2716 N N . SER B 1 142 ? 9.141 -9.289 -2.135 1 98 142 SER B N 1
ATOM 2717 C CA . SER B 1 142 ? 8.992 -9.664 -0.732 1 98 142 SER B CA 1
ATOM 2718 C C . SER B 1 142 ? 7.566 -9.445 -0.246 1 98 142 SER B C 1
ATOM 2720 O O . SER B 1 142 ? 6.852 -8.594 -0.776 1 98 142 SER B O 1
ATOM 2722 N N . THR B 1 143 ? 7.105 -10.125 0.687 1 98.81 143 THR B N 1
ATOM 2723 C CA . THR B 1 143 ? 5.723 -10.164 1.145 1 98.81 143 THR B CA 1
ATOM 2724 C C . THR B 1 143 ? 5.234 -8.758 1.503 1 98.81 143 THR B C 1
ATOM 2726 O O . THR B 1 143 ? 4.152 -8.344 1.079 1 98.81 143 THR B O 1
ATOM 2729 N N . ASN B 1 144 ? 6.082 -7.941 2.16 1 98.38 144 ASN B N 1
ATOM 2730 C CA . ASN B 1 144 ? 5.645 -6.684 2.748 1 98.38 144 ASN B CA 1
ATOM 2731 C C . ASN B 1 144 ? 5.914 -5.504 1.815 1 98.38 144 ASN B C 1
ATOM 2733 O O . ASN B 1 144 ? 5.551 -4.367 2.121 1 98.38 144 ASN B O 1
ATOM 2737 N N . LEU B 1 145 ? 6.547 -5.75 0.666 1 98.25 145 LEU B N 1
ATOM 2738 C CA . LEU B 1 145 ? 6.922 -4.652 -0.22 1 98.25 145 LEU B CA 1
ATOM 2739 C C . LEU B 1 145 ? 6.168 -4.742 -1.544 1 98.25 145 LEU B C 1
ATOM 2741 O O . LEU B 1 145 ? 5.035 -4.273 -1.652 1 98.25 145 LEU B O 1
ATOM 2745 N N . CYS B 1 146 ? 6.75 -5.492 -2.486 1 98.81 146 CYS B N 1
ATOM 2746 C CA . CYS B 1 146 ? 6.16 -5.547 -3.818 1 98.81 146 CYS B CA 1
ATOM 2747 C C . CYS B 1 146 ? 4.863 -6.348 -3.809 1 98.81 146 CYS B C 1
ATOM 2749 O O . CYS B 1 146 ? 3.889 -5.969 -4.461 1 98.81 146 CYS B O 1
ATOM 2751 N N . VAL B 1 147 ? 4.828 -7.449 -3.051 1 98.94 147 VAL B N 1
ATOM 2752 C CA . VAL B 1 147 ? 3.635 -8.281 -2.996 1 98.94 147 VAL B CA 1
ATOM 2753 C C . VAL B 1 147 ? 2.49 -7.508 -2.346 1 98.94 147 VAL B C 1
ATOM 2755 O O . VAL B 1 147 ? 1.402 -7.402 -2.916 1 98.94 147 VAL B O 1
ATOM 2758 N N . GLU B 1 148 ? 2.783 -6.934 -1.227 1 98.94 148 GLU B N 1
ATOM 2759 C CA . GLU B 1 148 ? 1.737 -6.207 -0.516 1 98.94 148 GLU B CA 1
ATOM 2760 C C . GLU B 1 148 ? 1.296 -4.973 -1.296 1 98.94 148 GLU B C 1
ATOM 2762 O O . GLU B 1 148 ? 0.102 -4.672 -1.372 1 98.94 148 GLU B O 1
ATOM 2767 N N . SER B 1 149 ? 2.266 -4.223 -1.859 1 98.94 149 SER B N 1
ATOM 2768 C CA . SER B 1 149 ? 1.902 -3.037 -2.625 1 98.94 149 SER B CA 1
ATOM 2769 C C . SER B 1 149 ? 0.997 -3.391 -3.799 1 98.94 149 SER B C 1
ATOM 2771 O O . SER B 1 149 ? 0.03 -2.68 -4.082 1 98.94 149 SER B O 1
ATOM 2773 N N . THR B 1 150 ? 1.281 -4.504 -4.445 1 98.94 150 THR B N 1
ATOM 2774 C CA . THR B 1 150 ? 0.457 -4.961 -5.559 1 98.94 150 THR B CA 1
ATOM 2775 C C . THR B 1 150 ? -0.908 -5.43 -5.062 1 98.94 150 THR B C 1
ATOM 2777 O O . THR B 1 150 ? -1.934 -5.133 -5.68 1 98.94 150 THR B O 1
ATOM 2780 N N . ALA B 1 151 ? -0.924 -6.121 -3.932 1 98.94 151 ALA B N 1
ATOM 2781 C CA . ALA B 1 151 ? -2.168 -6.625 -3.354 1 98.94 151 ALA B CA 1
ATOM 2782 C C . ALA B 1 151 ? -3.08 -5.473 -2.934 1 98.94 151 ALA B C 1
ATOM 2784 O O . ALA B 1 151 ? -4.285 -5.5 -3.199 1 98.94 151 ALA B O 1
ATOM 2785 N N . ARG B 1 152 ? -2.494 -4.441 -2.314 1 98.81 152 ARG B N 1
ATOM 2786 C CA . ARG B 1 152 ? -3.271 -3.277 -1.9 1 98.81 152 ARG B CA 1
ATOM 2787 C C . ARG B 1 152 ? -3.91 -2.592 -3.104 1 98.81 152 ARG B C 1
ATOM 2789 O O . ARG B 1 152 ? -5.117 -2.348 -3.117 1 98.81 152 ARG B O 1
ATOM 2796 N N . ASP B 1 153 ? -3.092 -2.363 -4.109 1 98.88 153 ASP B N 1
ATOM 2797 C CA . ASP B 1 153 ? -3.617 -1.714 -5.309 1 98.88 153 ASP B CA 1
ATOM 2798 C C . ASP B 1 153 ? -4.68 -2.58 -5.98 1 98.88 153 ASP B C 1
ATOM 2800 O O . ASP B 1 153 ? -5.73 -2.078 -6.387 1 98.88 153 ASP B O 1
ATOM 2804 N N . GLY B 1 154 ? -4.426 -3.844 -6.027 1 98.88 154 GLY B N 1
ATOM 2805 C CA . GLY B 1 154 ? -5.406 -4.746 -6.605 1 98.88 154 GLY B CA 1
ATOM 2806 C C . GLY B 1 154 ? -6.75 -4.699 -5.906 1 98.88 154 GLY B C 1
ATOM 2807 O O . GLY B 1 154 ? -7.793 -4.574 -6.559 1 98.88 154 GLY B O 1
ATOM 2808 N N . PHE B 1 155 ? -6.695 -4.734 -4.609 1 98.81 155 PHE B N 1
ATOM 2809 C CA . PHE B 1 155 ? -7.926 -4.676 -3.826 1 98.81 155 PHE B CA 1
ATOM 2810 C C . PHE B 1 155 ? -8.664 -3.371 -4.078 1 98.81 155 PHE B C 1
ATOM 2812 O O . PHE B 1 155 ? -9.883 -3.369 -4.293 1 98.81 155 PHE B O 1
ATOM 2819 N N . MET B 1 156 ? -7.895 -2.305 -4.133 1 98.5 156 MET B N 1
ATOM 2820 C CA . MET B 1 156 ? -8.5 -0.986 -4.289 1 98.5 156 MET B CA 1
ATOM 2821 C C . MET B 1 156 ? -8.969 -0.768 -5.723 1 98.5 156 MET B C 1
ATOM 2823 O O . MET B 1 156 ? -9.75 0.143 -5.992 1 98.5 156 MET B O 1
ATOM 2827 N N . LEU B 1 157 ? -8.555 -1.633 -6.621 1 98.44 157 LEU B N 1
ATOM 2828 C CA . LEU B 1 157 ? -9.039 -1.631 -7.996 1 98.44 157 LEU B CA 1
ATOM 2829 C C . LEU B 1 157 ? -10.109 -2.699 -8.203 1 98.44 157 LEU B C 1
ATOM 2831 O O . LEU B 1 157 ? -10.445 -3.033 -9.344 1 98.44 157 LEU B O 1
ATOM 2835 N N . ASP B 1 158 ? -10.57 -3.326 -7.168 1 97.94 158 ASP B N 1
ATOM 2836 C CA . ASP B 1 158 ? -11.758 -4.18 -7.078 1 97.94 158 ASP B CA 1
ATOM 2837 C C . ASP B 1 158 ? -11.445 -5.598 -7.555 1 97.94 158 ASP B C 1
ATOM 2839 O O . ASP B 1 158 ? -12.305 -6.262 -8.141 1 97.94 158 ASP B O 1
ATOM 2843 N N . TYR B 1 159 ? -10.188 -6.031 -7.391 1 98.75 159 TYR B N 1
ATOM 2844 C CA . TYR B 1 159 ? -9.859 -7.453 -7.461 1 98.75 159 TYR B CA 1
ATOM 2845 C C . TYR B 1 159 ? -9.938 -8.102 -6.086 1 98.75 159 TYR B C 1
ATOM 2847 O O . TYR B 1 159 ? -9.555 -7.496 -5.082 1 98.75 159 TYR B O 1
ATOM 2855 N N . ARG B 1 160 ? -10.445 -9.281 -6.062 1 98.56 160 ARG B N 1
ATOM 2856 C CA . ARG B 1 160 ? -10.32 -10.07 -4.844 1 98.56 160 ARG B CA 1
ATOM 2857 C C . ARG B 1 160 ? -8.891 -10.57 -4.656 1 98.56 160 ARG B C 1
ATOM 2859 O O . ARG B 1 160 ? -8.227 -10.93 -5.629 1 98.56 160 ARG B O 1
ATOM 2866 N N . ILE B 1 161 ? -8.414 -10.594 -3.408 1 98.88 161 ILE B N 1
ATOM 2867 C CA . ILE B 1 161 ? -7.02 -10.922 -3.133 1 98.88 161 ILE B CA 1
ATOM 2868 C C . ILE B 1 161 ? -6.949 -12.188 -2.281 1 98.88 161 ILE B C 1
ATOM 2870 O O . ILE B 1 161 ? -7.598 -12.281 -1.234 1 98.88 161 ILE B O 1
ATOM 2874 N N . VAL B 1 162 ? -6.23 -13.148 -2.725 1 98.88 162 VAL B N 1
ATOM 2875 C CA . VAL B 1 162 ? -5.828 -14.305 -1.937 1 98.88 162 VAL B CA 1
ATOM 2876 C C . VAL B 1 162 ? -4.305 -14.344 -1.813 1 98.88 162 VAL B C 1
ATOM 2878 O O . VAL B 1 162 ? -3.605 -14.633 -2.785 1 98.88 162 VAL B O 1
ATOM 2881 N N . LEU B 1 163 ? -3.818 -14.016 -0.645 1 98.94 163 LEU B N 1
ATOM 2882 C CA . LEU B 1 163 ? -2.385 -14.055 -0.384 1 98.94 163 LEU B CA 1
ATOM 2883 C C . LEU B 1 163 ? -1.946 -15.438 0.064 1 98.94 163 LEU B C 1
ATOM 2885 O O . LEU B 1 163 ? -2.455 -15.969 1.057 1 98.94 163 LEU B O 1
ATOM 2889 N N . VAL B 1 164 ? -0.998 -16 -0.672 1 98.94 164 VAL B N 1
ATOM 2890 C CA . VAL B 1 164 ? -0.578 -17.375 -0.402 1 98.94 164 VAL B CA 1
ATOM 2891 C C . VAL B 1 164 ? 0.588 -17.375 0.584 1 98.94 164 VAL B C 1
ATOM 2893 O O . VAL B 1 164 ? 1.749 -17.25 0.182 1 98.94 164 VAL B O 1
ATOM 2896 N N . LYS B 1 165 ? 0.292 -17.609 1.806 1 98.88 165 LYS B N 1
ATOM 2897 C CA . LYS B 1 165 ? 1.229 -17.344 2.896 1 98.88 165 LYS B CA 1
ATOM 2898 C C . LYS B 1 165 ? 2.488 -18.203 2.752 1 98.88 165 LYS B C 1
ATOM 2900 O O . LYS B 1 165 ? 3.582 -17.766 3.117 1 98.88 165 LYS B O 1
ATOM 2905 N N . ASP B 1 166 ? 2.357 -19.438 2.24 1 98.88 166 ASP B N 1
ATOM 2906 C CA . ASP B 1 166 ? 3.512 -20.328 2.195 1 98.88 166 ASP B CA 1
ATOM 2907 C C . ASP B 1 166 ? 4.219 -20.25 0.846 1 98.88 166 ASP B C 1
ATOM 2909 O O . ASP B 1 166 ? 5.199 -20.953 0.606 1 98.88 166 ASP B O 1
ATOM 2913 N N . ALA B 1 167 ? 3.748 -19.359 -0.08 1 98.88 167 ALA B N 1
ATOM 2914 C CA . ALA B 1 167 ? 4.406 -19.109 -1.359 1 98.88 167 ALA B CA 1
ATOM 2915 C C . ALA B 1 167 ? 4.848 -17.656 -1.474 1 98.88 167 ALA B C 1
ATOM 2917 O O . ALA B 1 167 ? 4.961 -17.109 -2.578 1 98.88 167 ALA B O 1
ATOM 2918 N N . CYS B 1 168 ? 4.992 -16.984 -0.339 1 98.88 168 CYS B N 1
ATOM 2919 C CA . CYS B 1 168 ? 5.57 -15.656 -0.195 1 98.88 168 CYS B CA 1
ATOM 2920 C C . CYS B 1 168 ? 6.703 -15.656 0.825 1 98.88 168 CYS B C 1
ATOM 2922 O O . CYS B 1 168 ? 6.73 -16.5 1.725 1 98.88 168 CYS B O 1
ATOM 2924 N N . ALA B 1 169 ? 7.578 -14.758 0.65 1 98.62 169 ALA B N 1
ATOM 2925 C CA . ALA B 1 169 ? 8.664 -14.602 1.609 1 98.62 169 ALA B CA 1
ATOM 2926 C C . ALA B 1 169 ? 9.047 -13.133 1.764 1 98.62 169 ALA B C 1
ATOM 2928 O O . ALA B 1 169 ? 8.906 -12.344 0.826 1 98.62 169 ALA B O 1
ATOM 2929 N N . ALA B 1 170 ? 9.414 -12.766 2.939 1 97.94 170 ALA B N 1
ATOM 2930 C CA . ALA B 1 170 ? 9.984 -11.461 3.258 1 97.94 170 ALA B CA 1
ATOM 2931 C C . ALA B 1 170 ? 11.406 -11.609 3.799 1 97.94 170 ALA B C 1
ATOM 2933 O O . ALA B 1 170 ? 11.891 -12.719 3.992 1 97.94 170 ALA B O 1
ATOM 2934 N N . PHE B 1 171 ? 12.055 -10.469 3.977 1 95.19 171 PHE B N 1
ATOM 2935 C CA . PHE B 1 171 ? 13.438 -10.5 4.438 1 95.19 171 PHE B CA 1
ATOM 2936 C C . PHE B 1 171 ? 13.5 -10.781 5.934 1 95.19 171 PHE B C 1
ATOM 2938 O O . PHE B 1 171 ? 14.539 -11.195 6.445 1 95.19 171 PHE B O 1
ATOM 2945 N N . THR B 1 172 ? 12.383 -10.516 6.66 1 95.75 172 THR B N 1
ATOM 2946 C CA . THR B 1 172 ? 12.25 -10.898 8.062 1 95.75 172 THR B CA 1
ATOM 2947 C C . THR B 1 172 ? 10.883 -11.523 8.32 1 95.75 172 THR B C 1
ATOM 2949 O O . THR B 1 172 ? 9.906 -11.203 7.641 1 95.75 172 THR B O 1
ATOM 2952 N N . GLN B 1 173 ? 10.812 -12.375 9.352 1 96.81 173 GLN B N 1
ATOM 2953 C CA . GLN B 1 173 ? 9.57 -13.055 9.688 1 96.81 173 GLN B CA 1
ATOM 2954 C C . GLN B 1 173 ? 8.516 -12.062 10.164 1 96.81 173 GLN B C 1
ATOM 2956 O O . GLN B 1 173 ? 7.34 -12.172 9.797 1 96.81 173 GLN B O 1
ATOM 2961 N N . PRO B 1 174 ? 8.93 -11.047 10.961 1 96.69 174 PRO B N 1
ATOM 2962 C CA . PRO B 1 174 ? 7.926 -10.078 11.398 1 96.69 174 PRO B CA 1
ATOM 2963 C C . PRO B 1 174 ? 7.301 -9.32 10.227 1 96.69 174 PRO B C 1
ATOM 2965 O O . PRO B 1 174 ? 6.094 -9.055 10.234 1 96.69 174 PRO B O 1
ATOM 2968 N N . GLU B 1 175 ? 8.062 -9.016 9.227 1 97.19 175 GLU B N 1
ATOM 2969 C CA . GLU B 1 175 ? 7.543 -8.336 8.047 1 97.19 175 GLU B CA 1
ATOM 2970 C C . GLU B 1 175 ? 6.543 -9.211 7.297 1 97.19 175 GLU B C 1
ATOM 2972 O O . GLU B 1 175 ? 5.508 -8.727 6.836 1 97.19 175 GLU B O 1
ATOM 2977 N N . HIS B 1 176 ? 6.859 -10.477 7.199 1 98.44 176 HIS B N 1
ATOM 2978 C CA . HIS B 1 176 ? 5.961 -11.438 6.578 1 98.44 176 HIS B CA 1
ATOM 2979 C C . HIS B 1 176 ? 4.656 -11.555 7.355 1 98.44 176 HIS B C 1
ATOM 2981 O O . HIS B 1 176 ? 3.57 -11.414 6.789 1 98.44 176 HIS B O 1
ATOM 2987 N N . ASP B 1 177 ?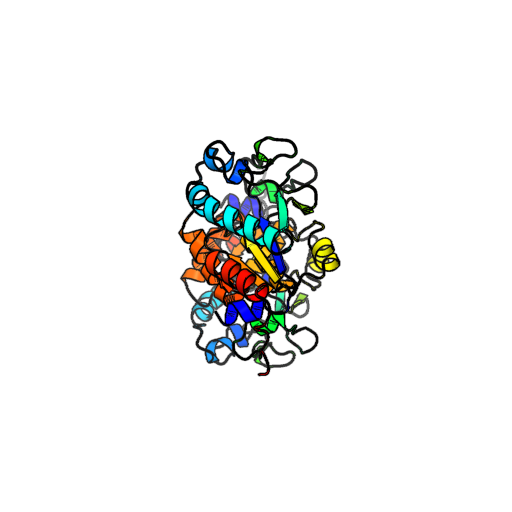 4.738 -11.695 8.625 1 98.12 177 ASP B N 1
ATOM 2988 C CA . ASP B 1 177 ? 3.586 -11.938 9.484 1 98.12 177 ASP B CA 1
ATOM 2989 C C . ASP B 1 177 ? 2.662 -10.719 9.523 1 98.12 177 ASP B C 1
ATOM 2991 O O . ASP B 1 177 ? 1.438 -10.867 9.523 1 98.12 177 ASP B O 1
ATOM 2995 N N . MET B 1 178 ? 3.256 -9.586 9.539 1 97 178 MET B N 1
ATOM 2996 C CA . MET B 1 178 ? 2.447 -8.375 9.602 1 97 178 MET B CA 1
ATOM 2997 C C . MET B 1 178 ? 1.632 -8.195 8.32 1 97 178 MET B C 1
ATOM 2999 O O . MET B 1 178 ? 0.467 -7.797 8.375 1 97 178 MET B O 1
ATOM 3003 N N . THR B 1 179 ? 2.264 -8.5 7.234 1 98.5 179 THR B N 1
ATOM 3004 C CA . THR B 1 179 ? 1.545 -8.398 5.969 1 98.5 179 THR B CA 1
ATOM 3005 C C . THR B 1 179 ? 0.409 -9.414 5.906 1 98.5 179 THR B C 1
ATOM 3007 O O . THR B 1 179 ? -0.689 -9.102 5.445 1 98.5 179 THR B O 1
ATOM 3010 N N . LEU B 1 180 ? 0.677 -10.641 6.406 1 98.75 180 LEU B N 1
ATOM 3011 C CA . LEU B 1 180 ? -0.375 -11.648 6.434 1 98.75 180 LEU B CA 1
ATOM 3012 C C . LEU B 1 180 ? -1.579 -11.156 7.23 1 98.75 180 LEU B C 1
ATOM 3014 O O . LEU B 1 180 ? -2.719 -11.266 6.77 1 98.75 180 LEU B O 1
ATOM 3018 N N . LYS B 1 181 ? -1.301 -10.562 8.336 1 97.81 181 LYS B N 1
ATOM 3019 C CA . LYS B 1 181 ? -2.369 -10.062 9.195 1 97.81 181 LYS B CA 1
ATOM 3020 C C . LYS B 1 181 ? -3.125 -8.922 8.516 1 97.81 181 LYS B C 1
ATOM 3022 O O . LYS B 1 181 ? -4.359 -8.898 8.523 1 97.81 181 LYS B O 1
ATOM 3027 N N . THR B 1 182 ? -2.408 -8.047 7.934 1 97.75 182 THR B N 1
ATOM 3028 C CA . THR B 1 182 ? -2.986 -6.859 7.312 1 97.75 182 THR B CA 1
ATOM 3029 C C . THR B 1 182 ? -3.859 -7.242 6.125 1 97.75 182 THR B C 1
ATOM 3031 O O . THR B 1 182 ? -5 -6.793 6.012 1 97.75 182 THR B O 1
ATOM 3034 N N . VAL B 1 183 ? -3.354 -8.109 5.285 1 98.31 183 VAL B N 1
ATOM 3035 C CA . VAL B 1 183 ? -4.09 -8.5 4.09 1 98.31 183 VAL B CA 1
ATOM 3036 C C . VAL B 1 183 ? -5.324 -9.312 4.48 1 98.31 183 VAL B C 1
ATOM 3038 O O . VAL B 1 183 ? -6.414 -9.086 3.951 1 98.31 183 VAL B O 1
ATOM 3041 N N . ASP B 1 184 ? -5.156 -10.18 5.449 1 97.69 184 ASP B N 1
ATOM 3042 C CA . ASP B 1 184 ? -6.262 -11.031 5.875 1 97.69 184 ASP B CA 1
ATOM 3043 C C . ASP B 1 184 ? -7.402 -10.203 6.461 1 97.69 184 ASP B C 1
ATOM 3045 O O . ASP B 1 184 ? -8.578 -10.508 6.254 1 97.69 184 ASP B O 1
ATOM 3049 N N . ALA B 1 185 ? -7.031 -9.141 7.078 1 95 185 ALA B N 1
ATOM 3050 C CA . ALA B 1 185 ? -8.016 -8.344 7.801 1 95 185 ALA B CA 1
ATOM 3051 C C . ALA B 1 185 ? -8.656 -7.301 6.891 1 95 185 ALA B C 1
ATOM 3053 O O . ALA B 1 185 ? -9.844 -6.992 7.023 1 95 185 ALA B O 1
ATOM 3054 N N . TYR B 1 186 ? -7.824 -6.762 5.91 1 96.12 186 TYR B N 1
ATOM 3055 C CA . TYR B 1 186 ? -8.312 -5.504 5.355 1 96.12 186 TYR B CA 1
ATOM 3056 C C . TYR B 1 186 ? -8.336 -5.551 3.834 1 96.12 186 TYR B C 1
ATOM 3058 O O . TYR B 1 186 ? -8.992 -4.727 3.191 1 96.12 186 TYR B O 1
ATOM 3066 N N . PHE B 1 187 ? -7.609 -6.52 3.25 1 97.88 187 PHE B N 1
ATOM 3067 C CA . PHE B 1 187 ? -7.406 -6.383 1.812 1 97.88 187 PHE B CA 1
ATOM 3068 C C . PHE B 1 187 ? -7.797 -7.668 1.089 1 97.88 187 PHE B C 1
ATOM 3070 O O . PHE B 1 187 ? -7.613 -7.781 -0.125 1 97.88 187 PHE B O 1
ATOM 3077 N N . GLY B 1 188 ? -8.297 -8.641 1.797 1 97.38 188 GLY B N 1
ATOM 3078 C CA . GLY B 1 188 ? -8.625 -9.93 1.206 1 97.38 188 GLY B CA 1
ATOM 3079 C C . GLY B 1 188 ? -8.555 -11.07 2.197 1 97.38 188 GLY B C 1
ATOM 3080 O O . GLY B 1 188 ? -9.211 -11.031 3.242 1 97.38 188 GLY B O 1
ATOM 3081 N N . MET B 1 189 ? -7.785 -12.117 1.819 1 98 189 MET B N 1
ATOM 3082 C CA . MET B 1 189 ? -7.621 -13.266 2.707 1 98 189 MET B CA 1
ATOM 3083 C C . MET B 1 189 ? -6.246 -13.898 2.531 1 98 189 MET B C 1
ATOM 3085 O O . MET B 1 189 ? -5.555 -13.625 1.548 1 98 189 MET B O 1
ATOM 3089 N N . VAL B 1 190 ? -5.898 -14.672 3.484 1 98.75 190 VAL B N 1
ATOM 3090 C CA . VAL B 1 190 ? -4.672 -15.461 3.434 1 98.75 190 VAL B CA 1
ATOM 3091 C C . VAL B 1 190 ? -5.02 -16.938 3.354 1 98.75 190 VAL B C 1
ATOM 3093 O O .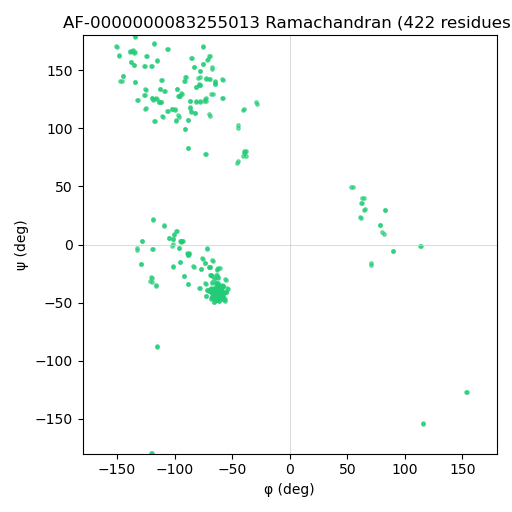 VAL B 1 190 ? -5.949 -17.406 4.02 1 98.75 190 VAL B O 1
ATOM 3096 N N . ALA B 1 191 ? -4.398 -17.641 2.486 1 98.81 191 ALA B N 1
ATOM 3097 C CA . ALA B 1 191 ? -4.531 -19.078 2.344 1 98.81 191 ALA B CA 1
ATOM 3098 C C . ALA B 1 191 ? -3.172 -19.75 2.145 1 98.81 191 ALA B C 1
ATOM 3100 O O . ALA B 1 191 ? -2.156 -19.062 1.996 1 98.81 191 ALA B O 1
ATOM 3101 N N . ASP B 1 192 ? -3.107 -21 2.252 1 98.62 192 ASP B N 1
ATOM 3102 C CA . ASP B 1 192 ? -1.89 -21.703 1.87 1 98.62 192 ASP B CA 1
ATOM 3103 C C . ASP B 1 192 ? -2.082 -22.469 0.555 1 98.62 192 ASP B C 1
ATOM 3105 O O . ASP B 1 192 ? -3.197 -22.531 0.035 1 98.62 192 ASP B O 1
ATOM 3109 N N . THR B 1 193 ? -1.049 -22.938 -0.021 1 98.75 193 THR B N 1
ATOM 3110 C CA . THR B 1 193 ? -1.054 -23.578 -1.334 1 98.75 193 THR B CA 1
ATOM 3111 C C . THR B 1 193 ? -1.956 -24.797 -1.336 1 98.75 193 THR B C 1
ATOM 3113 O O . THR B 1 193 ? -2.68 -25.047 -2.303 1 98.75 193 THR B O 1
ATOM 3116 N N . LYS B 1 194 ? -1.964 -25.547 -0.26 1 98.38 194 LYS B N 1
ATOM 3117 C CA . LYS B 1 194 ? -2.773 -26.75 -0.186 1 98.38 194 LYS B CA 1
ATOM 3118 C C . LYS B 1 194 ? -4.258 -26.438 -0.321 1 98.38 194 LYS B C 1
ATOM 3120 O O . LYS B 1 194 ? -4.988 -27.125 -1.034 1 98.38 194 LYS B O 1
ATOM 3125 N N . GLN B 1 195 ? -4.707 -25.422 0.343 1 98.44 195 GLN B N 1
ATOM 3126 C CA . GLN B 1 195 ? -6.109 -25.016 0.288 1 98.44 195 GLN B CA 1
ATOM 3127 C C . GLN B 1 195 ? -6.516 -24.641 -1.136 1 98.44 195 GLN B C 1
ATOM 3129 O O . GLN B 1 195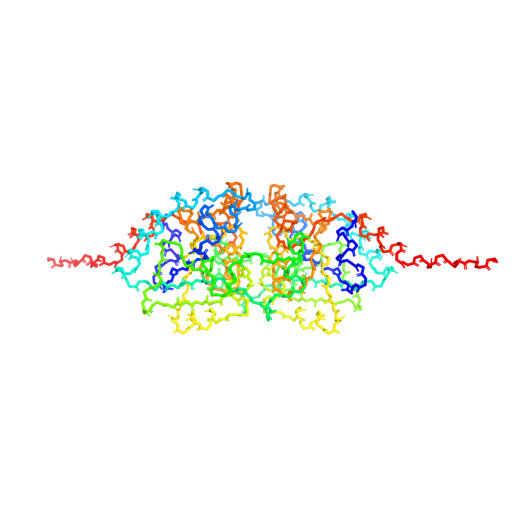 ? -7.605 -25 -1.588 1 98.44 195 GLN B O 1
ATOM 3134 N N . ILE B 1 196 ? -5.668 -23.953 -1.841 1 98.56 196 ILE B N 1
ATOM 3135 C CA . ILE B 1 196 ? -5.973 -23.469 -3.182 1 98.56 196 ILE B CA 1
ATOM 3136 C C . ILE B 1 196 ? -5.977 -24.641 -4.164 1 98.56 196 ILE B C 1
ATOM 3138 O O . ILE B 1 196 ? -6.891 -24.766 -4.984 1 98.56 196 ILE B O 1
ATOM 3142 N N . VAL B 1 197 ? -4.973 -25.516 -4.035 1 98.06 197 VAL B N 1
ATOM 3143 C CA . VAL B 1 197 ? -4.863 -26.672 -4.918 1 98.06 197 VAL B CA 1
ATOM 3144 C C . VAL B 1 197 ? -6.043 -27.609 -4.691 1 98.06 197 VAL B C 1
ATOM 3146 O O . VAL B 1 197 ? -6.625 -28.141 -5.645 1 98.06 197 VAL B O 1
ATOM 3149 N N . ASP B 1 198 ? -6.395 -27.797 -3.387 1 97.31 198 ASP B N 1
ATOM 3150 C CA . ASP B 1 198 ? -7.559 -28.609 -3.061 1 97.31 198 ASP B CA 1
ATOM 3151 C C . ASP B 1 198 ? -8.828 -28.047 -3.699 1 97.31 198 ASP B C 1
ATOM 3153 O O . ASP B 1 198 ? -9.664 -28.797 -4.203 1 97.31 198 ASP B O 1
ATOM 3157 N N . PHE B 1 199 ? -9 -26.766 -3.674 1 97.5 199 PHE B N 1
ATOM 3158 C CA . PHE B 1 199 ? -10.148 -26.125 -4.285 1 97.5 199 PHE B CA 1
ATOM 3159 C C . PHE B 1 199 ? -10.203 -26.406 -5.781 1 97.5 199 PHE B C 1
ATOM 3161 O O . PHE B 1 199 ? -11.266 -26.75 -6.312 1 97.5 199 PHE B O 1
ATOM 3168 N N . TRP B 1 200 ? -9.016 -26.281 -6.488 1 96.25 200 TRP B N 1
ATOM 3169 C CA . TRP B 1 200 ? -8.977 -26.516 -7.93 1 96.25 200 TRP B CA 1
ATOM 3170 C C . TRP B 1 200 ? -9.289 -27.969 -8.266 1 96.25 200 TRP B C 1
ATOM 3172 O O . TRP B 1 200 ? -9.961 -28.25 -9.258 1 96.25 200 TRP B O 1
ATOM 3182 N N . GLN B 1 201 ? -8.82 -28.875 -7.426 1 94.75 201 GLN B N 1
ATOM 3183 C CA . GLN B 1 201 ? -9.047 -30.297 -7.652 1 94.75 201 GLN B CA 1
ATOM 3184 C C . GLN B 1 201 ? -10.516 -30.656 -7.488 1 94.75 201 GLN B C 1
ATOM 3186 O O . GLN B 1 201 ? -11.031 -31.531 -8.203 1 94.75 201 GLN B O 1
ATOM 3191 N N . ARG B 1 202 ? -11.164 -29.984 -6.648 1 91.06 202 ARG B N 1
ATOM 3192 C CA . ARG B 1 202 ? -12.57 -30.25 -6.391 1 91.06 202 ARG B CA 1
ATOM 3193 C C . ARG B 1 202 ? -13.453 -29.641 -7.488 1 91.06 202 ARG B C 1
ATOM 3195 O O . ARG B 1 202 ? -14.531 -30.156 -7.773 1 91.06 202 ARG B O 1
ATOM 3202 N N . GLN B 1 203 ? -13.109 -28.516 -7.965 1 83.19 203 GLN B N 1
ATOM 3203 C CA . GLN B 1 203 ? -13.883 -27.891 -9.039 1 83.19 203 GLN B CA 1
ATOM 3204 C C . GLN B 1 203 ? -13.781 -28.703 -10.32 1 83.19 203 GLN B C 1
ATOM 3206 O O . GLN B 1 203 ? -14.727 -28.75 -11.117 1 83.19 203 GLN B O 1
ATOM 3211 N N . GLY B 1 204 ? -12.609 -29.25 -10.617 1 64.69 204 GLY B N 1
ATOM 3212 C CA . GLY B 1 204 ? -12.406 -30.078 -11.797 1 64.69 204 GLY B CA 1
ATOM 3213 C C . GLY B 1 204 ? -13.102 -31.422 -11.695 1 64.69 204 GLY B C 1
ATOM 3214 O O . GLY B 1 204 ? -13.188 -32.156 -12.688 1 64.69 204 GLY B O 1
ATOM 3215 N N . ALA B 1 205 ? -13.469 -31.891 -10.492 1 54.06 205 ALA B N 1
ATOM 3216 C CA . ALA B 1 205 ? -14.156 -33.188 -10.336 1 54.06 205 ALA B CA 1
ATOM 3217 C C . ALA B 1 205 ? -15.578 -33.094 -10.898 1 54.06 205 ALA B C 1
ATOM 3219 O O . ALA B 1 205 ? -16.328 -32.188 -10.594 1 54.06 205 ALA B O 1
ATOM 3220 N N . PRO B 1 206 ? -15.773 -33.781 -11.93 1 51.03 206 PRO B N 1
ATOM 3221 C CA . PRO B 1 206 ? -17.109 -33.844 -12.555 1 51.03 206 PRO B CA 1
ATOM 3222 C C . PRO B 1 206 ? -18.234 -33.938 -11.523 1 51.03 206 PRO B C 1
ATOM 3224 O O . PRO B 1 206 ? -18.031 -34.469 -10.438 1 51.03 206 PRO B O 1
ATOM 3227 N N . ALA B 1 207 ? -19.203 -32.844 -11.43 1 48.91 207 ALA B N 1
ATOM 3228 C CA . ALA B 1 207 ? -20.391 -33 -10.602 1 48.91 207 ALA B CA 1
ATOM 3229 C C . ALA B 1 207 ? -20.812 -34.469 -10.508 1 48.91 207 ALA B C 1
ATOM 3231 O O . ALA B 1 207 ? -20.797 -35.188 -11.508 1 48.91 207 ALA B O 1
ATOM 3232 N N . PRO B 1 208 ? -20.875 -35.031 -9.32 1 43.81 208 PRO B N 1
ATOM 3233 C CA . PRO B 1 208 ? -21.359 -36.406 -9.305 1 43.81 208 PRO B CA 1
ATOM 3234 C C . PRO B 1 208 ? -22.578 -36.625 -10.18 1 43.81 208 PRO B C 1
ATOM 3236 O O . PRO B 1 208 ? -23.469 -35.75 -10.234 1 43.81 208 PRO B O 1
ATOM 3239 N N . GLN B 1 209 ? -22.422 -37.125 -11.289 1 41.94 209 GLN B N 1
ATOM 3240 C CA . GLN B 1 209 ? -23.578 -37.594 -12.055 1 41.94 209 GLN B CA 1
ATOM 3241 C C . GLN B 1 209 ? -24.625 -38.25 -11.156 1 41.94 209 GLN B C 1
ATOM 3243 O O . GLN B 1 209 ? -24.328 -39.219 -10.461 1 41.94 209 GLN B O 1
ATOM 3248 N N . LEU B 1 210 ? -25.375 -37.406 -10.445 1 42.31 210 LEU B N 1
ATOM 3249 C CA . LEU B 1 210 ? -26.5 -38.094 -9.836 1 42.31 210 LEU B CA 1
ATOM 3250 C C . LEU B 1 210 ? -27.062 -39.156 -10.773 1 42.31 210 LEU B C 1
ATOM 3252 O O . LEU B 1 210 ? -27.531 -38.844 -11.867 1 42.31 210 LEU B O 1
ATOM 3256 N N . VAL B 1 211 ? -26.438 -40.281 -10.82 1 40.03 211 VAL B N 1
ATOM 3257 C CA . VAL B 1 211 ? -27.062 -41.469 -11.438 1 40.03 211 VAL B CA 1
ATOM 3258 C C . VAL B 1 211 ? -28.5 -41.594 -10.953 1 40.03 211 VAL B C 1
ATOM 3260 O O . VAL B 1 211 ? -28.75 -41.812 -9.766 1 40.03 211 VAL B O 1
ATOM 3263 N N . THR B 1 212 ? -29.375 -40.625 -11.43 1 40.66 212 THR B N 1
ATOM 3264 C CA . THR B 1 212 ? -30.781 -40.969 -11.266 1 40.66 212 THR B CA 1
ATOM 3265 C C . THR B 1 212 ? -31.031 -42.438 -11.562 1 40.66 212 THR B C 1
ATOM 3267 O O . THR B 1 212 ? -30.812 -42.906 -12.688 1 40.66 212 THR B O 1
ATOM 3270 N N . THR B 1 213 ? -30.688 -43.25 -10.555 1 31.38 213 THR B N 1
ATOM 3271 C CA . THR B 1 213 ? -31.344 -44.562 -10.641 1 31.38 213 THR B CA 1
ATOM 3272 C C . THR B 1 213 ? -32.875 -44.406 -10.648 1 31.38 213 THR B C 1
ATOM 3274 O O . THR B 1 213 ? -33.406 -43.531 -9.938 1 31.38 213 THR B O 1
#

Foldseek 3Di:
DVQVCVQPPPFQEEEEAEAQFCQQAPCPHVCVVVPFANVLSVQLVVQQVVLVVLCVVLVRAYEYEFEEDDPVLLDQVNQVVPPVSDDRAQHPPDNRRHHDPDDDDPPHHYKYDHALASVPPICVVVVCVVVRGAEYEFAYPALQTSRLNNLQVCQVVRHAYEYALSRHHYSDPVSSVVSQVCCCVPRHRYDHSVVVSVVSVVVPPPDPPPPPD/DVQVCVQPPPFQEEEEAEAQFCQQAPCPHVCVVVPFANPLSVQLVVQQVLLVVLCVVLVRAYEYEFEEDDPVLLDQVNQVVPPVSDDRAQHPPDNRRHHDPDDDDPPHHYKYDHALASVPPICVVVVCVVVRGAEYEFAYPALQTSRLNNLQVCQVVRHAYEYALSRHHYSDPVSSVVSQVCCCVPRHRYDHSVVVSVVSVVVPPPDPPPPPD

InterPro domains:
  IPR000868 Isochorismatase-like domain [PF00857] (13-195)
  IPR016291 Isochorismatase [PR01398] (51-68)
  IPR016291 Isochorismatase [PR01398] (102-124)
  IPR016291 Isochorismatase [PR01398] (158-176)
  IPR016291 Isochorismatase [PR01398] (176-193)
  IPR036380 Isochorismatase-like superfamily [G3DSA:3.40.50.850] (4-209)
  IPR036380 Isochorismatase-like superfamily [SSF52499] (9-202)
  IPR050272 Isochorismatase-like hydrolase [PTHR43540] (9-200)

Secondary structure (DSSP, 8-state):
-HHHHHHHTTS-EEEEEE--BHHHHSTTSHHHHTT---HHHHHHHHHHHHHHHHHHHTT--EEEEEE-B-TTT--HHHHTTSTTS---S-BTTSGGGSBSS----TTSEEEEESSSSTTTTSSHHHHHHHTT--EEEEEEE-IIIIIHHHHHHHHHTT-EEEEEEEEEE-SSHHHHHHHHHHIIIIISEEE-HHHHHHHHHHHSS--------/-HHHHHHHTTS-EEEEEE--BHHHHSTTSHHHHTT---HHHHHHHHHHHHHHHHHHHTT--EEEEEE-B-TTT--HHHHTTSTTS---S-BTTSGGGSBSS----TTSEEEEESSSSTTTTSSHHHHHHHTT--EEEEEEE-IIIIIHHHHHHHHHTT-EEEEEEEEEE-SSHHHHHHHHHHIIIIISEEE-HHHHHHHHHHHSS--------

Radius of gyration: 22.64 Å; Cα contacts (8 Å, |Δi|>4): 840; chains: 2; bounding box: 63×89×46 Å